Protein AF-0000000083335490 (afdb_homodimer)

Organism: NCBI:txid2582917

InterPro domains:
  IPR000847 LysR, HTH, N-terminal domain [PF00126] (4-61)
  IPR000847 LysR, HTH, N-terminal domain [PR00039] (18-29)
  IPR000847 LysR, HTH, N-terminal domain [PR00039] (29-39)
  IPR000847 LysR, HTH, N-terminal domain [PR00039] (39-50)
  IPR000847 LysR, HTH, N-terminal domain [PS50931] (1-59)
  IPR005119 LysR, substrate-binding [PF03466] (91-272)
  IPR036388 Winged helix-like DNA-binding domain superfamily [G3DSA:1.10.10.10] (1-91)
  IPR036390 Winged helix DNA-binding domain superfamily [SSF46785] (1-109)
  IPR050950 HTH-type LysR transcriptional regulators [PTHR30419] (1-305)

Solvent-accessible surface area (backbone atoms only — not comparable to full-atom values): 33123 Å² total; per-residue (Å²): 137,55,72,65,29,49,50,45,49,49,35,23,62,75,54,44,21,61,62,52,20,14,62,72,70,71,48,53,50,68,57,46,50,50,32,42,51,52,46,22,59,74,68,71,41,72,36,68,42,78,43,92,87,60,48,62,42,73,30,72,63,28,64,66,45,44,29,54,45,49,40,52,46,52,51,50,53,42,53,51,41,54,66,67,46,61,79,76,61,52,57,54,78,45,30,37,33,26,19,61,60,43,37,55,66,28,43,49,62,17,48,55,58,36,42,76,72,42,71,55,46,30,40,33,44,39,69,46,53,60,84,60,45,52,58,32,25,74,68,64,72,20,51,35,30,40,40,66,37,61,72,87,58,89,60,86,52,74,72,41,48,76,42,82,74,46,77,38,56,40,42,42,34,28,28,63,85,38,70,63,80,71,45,96,49,47,58,71,54,53,21,75,28,42,33,41,36,73,47,94,40,71,67,60,46,49,51,45,43,46,67,51,36,34,71,64,73,35,62,74,51,71,34,60,30,30,25,37,67,70,44,45,45,41,35,26,72,76,44,76,36,35,30,58,44,54,50,68,45,51,76,60,22,80,72,31,66,62,49,37,73,60,79,48,52,88,76,35,69,84,58,64,59,73,45,32,33,34,29,42,37,36,24,66,85,55,78,89,44,71,61,54,54,47,42,50,46,31,41,53,30,41,42,44,60,71,58,58,76,127,137,55,72,64,30,50,50,46,49,48,34,22,62,75,52,44,21,60,61,51,22,13,61,73,70,72,48,52,49,67,57,46,51,50,32,42,52,53,47,21,58,74,67,70,42,72,36,69,43,78,43,93,88,59,50,62,42,73,31,74,63,30,63,64,45,44,27,53,46,48,39,50,46,53,51,49,53,43,52,51,40,51,68,68,49,63,79,76,62,54,58,54,80,45,30,37,34,27,18,60,61,44,37,54,66,30,42,50,62,17,46,53,58,36,42,75,74,41,72,56,47,32,41,32,44,38,69,48,52,60,82,60,45,51,58,33,25,75,69,63,72,20,49,36,30,40,40,68,37,61,71,89,56,91,62,86,49,76,73,42,50,77,42,82,73,47,76,38,57,39,42,43,35,29,27,61,85,38,70,62,80,73,45,93,50,48,57,70,52,52,20,74,28,40,34,40,36,72,47,96,40,71,67,59,45,49,51,47,44,46,67,50,36,35,71,65,71,35,63,72,49,70,32,59,31,29,25,38,69,69,43,44,49,42,34,26,72,75,43,77,37,33,32,58,44,54,52,67,42,52,74,57,23,81,72,32,65,62,49,37,71,61,78,46,51,87,76,36,70,84,58,67,58,72,45,31,34,34,29,41,36,35,24,65,85,55,77,88,43,69,61,55,54,47,40,51,48,31,41,52,27,42,43,42,62,69,57,57,75,126

Foldseek 3Di:
DDLVLLVLLVLLVVQFHLVSSCVVVVHDSVVSVVSQVVVCVVVVHRQWDADPVGTIDGDPVNLQCNLVSLVVNLLVVLVVVLVVVVPPQLEEEAFEEEEPLLVFFFQVQLVVSLCVRRVHYHYHYDYDAPVVVVVCLQVVVHFKYKYKDFPPDDDCCPQKDKAWQDWFFKAKKAFQPACLVVDPASLACVQAAEEEEADDDPVVVVVQCVPQPVVQPRDHHPYYDHDHPVVVLVCRHPHNYMYIDGPSCLVGGPSNDRMDGDDNCVNRVPHGGGIMTTMMIGRNPDDDRPSNVSSVSSSSSSCCNRVSDD/DDLVLLVLLVLCVVQFHLVSSCVVVVHDSVVSVVSQVVVCVVVVHRQWDADPVGTIDGDPVNLQCNLVSLVVNLLVVLVVVLVVVVPPQLEEEAAEEEEPLLVFFFQVQLVVSLCVRRVHYHYHYDYDAPVVVVVCLQVVVHFKYKYKDFPPDDDCCPQKDKAWQDWFFKAKKAFQPACLVVDPASLACVQAAEEEEADDDPVVVVVQCVPQPVVQPRDHHPYYDHDHPVVVLVCRHPHNYMYIGGPSCLVGGPSNPRMDGDDNCVNRVPHGGGIMTTMMIGRNPDDDRPSNVSSVSSSSSSCCNRVSDD

Radius of gyration: 28.26 Å; Cα contacts (8 Å, |Δi|>4): 1093; chains: 2; bounding box: 65×94×57 Å

Structure (mmCIF, N/CA/C/O backbone):
data_AF-0000000083335490-model_v1
#
loop_
_entity.id
_entity.type
_entity.pdbx_description
1 polymer 'LysR family transcriptional regulator'
#
loop_
_atom_site.group_PDB
_atom_site.id
_atom_site.type_symbol
_atom_site.label_atom_id
_atom_site.label_alt_id
_atom_site.label_comp_id
_atom_site.label_asym_id
_atom_site.label_entity_id
_atom_site.label_seq_id
_atom_site.pdbx_PDB_ins_code
_atom_site.Cartn_x
_atom_site.Cartn_y
_atom_site.Cartn_z
_atom_site.occupancy
_atom_site.B_iso_or_equiv
_atom_site.auth_seq_id
_atom_site.auth_comp_id
_atom_site.auth_asym_id
_atom_site.auth_atom_id
_atom_site.pdbx_PDB_model_num
ATOM 1 N N . MET A 1 1 ? 5.273 30.5 28.625 1 62.59 1 MET A N 1
ATOM 2 C CA . MET A 1 1 ? 5.555 30.578 27.188 1 62.59 1 MET A CA 1
ATOM 3 C C . MET A 1 1 ? 4.34 31.094 26.422 1 62.59 1 MET A C 1
ATOM 5 O O . MET A 1 1 ? 3.215 30.641 26.672 1 62.59 1 MET A O 1
ATOM 9 N N . LYS A 1 2 ? 4.527 32.281 25.844 1 72.44 2 LYS A N 1
ATOM 10 C CA . LYS A 1 2 ? 3.436 32.906 25.109 1 72.44 2 LYS A CA 1
ATOM 11 C C . LYS A 1 2 ? 3.465 32.531 23.641 1 72.44 2 LYS A C 1
ATOM 13 O O . LYS A 1 2 ? 4.531 32.25 23.078 1 72.44 2 LYS A O 1
ATOM 18 N N . THR A 1 3 ? 2.312 32.531 23.062 1 73 3 THR A N 1
ATOM 19 C CA . THR A 1 3 ? 2.152 32.125 21.672 1 73 3 THR A CA 1
ATOM 20 C C . THR A 1 3 ? 2.959 33 20.734 1 73 3 THR A C 1
ATOM 22 O O . THR A 1 3 ? 3.506 32.531 19.734 1 73 3 THR A O 1
ATOM 25 N N . ASN A 1 4 ? 3.066 34.219 21.125 1 80.31 4 ASN A N 1
ATOM 26 C CA . ASN A 1 4 ? 3.807 35.156 20.266 1 80.31 4 ASN A CA 1
ATOM 27 C C . ASN A 1 4 ? 5.305 34.844 20.281 1 80.31 4 ASN A C 1
ATOM 29 O O . ASN A 1 4 ? 5.988 35.031 19.266 1 80.31 4 ASN A O 1
ATOM 33 N N . GLN A 1 5 ? 5.777 34.344 21.391 1 85.62 5 GLN A N 1
ATOM 34 C CA . GLN A 1 5 ? 7.191 34 21.484 1 85.62 5 GLN A CA 1
ATOM 35 C C . GLN A 1 5 ? 7.547 32.875 20.531 1 85.62 5 GLN A C 1
ATOM 37 O O . GLN A 1 5 ? 8.586 32.906 19.875 1 85.62 5 GLN A O 1
ATOM 42 N N . ILE A 1 6 ? 6.664 31.922 20.516 1 82.44 6 ILE A N 1
ATOM 43 C CA . ILE A 1 6 ? 6.855 30.781 19.609 1 82.44 6 ILE A CA 1
ATOM 44 C C . ILE A 1 6 ? 6.812 31.266 18.172 1 82.44 6 ILE A C 1
ATOM 46 O O . ILE A 1 6 ? 7.664 30.875 17.359 1 82.44 6 ILE A O 1
ATOM 50 N N . GLN A 1 7 ? 5.887 32.094 17.906 1 83.88 7 GLN A N 1
ATOM 51 C CA . GLN A 1 7 ? 5.734 32.625 16.562 1 83.88 7 GLN A CA 1
ATOM 52 C C . GLN A 1 7 ? 6.977 33.406 16.141 1 83.88 7 GLN A C 1
ATOM 54 O O . GLN A 1 7 ? 7.453 33.25 15.016 1 83.88 7 GLN A O 1
ATOM 59 N N . TYR A 1 8 ? 7.48 34.219 17.031 1 87.62 8 TYR A N 1
ATOM 60 C CA . TYR A 1 8 ? 8.641 35.031 16.734 1 87.62 8 TYR A CA 1
ATOM 61 C C . TYR A 1 8 ? 9.891 34.188 16.547 1 87.62 8 TYR A C 1
ATOM 63 O O . TYR A 1 8 ? 10.688 34.406 15.641 1 87.62 8 TYR A O 1
ATOM 71 N N . PHE A 1 9 ? 10.008 33.156 17.375 1 91.94 9 PHE A N 1
ATOM 72 C CA . PHE A 1 9 ? 11.125 32.25 17.281 1 91.94 9 PHE A CA 1
ATOM 73 C C . PHE A 1 9 ? 11.133 31.547 15.914 1 91.94 9 PHE A C 1
ATOM 75 O O . PHE A 1 9 ? 12.172 31.5 15.242 1 91.94 9 PHE A O 1
ATOM 82 N N . LEU A 1 10 ? 9.992 31.156 15.547 1 87.06 10 LEU A N 1
ATOM 83 C CA . LEU A 1 10 ? 9.875 30.453 14.273 1 87.06 10 LEU A CA 1
ATOM 84 C C . LEU A 1 10 ? 10.102 31.406 13.109 1 87.06 10 LEU A C 1
ATOM 86 O O . LEU A 1 10 ? 10.695 31.016 12.094 1 87.06 10 LEU A O 1
ATOM 90 N N . ALA A 1 11 ? 9.672 32.594 13.133 1 86.56 11 ALA A N 1
ATOM 91 C CA . ALA A 1 11 ? 9.906 33.594 12.102 1 86.56 11 ALA A CA 1
ATOM 92 C C . ALA A 1 11 ? 11.391 33.875 11.93 1 86.56 11 ALA A C 1
ATOM 94 O O . ALA A 1 11 ? 11.867 34.062 10.805 1 86.56 11 ALA A O 1
ATOM 95 N N . ILE A 1 12 ? 12.109 33.844 13 1 90.62 12 ILE A N 1
ATOM 96 C CA . ILE A 1 12 ? 13.547 34.062 12.945 1 90.62 12 ILE A CA 1
ATOM 97 C C . ILE A 1 12 ? 14.203 32.938 12.133 1 90.62 12 ILE A C 1
ATOM 99 O O . ILE A 1 12 ? 15.07 33.219 11.297 1 90.62 12 ILE A O 1
ATOM 103 N N . ILE A 1 13 ? 13.758 31.812 12.406 1 85.75 13 ILE A N 1
ATOM 104 C CA . ILE A 1 13 ? 14.305 30.656 11.703 1 85.75 13 ILE A CA 1
ATOM 105 C C . ILE A 1 13 ? 13.953 30.734 10.219 1 85.75 13 ILE A C 1
ATOM 107 O O . ILE A 1 13 ? 14.82 30.562 9.359 1 85.75 13 ILE A O 1
ATOM 111 N N . ASP A 1 14 ? 12.727 31 9.984 1 81.25 14 ASP A N 1
ATOM 112 C CA . ASP A 1 14 ? 12.211 30.953 8.625 1 81.25 14 ASP A CA 1
ATOM 113 C C . ASP A 1 14 ? 12.82 32.062 7.766 1 81.25 14 ASP A C 1
ATOM 115 O O . ASP A 1 14 ? 13.031 31.875 6.562 1 81.25 14 ASP A O 1
ATOM 119 N N . HIS A 1 15 ? 13.109 33.094 8.352 1 81.38 15 HIS A N 1
ATOM 120 C CA . HIS A 1 15 ? 13.562 34.25 7.574 1 81.38 15 HIS A CA 1
ATOM 121 C C . HIS A 1 15 ? 15.055 34.5 7.793 1 81.38 15 HIS A C 1
ATOM 123 O O . HIS A 1 15 ? 15.609 35.438 7.234 1 81.38 15 HIS A O 1
ATOM 129 N N . GLY A 1 16 ? 15.617 33.656 8.664 1 84.75 16 GLY A N 1
ATOM 130 C CA . GLY A 1 16 ? 17.062 33.594 8.781 1 84.75 16 GLY A CA 1
ATOM 131 C C . GLY A 1 16 ? 17.641 34.719 9.609 1 84.75 16 GLY A C 1
ATOM 132 O O . GLY A 1 16 ? 18.828 35.031 9.5 1 84.75 16 GLY A O 1
ATOM 133 N N . GLY A 1 17 ? 16.812 35.469 10.375 1 88.94 17 GLY A N 1
ATOM 134 C CA . GLY A 1 17 ? 17.359 36.562 11.188 1 88.94 17 GLY A CA 1
ATOM 135 C C . GLY A 1 17 ? 16.281 37.344 11.922 1 88.94 17 GLY A C 1
ATOM 136 O O . GLY A 1 17 ? 15.102 37.281 11.562 1 88.94 17 GLY A O 1
ATOM 137 N N . ILE A 1 18 ? 16.734 38.125 12.883 1 90.31 18 ILE A N 1
ATOM 138 C CA . ILE A 1 18 ? 15.828 38.844 13.75 1 90.31 18 ILE A CA 1
ATOM 139 C C . ILE A 1 18 ? 15.227 40.031 12.984 1 90.31 18 ILE A C 1
ATOM 141 O O . ILE A 1 18 ? 14.016 40.25 13.039 1 90.31 18 ILE A O 1
ATOM 145 N N . ARG A 1 19 ? 16.047 40.656 12.234 1 89.38 19 ARG A N 1
ATOM 146 C CA . ARG A 1 19 ? 15.578 41.812 11.469 1 89.38 19 ARG A CA 1
ATOM 147 C C . ARG A 1 19 ? 14.57 41.375 10.414 1 89.38 19 ARG A C 1
ATOM 149 O O . ARG A 1 19 ? 13.523 42 10.25 1 89.38 19 ARG A O 1
ATOM 156 N N . ALA A 1 20 ? 14.953 40.406 9.703 1 89.06 20 ALA A N 1
ATOM 157 C CA . ALA A 1 20 ? 14.078 39.875 8.656 1 89.06 20 ALA A CA 1
ATOM 158 C C . ALA A 1 20 ? 12.758 39.375 9.242 1 89.06 20 ALA A C 1
ATOM 160 O O . ALA A 1 20 ? 11.695 39.594 8.656 1 89.06 20 ALA A O 1
ATOM 161 N N . ALA A 1 21 ? 12.859 38.781 10.359 1 91 21 ALA A N 1
ATOM 162 C CA . ALA A 1 21 ? 11.656 38.312 11.047 1 91 21 ALA A CA 1
ATOM 163 C C . ALA A 1 21 ? 10.773 39.5 11.461 1 91 21 ALA A C 1
ATOM 165 O O . ALA A 1 21 ? 9.555 39.438 11.273 1 91 21 ALA A O 1
ATOM 166 N N . ALA A 1 22 ? 11.328 40.469 11.984 1 91.81 22 ALA A N 1
ATOM 167 C CA . ALA A 1 22 ? 10.594 41.656 12.406 1 91.81 22 ALA A CA 1
ATOM 168 C C . ALA A 1 22 ? 9.852 42.312 11.234 1 91.81 22 ALA A C 1
ATOM 170 O O . ALA A 1 22 ? 8.688 42.688 11.352 1 91.81 22 ALA A O 1
ATOM 171 N N . ARG A 1 23 ? 10.5 42.375 10.148 1 85.19 23 ARG A N 1
ATOM 172 C CA . ARG A 1 23 ? 9.898 42.906 8.945 1 85.19 23 ARG A CA 1
ATOM 173 C C . ARG A 1 23 ? 8.711 42.062 8.484 1 85.19 23 ARG A C 1
ATOM 175 O O . ARG A 1 23 ? 7.66 42.625 8.141 1 85.19 23 ARG A O 1
ATOM 182 N N . SER A 1 24 ? 8.922 40.812 8.57 1 82.81 24 SER A N 1
ATOM 183 C CA . SER A 1 24 ? 7.887 39.906 8.086 1 82.81 24 SER A CA 1
ATOM 184 C C . SER A 1 24 ? 6.656 39.938 8.984 1 82.81 24 SER A C 1
ATOM 186 O O . SER A 1 24 ? 5.531 39.781 8.516 1 82.81 24 SER A O 1
ATOM 188 N N . LEU A 1 25 ? 6.828 40.156 10.195 1 82.31 25 LEU A N 1
ATOM 189 C CA . LEU A 1 25 ? 5.75 40.156 11.18 1 82.31 25 LEU A CA 1
ATOM 190 C C . LEU A 1 25 ? 5.211 41.562 11.414 1 82.31 25 LEU A C 1
ATOM 192 O O . LEU A 1 25 ? 4.238 41.75 12.148 1 82.31 25 LEU A O 1
ATOM 196 N N . ALA A 1 26 ? 5.863 42.562 10.781 1 87.44 26 ALA A N 1
ATOM 197 C CA . ALA A 1 26 ? 5.5 43.969 10.891 1 87.44 26 ALA A CA 1
ATOM 198 C C . ALA A 1 26 ? 5.539 44.438 12.344 1 87.44 26 ALA A C 1
ATOM 200 O O . ALA A 1 26 ? 4.609 45.094 12.82 1 87.44 26 ALA A O 1
ATOM 201 N N . ILE A 1 27 ? 6.582 44.031 12.977 1 88.38 27 ILE A N 1
ATOM 202 C CA . ILE A 1 27 ? 6.797 44.469 14.352 1 88.38 27 ILE A CA 1
ATOM 203 C C . ILE A 1 27 ? 8.234 44.938 14.523 1 88.38 27 ILE A C 1
ATOM 205 O O . ILE A 1 27 ? 9.039 44.875 13.594 1 88.38 27 ILE A O 1
ATOM 209 N N . SER A 1 28 ? 8.531 45.531 15.656 1 90.5 28 SER A N 1
ATOM 210 C CA . SER A 1 28 ? 9.859 46.062 15.906 1 90.5 28 SER A CA 1
ATOM 211 C C . SER A 1 28 ? 10.859 44.969 16.219 1 90.5 28 SER A C 1
ATOM 213 O O . SER A 1 28 ? 10.484 43.906 16.766 1 90.5 28 SER A O 1
ATOM 215 N N . GLN A 1 29 ? 12.055 45.219 15.789 1 91.5 29 GLN A N 1
ATOM 216 C CA . GLN A 1 29 ? 13.141 44.281 16.094 1 91.5 29 GLN A CA 1
ATOM 217 C C . GLN A 1 29 ? 13.273 44.062 17.594 1 91.5 29 GLN A C 1
ATOM 219 O O . GLN A 1 29 ? 13.578 42.969 18.047 1 91.5 29 GLN A O 1
ATOM 224 N N . SER A 1 30 ? 13.109 45.156 18.359 1 93.19 30 SER A N 1
ATOM 225 C CA . SER A 1 30 ? 13.195 45.062 19.812 1 93.19 30 SER A CA 1
ATOM 226 C C . SER A 1 30 ? 12.148 44.094 20.375 1 93.19 30 SER A C 1
ATOM 228 O O . SER A 1 30 ? 12.43 43.344 21.312 1 93.19 30 SER A O 1
ATOM 230 N N . ALA A 1 31 ? 11.008 44.094 19.797 1 90.5 31 ALA A N 1
ATOM 231 C CA . ALA A 1 31 ? 9.938 43.219 20.219 1 90.5 31 ALA A CA 1
ATOM 232 C C . ALA A 1 31 ? 10.312 41.75 19.969 1 90.5 31 ALA A C 1
ATOM 234 O O . ALA A 1 31 ? 10.086 40.875 20.812 1 90.5 31 ALA A O 1
ATOM 235 N N . VAL A 1 32 ? 10.898 41.438 18.859 1 92.88 32 VAL A N 1
ATOM 236 C CA . VAL A 1 32 ? 11.312 40.094 18.5 1 92.88 32 VAL A CA 1
ATOM 237 C C . VAL A 1 32 ? 12.43 39.625 19.422 1 92.88 32 VAL A C 1
ATOM 239 O O . VAL A 1 32 ? 12.414 38.5 19.922 1 92.88 32 VAL A O 1
ATOM 242 N N . THR A 1 33 ? 13.359 40.531 19.688 1 90.75 33 THR A N 1
ATOM 243 C CA . THR A 1 33 ? 14.5 40.188 20.547 1 90.75 33 THR A CA 1
ATOM 244 C C . THR A 1 33 ? 14.039 39.906 21.969 1 90.75 33 THR A C 1
ATOM 246 O O . THR A 1 33 ? 14.508 38.969 22.594 1 90.75 33 THR A O 1
ATOM 249 N N . LYS A 1 34 ? 13.188 40.75 22.375 1 91.69 34 LYS A N 1
ATOM 250 C CA . LYS A 1 34 ? 12.664 40.562 23.734 1 91.69 34 LYS A CA 1
ATOM 251 C C . LYS A 1 34 ? 11.922 39.219 23.859 1 91.69 34 LYS A C 1
ATOM 253 O O . LYS A 1 34 ? 12.125 38.5 24.828 1 91.69 34 LYS A O 1
ATOM 258 N N . ALA A 1 35 ? 11.094 38.969 22.953 1 90.5 35 ALA A N 1
ATOM 259 C CA . ALA A 1 35 ? 10.328 37.719 22.953 1 90.5 35 ALA A CA 1
ATOM 260 C C . ALA A 1 35 ? 11.258 36.531 22.922 1 90.5 35 ALA A C 1
ATOM 262 O O . ALA A 1 35 ? 11.016 35.531 23.625 1 90.5 35 ALA A O 1
ATOM 263 N N . LEU A 1 36 ? 12.281 36.594 22.125 1 91.88 36 LEU A N 1
ATOM 264 C CA . LEU A 1 36 ? 13.25 35.5 22.047 1 91.88 36 LEU A CA 1
ATOM 265 C C . LEU A 1 36 ? 13.969 35.312 23.375 1 91.88 36 LEU A C 1
ATOM 267 O O . LEU A 1 36 ? 14.133 34.188 23.828 1 91.88 36 LEU A O 1
ATOM 271 N N . SER A 1 37 ? 14.367 36.406 23.969 1 91.06 37 SER A N 1
ATOM 272 C CA . SER A 1 37 ? 15.055 36.344 25.25 1 91.06 37 SER A CA 1
ATOM 273 C C . SER A 1 37 ? 14.18 35.719 26.328 1 91.06 37 SER A C 1
ATOM 275 O O . SER A 1 37 ? 14.648 34.875 27.109 1 91.06 37 SER A O 1
ATOM 277 N N . GLU A 1 38 ? 12.969 36.125 26.312 1 88.44 38 GLU A N 1
ATOM 278 C CA . GLU A 1 38 ? 12.023 35.562 27.281 1 88.44 38 GLU A CA 1
ATOM 279 C C . GLU A 1 38 ? 11.82 34.062 27.047 1 88.44 38 GLU A C 1
ATOM 281 O O . GLU A 1 38 ? 11.719 33.281 28 1 88.44 38 GLU A O 1
ATOM 286 N N . LEU A 1 39 ? 11.695 33.656 25.828 1 88.5 39 LEU A N 1
ATOM 287 C CA . LEU A 1 39 ? 11.531 32.25 25.469 1 88.5 39 LEU A CA 1
ATOM 288 C C . LEU A 1 39 ? 12.75 31.422 25.906 1 88.5 39 LEU A C 1
ATOM 290 O O . LEU A 1 39 ? 12.602 30.328 26.453 1 88.5 39 LEU A O 1
ATOM 294 N N . GLU A 1 40 ? 13.898 31.984 25.656 1 90.31 40 GLU A N 1
ATOM 295 C CA . GLU A 1 40 ? 15.141 31.328 26.031 1 90.31 40 GLU A CA 1
ATOM 296 C C . GLU A 1 40 ? 15.258 31.203 27.547 1 90.31 40 GLU A C 1
ATOM 298 O O . GLU A 1 40 ? 15.742 30.188 28.062 1 90.31 40 GLU A O 1
ATOM 303 N N . GLU A 1 41 ? 14.82 32.188 28.219 1 87.69 41 GLU A N 1
ATOM 304 C CA . GLU A 1 41 ? 14.805 32.125 29.672 1 87.69 41 GLU A CA 1
ATOM 305 C C . GLU A 1 41 ? 13.898 31.016 30.188 1 87.69 41 GLU A C 1
ATOM 307 O O . GLU A 1 41 ? 14.266 30.281 31.109 1 87.69 41 GLU A O 1
ATOM 312 N N . LYS A 1 42 ? 12.797 30.922 29.578 1 82.69 42 LYS A N 1
ATOM 313 C CA . LYS A 1 42 ? 11.844 29.891 29.984 1 82.69 42 LYS A CA 1
ATOM 314 C C . LYS A 1 42 ? 12.375 28.484 29.672 1 82.69 42 LYS A C 1
ATOM 316 O O . LYS A 1 42 ? 12.133 27.547 30.422 1 82.69 42 LYS A O 1
ATOM 321 N N . CYS A 1 43 ? 13.102 28.438 28.547 1 81.69 43 CYS A N 1
ATOM 322 C CA . CYS A 1 43 ? 13.68 27.156 28.125 1 81.69 43 CYS A CA 1
ATOM 323 C C . CYS A 1 43 ? 14.961 26.859 28.906 1 81.69 43 CYS A C 1
ATOM 325 O O . CYS A 1 43 ? 15.414 25.719 28.938 1 81.69 43 CYS A O 1
ATOM 327 N N . GLY A 1 44 ? 15.492 27.844 29.516 1 82.81 44 GLY A N 1
ATOM 328 C CA . GLY A 1 44 ? 16.719 27.719 30.297 1 82.81 44 GLY A CA 1
ATOM 329 C C . GLY A 1 44 ? 17.969 27.625 29.438 1 82.81 44 GLY A C 1
ATOM 330 O O . GLY A 1 44 ? 19.016 27.172 29.906 1 82.81 44 GLY A O 1
ATOM 331 N N . SER A 1 45 ? 17.844 27.812 28.188 1 86.62 45 SER A N 1
ATOM 332 C CA . SER A 1 45 ? 18.969 27.734 27.25 1 86.62 45 SER A CA 1
ATOM 333 C C . SER A 1 45 ? 18.797 28.703 26.094 1 86.62 45 SER A C 1
ATOM 335 O O . SER A 1 45 ? 17.672 29.078 25.75 1 86.62 45 SER A O 1
ATOM 337 N N . GLN A 1 46 ? 19.938 29.109 25.578 1 90.12 46 GLN A N 1
ATOM 338 C CA . GLN A 1 46 ? 19.906 29.891 24.344 1 90.12 46 GLN A CA 1
ATOM 339 C C . GLN A 1 46 ? 19.438 29.047 23.172 1 90.12 46 GLN A C 1
ATOM 341 O O . GLN A 1 46 ? 19.812 27.875 23.047 1 90.12 46 GLN A O 1
ATOM 346 N N . LEU A 1 47 ? 18.594 29.656 22.391 1 91.75 47 LEU A N 1
ATOM 347 C CA . LEU A 1 47 ? 18.062 28.922 21.25 1 91.75 47 LEU A CA 1
ATOM 348 C C . LEU A 1 47 ? 18.719 29.391 19.953 1 91.75 47 LEU A C 1
ATOM 350 O O . LEU A 1 47 ? 18.953 28.578 19.047 1 91.75 47 LEU A O 1
ATOM 354 N N . ILE A 1 48 ? 19.078 30.688 19.875 1 91.69 48 ILE A N 1
ATOM 355 C CA . ILE A 1 48 ? 19.656 31.266 18.672 1 91.69 48 ILE A CA 1
ATOM 356 C C . ILE A 1 48 ? 20.953 31.984 19.016 1 91.69 48 ILE A C 1
ATOM 358 O O . ILE A 1 48 ? 21.031 32.688 20.016 1 91.69 48 ILE A O 1
ATOM 362 N N . VAL A 1 49 ? 21.953 31.609 18.234 1 88.88 49 VAL A N 1
ATOM 363 C CA . VAL A 1 49 ? 23.234 32.281 18.406 1 88.88 49 VAL A CA 1
ATOM 364 C C . VAL A 1 49 ? 23.5 33.188 17.188 1 88.88 49 VAL A C 1
ATOM 366 O O . VAL A 1 49 ? 23.344 32.75 16.047 1 88.88 49 VAL A O 1
ATOM 369 N N . ARG A 1 50 ? 23.75 34.438 17.484 1 79.75 50 ARG A N 1
ATOM 370 C CA . ARG A 1 50 ? 24.062 35.375 16.422 1 79.75 50 ARG A CA 1
ATOM 371 C C . ARG A 1 50 ? 25.453 35.125 15.859 1 79.75 50 ARG A C 1
ATOM 373 O O . ARG A 1 50 ? 26.391 34.844 16.609 1 79.75 50 ARG A O 1
ATOM 380 N N . GLN A 1 51 ? 25.469 35 14.578 1 79.12 51 GLN A N 1
ATOM 381 C CA . GLN A 1 51 ? 26.75 34.781 13.914 1 79.12 51 GLN A CA 1
ATOM 382 C C . GLN A 1 51 ? 27.422 36.125 13.578 1 79.12 51 GLN A C 1
ATOM 384 O O . GLN A 1 51 ? 26.734 37.125 13.375 1 79.12 51 GLN A O 1
ATOM 389 N N . THR A 1 52 ? 28.797 36.188 13.562 1 70.44 52 THR A N 1
ATOM 390 C CA . THR A 1 52 ? 29.594 37.344 13.273 1 70.44 52 THR A CA 1
ATOM 391 C C . THR A 1 52 ? 29.328 37.844 11.859 1 70.44 52 THR A C 1
ATOM 393 O O . THR A 1 52 ? 29.375 39.062 11.602 1 70.44 52 THR A O 1
ATOM 396 N N . ARG A 1 53 ? 29.234 37 10.914 1 62.88 53 ARG A N 1
ATOM 397 C CA . ARG A 1 53 ? 29.141 37.406 9.516 1 62.88 53 ARG A CA 1
ATOM 398 C C . ARG A 1 53 ? 27.688 37.594 9.094 1 62.88 53 ARG A C 1
ATOM 400 O O . ARG A 1 53 ? 27.375 37.531 7.906 1 62.88 53 ARG A O 1
ATOM 407 N N . GLY A 1 54 ? 26.953 37.719 10.008 1 67.5 54 GLY A N 1
ATOM 408 C CA . GLY A 1 54 ? 25.562 37.938 9.633 1 67.5 54 GLY A CA 1
ATOM 409 C C . GLY A 1 54 ? 24.766 36.656 9.633 1 67.5 54 GLY A C 1
ATOM 410 O O . GLY A 1 54 ? 25.328 35.531 9.609 1 67.5 54 GLY A O 1
ATOM 411 N N . GLY A 1 55 ? 23.438 36.656 10.242 1 76.19 55 GLY A N 1
ATOM 412 C CA . GLY A 1 55 ? 22.547 35.5 10.242 1 76.19 55 GLY A CA 1
ATOM 413 C C . GLY A 1 55 ? 22.406 34.875 11.609 1 76.19 55 GLY A C 1
ATOM 414 O O . GLY A 1 55 ? 22.812 35.469 12.617 1 76.19 55 GLY A O 1
ATOM 415 N N . ILE A 1 56 ? 21.656 33.781 11.609 1 84.75 56 ILE A N 1
ATOM 416 C CA . ILE A 1 56 ? 21.406 33.125 12.891 1 84.75 56 ILE A CA 1
ATOM 417 C C . ILE A 1 56 ? 21.781 31.641 12.789 1 84.75 56 ILE A C 1
ATOM 419 O O . ILE A 1 56 ? 21.781 31.062 11.695 1 84.75 56 ILE A O 1
ATOM 423 N N . LYS A 1 57 ? 22.422 31.078 13.883 1 87.69 57 LYS A N 1
ATOM 424 C CA . LYS A 1 57 ? 22.625 29.641 14.031 1 87.69 57 LYS A CA 1
ATOM 425 C C . LYS A 1 57 ? 21.75 29.078 15.156 1 87.69 57 LYS A C 1
ATOM 427 O O . LYS A 1 57 ? 21.641 29.688 16.219 1 87.69 57 LYS A O 1
ATOM 432 N N . LEU A 1 58 ? 21.109 28.047 14.82 1 86.5 58 LEU A N 1
ATOM 433 C CA . LEU A 1 58 ? 20.281 27.375 15.805 1 86.5 58 LEU A CA 1
ATOM 434 C C . LEU A 1 58 ? 21.125 26.5 16.734 1 86.5 58 LEU A C 1
ATOM 436 O O . LEU A 1 58 ? 22.062 25.844 16.281 1 86.5 58 LEU A O 1
ATOM 440 N N . THR A 1 59 ? 20.891 26.578 18.078 1 87.81 59 THR A N 1
ATOM 441 C CA . THR A 1 59 ? 21.516 25.656 19.016 1 87.81 59 THR A CA 1
ATOM 442 C C . THR A 1 59 ? 20.922 24.25 18.891 1 87.81 59 THR A C 1
ATOM 444 O O . THR A 1 59 ? 19.906 24.062 18.219 1 87.81 59 THR A O 1
ATOM 447 N N . ASN A 1 60 ? 21.562 23.312 19.531 1 79.94 60 ASN A N 1
ATOM 448 C CA . ASN A 1 60 ? 21.047 21.938 19.547 1 79.94 60 ASN A CA 1
ATOM 449 C C . ASN A 1 60 ? 19.672 21.875 20.219 1 79.94 60 ASN A C 1
ATOM 451 O O . ASN A 1 60 ? 18.812 21.125 19.766 1 79.94 60 ASN A O 1
ATOM 455 N N . THR A 1 61 ? 19.578 22.641 21.25 1 79.5 61 THR A N 1
ATOM 456 C CA . THR A 1 61 ? 18.281 22.703 21.938 1 79.5 61 THR A CA 1
ATOM 457 C C . THR A 1 61 ? 17.203 23.234 21 1 79.5 61 THR A C 1
ATOM 459 O O . THR A 1 61 ? 16.094 22.688 20.969 1 79.5 61 THR A O 1
ATOM 462 N N . ALA A 1 62 ? 17.516 24.234 20.266 1 82.88 62 ALA A N 1
ATOM 463 C CA . ALA A 1 62 ? 16.562 24.828 19.312 1 82.88 62 ALA A CA 1
ATOM 464 C C . ALA A 1 62 ? 16.156 23.812 18.25 1 82.88 62 ALA A C 1
ATOM 466 O O . ALA A 1 62 ? 14.961 23.703 17.922 1 82.88 62 ALA A O 1
ATOM 467 N N . LYS A 1 63 ? 17.062 23.109 17.781 1 78.38 63 LYS A N 1
ATOM 468 C CA . LYS A 1 63 ? 16.797 22.109 16.75 1 78.38 63 LYS A CA 1
ATOM 469 C C . LYS A 1 63 ? 15.859 21.016 17.266 1 78.38 63 LYS A C 1
ATOM 471 O O . LYS A 1 63 ? 15 20.531 16.531 1 78.38 63 LYS A O 1
ATOM 476 N N . ARG A 1 64 ? 16.016 20.766 18.531 1 68.38 64 ARG A N 1
ATOM 477 C CA . ARG A 1 64 ? 15.188 19.734 19.141 1 68.38 64 ARG A CA 1
ATOM 478 C C . ARG A 1 64 ? 13.766 20.234 19.391 1 68.38 64 ARG A C 1
ATOM 480 O O . ARG A 1 64 ? 12.805 19.469 19.25 1 68.38 64 ARG A O 1
ATOM 487 N N . ILE A 1 65 ? 13.68 21.469 19.766 1 74.44 65 ILE A N 1
ATOM 488 C CA . ILE A 1 65 ? 12.375 21.953 20.219 1 74.44 65 ILE A CA 1
ATOM 489 C C . ILE A 1 65 ? 11.602 22.516 19.031 1 74.44 65 ILE A C 1
ATOM 491 O O . ILE A 1 65 ? 10.367 22.609 19.078 1 74.44 65 ILE A O 1
ATOM 495 N N . GLU A 1 66 ? 12.359 22.891 17.969 1 74.81 66 GLU A N 1
ATOM 496 C CA . GLU A 1 66 ? 11.75 23.562 16.828 1 74.81 66 GLU A CA 1
ATOM 497 C C . GLU A 1 66 ? 10.57 22.781 16.281 1 74.81 66 GLU A C 1
ATOM 499 O O . GLU A 1 66 ? 9.492 23.328 16.047 1 74.81 66 GLU A O 1
ATOM 504 N N . PRO A 1 67 ? 10.703 21.5 16.188 1 62.72 67 PRO A N 1
ATOM 505 C CA . PRO A 1 67 ? 9.547 20.766 15.664 1 62.72 67 PRO A CA 1
ATOM 506 C C . PRO A 1 67 ? 8.32 20.875 16.562 1 62.72 67 PRO A C 1
ATOM 508 O O . PRO A 1 67 ? 7.191 20.953 16.062 1 62.72 67 PRO A O 1
ATOM 511 N N . TYR A 1 68 ? 8.492 20.938 17.75 1 60.5 68 TYR A N 1
ATOM 512 C CA . TYR A 1 68 ? 7.387 21.062 18.688 1 60.5 68 TYR A CA 1
ATOM 513 C C . TYR A 1 68 ? 6.75 22.438 18.609 1 60.5 68 TYR A C 1
ATOM 515 O O . TYR A 1 68 ? 5.523 22.578 18.641 1 60.5 68 TYR A O 1
ATOM 523 N N . PHE A 1 69 ? 7.566 23.484 18.547 1 70.81 69 PHE A N 1
ATOM 524 C CA . PHE A 1 69 ? 7.051 24.844 18.438 1 70.81 69 PHE A CA 1
ATOM 525 C C . PHE A 1 69 ? 6.262 25 17.141 1 70.81 69 PHE A C 1
ATOM 527 O O . PHE A 1 69 ? 5.227 25.672 17.109 1 70.81 69 PHE A O 1
ATOM 534 N N . ARG A 1 70 ? 6.777 24.359 16.156 1 66.25 70 ARG A N 1
ATOM 535 C CA . ARG A 1 70 ? 6.047 24.406 14.891 1 66.25 70 ARG A CA 1
ATOM 536 C C . ARG A 1 70 ? 4.68 23.75 15.023 1 66.25 70 ARG A C 1
ATOM 538 O O . ARG A 1 70 ? 3.682 24.266 14.516 1 66.25 70 ARG A O 1
ATOM 545 N N . SER A 1 71 ? 4.629 22.734 15.75 1 59.56 71 SER A N 1
ATOM 546 C CA . SER A 1 71 ? 3.359 22.062 16 1 59.56 71 SER A CA 1
ATOM 547 C C . SER A 1 71 ? 2.412 22.953 16.797 1 59.56 71 SER A C 1
ATOM 549 O O . SER A 1 71 ? 1.222 23.031 16.5 1 59.56 71 SER A O 1
ATOM 551 N N . ILE A 1 72 ? 2.936 23.594 17.797 1 61.28 72 ILE A N 1
ATOM 552 C CA . ILE A 1 72 ? 2.146 24.5 18.625 1 61.28 72 ILE A CA 1
ATOM 553 C C . ILE A 1 72 ? 1.604 25.656 17.781 1 61.28 72 ILE A C 1
ATOM 555 O O . ILE A 1 72 ? 0.421 25.984 17.859 1 61.28 72 ILE A O 1
ATOM 559 N N . GLN A 1 73 ? 2.496 26.219 17.047 1 64.06 73 GLN A N 1
ATOM 560 C CA . GLN A 1 73 ? 2.08 27.344 16.203 1 64.06 73 GLN A CA 1
ATOM 561 C C . GLN A 1 73 ? 1.009 26.906 15.203 1 64.06 73 GLN A C 1
ATOM 563 O O . GLN A 1 73 ? 0.039 27.625 14.977 1 64.06 73 GLN A O 1
ATOM 568 N N . ALA A 1 74 ? 1.271 25.875 14.633 1 57.66 74 ALA A N 1
ATOM 569 C CA . ALA A 1 74 ? 0.277 25.344 13.703 1 57.66 74 ALA A CA 1
ATOM 570 C C . ALA A 1 74 ? -1.075 25.172 14.383 1 57.66 74 ALA A C 1
ATOM 572 O O . ALA A 1 74 ? -2.111 25.547 13.828 1 57.66 74 ALA A O 1
ATOM 573 N N . ASN A 1 75 ? -1.029 24.703 15.547 1 53.5 75 ASN A N 1
ATOM 574 C CA . ASN A 1 75 ? -2.254 24.5 16.312 1 53.5 75 ASN A CA 1
ATOM 575 C C . ASN A 1 75 ? -2.92 25.828 16.656 1 53.5 75 ASN A C 1
ATOM 577 O O . ASN A 1 75 ? -4.148 25.938 16.609 1 53.5 75 ASN A O 1
ATOM 581 N N . MET A 1 76 ? -2.104 26.781 17 1 54.97 76 MET A N 1
ATOM 582 C CA . MET A 1 76 ? -2.619 28.109 17.312 1 54.97 76 MET A CA 1
ATOM 583 C C . MET A 1 76 ? -3.252 28.75 16.078 1 54.97 76 MET A C 1
ATOM 585 O O . MET A 1 76 ? -4.309 29.375 16.172 1 54.97 76 MET A O 1
ATOM 589 N N . ASN A 1 77 ? -2.545 28.688 15.008 1 55.47 77 ASN A N 1
ATOM 590 C CA . ASN A 1 77 ? -3.082 29.25 13.766 1 55.47 77 ASN A CA 1
ATOM 591 C C . ASN A 1 77 ? -4.402 28.578 13.383 1 55.47 77 ASN A C 1
ATOM 593 O O . ASN A 1 77 ? -5.324 29.25 12.922 1 55.47 77 ASN A O 1
ATOM 597 N N . TRP A 1 78 ? -4.367 27.484 13.68 1 47.03 78 TRP A N 1
ATOM 598 C CA . TRP A 1 78 ? -5.574 26.734 13.383 1 47.03 78 TRP A CA 1
ATOM 599 C C . TRP A 1 78 ? -6.715 27.125 14.312 1 47.03 78 TRP A C 1
ATOM 601 O O . TRP A 1 78 ? -7.863 27.25 13.883 1 47.03 78 TRP A O 1
ATOM 611 N N . ALA A 1 79 ? -6.402 27.234 15.477 1 48.66 79 ALA A N 1
ATOM 612 C CA . ALA A 1 79 ? -7.383 27.719 16.438 1 48.66 79 ALA A CA 1
ATOM 613 C C . ALA A 1 79 ? -7.945 29.078 15.992 1 48.66 79 ALA A C 1
ATOM 615 O O . ALA A 1 79 ? -9.156 29.312 16.078 1 48.66 79 ALA A O 1
ATOM 616 N N . LYS A 1 80 ? -7.09 29.859 15.555 1 50.25 80 LYS A N 1
ATOM 617 C CA . LYS A 1 80 ? -7.516 31.172 15.078 1 50.25 80 LYS A CA 1
ATOM 618 C C . LYS A 1 80 ? -8.383 31.047 13.828 1 50.25 80 LYS A C 1
ATOM 620 O O . LYS A 1 80 ? -9.406 31.719 13.711 1 50.25 80 LYS A O 1
ATOM 625 N N . ALA A 1 81 ? -7.895 30.281 12.891 1 47.94 81 ALA A N 1
ATOM 626 C CA . ALA A 1 81 ? -8.656 30.078 11.664 1 47.94 81 ALA A CA 1
ATOM 627 C C . ALA A 1 81 ? -10.016 29.453 11.969 1 47.94 81 ALA A C 1
ATOM 629 O O . ALA A 1 81 ? -11.016 29.797 11.328 1 47.94 81 ALA A O 1
ATOM 630 N N . ALA A 1 82 ? -9.961 28.5 12.836 1 46.47 82 ALA A N 1
ATOM 631 C CA . ALA A 1 82 ? -11.211 27.875 13.258 1 46.47 82 ALA A CA 1
ATOM 632 C C . ALA A 1 82 ? -12.18 28.906 13.828 1 46.47 82 ALA A C 1
ATOM 634 O O . ALA A 1 82 ? -13.391 28.781 13.664 1 46.47 82 ALA A O 1
ATOM 635 N N . ILE A 1 83 ? -11.672 29.797 14.461 1 45.19 83 ILE A N 1
ATOM 636 C CA . ILE A 1 83 ? -12.492 30.875 14.992 1 45.19 83 ILE A CA 1
ATOM 637 C C . ILE A 1 83 ? -13 31.75 13.844 1 45.19 83 ILE A C 1
ATOM 639 O O . ILE A 1 83 ? -14.156 32.156 13.844 1 45.19 83 ILE A O 1
ATOM 643 N N . ASP A 1 84 ? -12.117 31.969 12.922 1 44.34 84 ASP A N 1
ATOM 644 C CA . ASP A 1 84 ? -12.508 32.812 11.805 1 44.34 84 ASP A CA 1
ATOM 645 C C . ASP A 1 84 ? -13.352 32.062 10.797 1 44.34 84 ASP A C 1
ATOM 647 O O . ASP A 1 84 ? -14.281 32.594 10.195 1 44.34 84 ASP A O 1
ATOM 651 N N . ASN A 1 85 ? -12.797 30.984 10.156 1 44 85 ASN A N 1
ATOM 652 C CA . ASN A 1 85 ? -13.391 30.188 9.086 1 44 85 ASN A CA 1
ATOM 653 C C . ASN A 1 85 ? -14.539 29.328 9.602 1 44 85 ASN A C 1
ATOM 655 O O . ASN A 1 85 ? -14.992 28.406 8.922 1 44 85 ASN A O 1
ATOM 659 N N . THR A 1 86 ? -15.031 29.391 10.68 1 42.62 86 THR A N 1
ATOM 660 C CA . THR A 1 86 ? -16.203 28.609 11.023 1 42.62 86 THR A CA 1
ATOM 661 C C . THR A 1 86 ? -17.219 28.594 9.875 1 42.62 86 THR A C 1
ATOM 663 O O . THR A 1 86 ? -18.078 27.734 9.812 1 42.62 86 THR A O 1
ATOM 666 N N . LYS A 1 87 ? -17.516 29.594 9.148 1 43.62 87 LYS A N 1
ATOM 667 C CA . LYS A 1 87 ? -18.719 29.469 8.336 1 43.62 87 LYS A CA 1
ATOM 668 C C . LYS A 1 87 ? -18.469 28.594 7.113 1 43.62 87 LYS A C 1
ATOM 670 O O . LYS A 1 87 ? -19.328 27.797 6.734 1 43.62 87 LYS A O 1
ATOM 675 N N . THR A 1 88 ? -17.625 28.828 6.059 1 44.12 88 THR A N 1
ATOM 676 C CA . THR A 1 88 ? -17.641 28.344 4.684 1 44.12 88 THR A CA 1
ATOM 677 C C . THR A 1 88 ? -16.641 27.203 4.5 1 44.12 88 THR A C 1
ATOM 679 O O . THR A 1 88 ? -16.797 26.391 3.596 1 44.12 88 THR A O 1
ATOM 682 N N . GLY A 1 89 ? -15.57 26.969 5.215 1 49.31 89 GLY A N 1
ATOM 683 C CA . GLY A 1 89 ? -14.367 26.219 4.906 1 49.31 89 GLY A CA 1
ATOM 684 C C . GLY A 1 89 ? -14.43 24.766 5.359 1 49.31 89 GLY A C 1
ATOM 685 O O . GLY A 1 89 ? -13.508 23.984 5.102 1 49.31 89 GLY A O 1
ATOM 686 N N . ASP A 1 90 ? -15.523 24.453 6.09 1 57.88 90 ASP A N 1
ATOM 687 C CA . ASP A 1 90 ? -15.688 23.172 6.742 1 57.88 90 ASP A CA 1
ATOM 688 C C . ASP A 1 90 ? -16.25 22.125 5.777 1 57.88 90 ASP A C 1
ATOM 690 O O . ASP A 1 90 ? -16.656 21.031 6.191 1 57.88 90 ASP A O 1
ATOM 694 N N . TYR A 1 91 ? -16.312 22.641 4.434 1 61.91 91 TYR A N 1
ATOM 695 C CA . TYR A 1 91 ? -16.844 21.672 3.48 1 61.91 91 TYR A CA 1
ATOM 696 C C . TYR A 1 91 ? -15.898 21.516 2.287 1 61.91 91 TYR A C 1
ATOM 698 O O . TYR A 1 91 ? -15.062 22.391 2.033 1 61.91 91 TYR A O 1
ATOM 706 N N . GLY A 1 92 ? -15.703 20.406 1.705 1 77.38 92 GLY A N 1
ATOM 707 C CA . GLY A 1 92 ? -14.922 20.141 0.508 1 77.38 92 GLY A CA 1
ATOM 708 C C . GLY A 1 92 ? -14.219 18.812 0.532 1 77.38 92 GLY A C 1
ATOM 709 O O . GLY A 1 92 ? -14.43 18 1.44 1 77.38 92 GLY A O 1
ATOM 710 N N . VAL A 1 93 ? -13.508 18.641 -0.659 1 83.62 93 VAL A N 1
ATOM 711 C CA . VAL A 1 93 ? -12.773 17.391 -0.84 1 83.62 93 VAL A CA 1
ATOM 712 C C . VAL A 1 93 ? -11.273 17.688 -0.933 1 83.62 93 VAL A C 1
ATOM 714 O O . VAL A 1 93 ? -10.859 18.609 -1.632 1 83.62 93 VAL A O 1
ATOM 717 N N . LEU A 1 94 ? -10.555 17.062 -0.089 1 90.31 94 LEU A N 1
ATOM 718 C CA . LEU A 1 94 ? -9.094 17.125 -0.172 1 90.31 94 LEU A CA 1
ATOM 719 C C . LEU A 1 94 ? -8.523 15.781 -0.589 1 90.31 94 LEU A C 1
ATOM 721 O O . LEU A 1 94 ? -8.82 14.758 0.029 1 90.31 94 LEU A O 1
ATOM 725 N N . ARG A 1 95 ? -7.781 15.789 -1.656 1 91.38 95 ARG A N 1
ATOM 726 C CA . ARG A 1 95 ? -7.121 14.594 -2.174 1 91.38 95 ARG A CA 1
ATOM 727 C C . ARG A 1 95 ? -5.605 14.695 -2.02 1 91.38 95 ARG A C 1
ATOM 729 O O . ARG A 1 95 ? -4.973 15.555 -2.631 1 91.38 95 ARG A O 1
ATOM 736 N N . VAL A 1 96 ? -5.062 13.75 -1.244 1 94.69 96 VAL A N 1
ATOM 737 C CA . VAL A 1 96 ? -3.648 13.859 -0.893 1 94.69 96 VAL A CA 1
ATOM 738 C C . VAL A 1 96 ? -2.938 12.539 -1.185 1 94.69 96 VAL A C 1
ATOM 740 O O . VAL A 1 96 ? -3.416 11.469 -0.797 1 94.69 96 VAL A O 1
ATOM 743 N N . GLY A 1 97 ? -1.836 12.633 -1.932 1 94.62 97 GLY A N 1
ATOM 744 C CA . GLY A 1 97 ? -0.93 11.516 -2.107 1 94.62 97 GLY A CA 1
ATOM 745 C C . GLY A 1 97 ? 0.235 11.531 -1.136 1 94.62 97 GLY A C 1
ATOM 746 O O . GLY A 1 97 ? 0.829 12.578 -0.887 1 94.62 97 GLY A O 1
ATOM 747 N N . VAL A 1 98 ? 0.468 10.367 -0.556 1 94.69 98 VAL A N 1
ATOM 748 C CA . VAL A 1 98 ? 1.604 10.281 0.356 1 94.69 98 VAL A CA 1
ATOM 749 C C . VAL A 1 98 ? 2.451 9.062 0.015 1 94.69 98 VAL A C 1
ATOM 751 O O . VAL A 1 98 ? 1.933 8.055 -0.475 1 94.69 98 VAL A O 1
ATOM 754 N N . THR A 1 99 ? 3.764 9.195 0.267 1 92.12 99 THR A N 1
ATOM 755 C CA . THR A 1 99 ? 4.617 8.023 0.137 1 92.12 99 THR A CA 1
ATOM 756 C C . THR A 1 99 ? 4.316 7.008 1.236 1 92.12 99 THR A C 1
ATOM 758 O O . THR A 1 99 ? 3.84 7.375 2.312 1 92.12 99 THR A O 1
ATOM 761 N N . PRO A 1 100 ? 4.691 5.738 0.974 1 88 100 PRO A N 1
ATOM 762 C CA . PRO A 1 100 ? 4.449 4.719 1.997 1 88 100 PRO A CA 1
ATOM 763 C C . PRO A 1 100 ? 5.082 5.066 3.342 1 88 100 PRO A C 1
ATOM 765 O O . PRO A 1 100 ? 4.508 4.77 4.395 1 88 100 PRO A O 1
ATOM 768 N N . LEU A 1 101 ? 6.203 5.668 3.35 1 88.81 101 LEU A N 1
ATOM 769 C CA . LEU A 1 101 ? 6.859 6.09 4.582 1 88.81 101 LEU A CA 1
ATOM 770 C C . LEU A 1 101 ? 5.949 7.004 5.395 1 88.81 101 LEU A C 1
ATOM 772 O O . LEU A 1 101 ? 5.758 6.793 6.594 1 88.81 101 LEU A O 1
ATOM 776 N N . ILE A 1 102 ? 5.359 7.934 4.762 1 92.19 102 ILE A N 1
ATOM 777 C CA . ILE A 1 102 ? 4.492 8.898 5.426 1 92.19 102 ILE A CA 1
ATOM 778 C C . ILE A 1 102 ? 3.172 8.234 5.809 1 92.19 102 ILE A C 1
ATOM 780 O O . ILE A 1 102 ? 2.633 8.484 6.887 1 92.19 102 ILE A O 1
ATOM 784 N N . ALA A 1 103 ? 2.676 7.414 4.926 1 90.94 103 ALA A N 1
ATOM 785 C CA . ALA A 1 103 ? 1.421 6.703 5.16 1 90.94 103 ALA A CA 1
ATOM 786 C C . ALA A 1 103 ? 1.495 5.867 6.434 1 90.94 103 ALA A C 1
ATOM 788 O O . ALA A 1 103 ? 0.52 5.777 7.184 1 90.94 103 ALA A O 1
ATOM 789 N N . THR A 1 104 ? 2.643 5.367 6.727 1 86.69 104 THR A N 1
ATOM 790 C CA . THR A 1 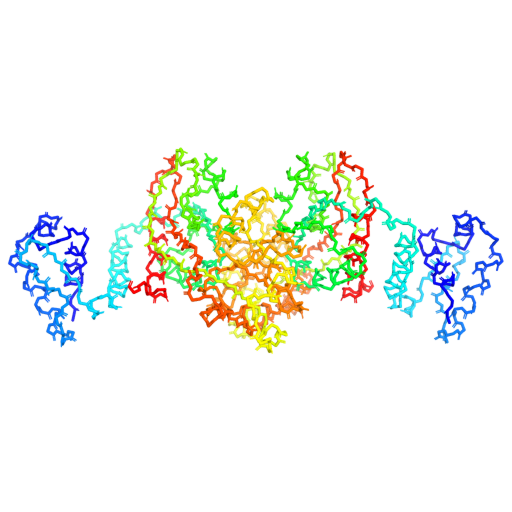104 ? 2.721 4.363 7.785 1 86.69 104 THR A CA 1
ATOM 791 C C . THR A 1 104 ? 3.279 4.973 9.07 1 86.69 104 THR A C 1
ATOM 793 O O . THR A 1 104 ? 3.195 4.363 10.133 1 86.69 104 THR A O 1
ATOM 796 N N . THR A 1 105 ? 3.818 6.207 9.016 1 87.62 105 THR A N 1
ATOM 797 C CA . THR A 1 105 ? 4.516 6.691 10.195 1 87.62 105 THR A CA 1
ATOM 798 C C . THR A 1 105 ? 3.938 8.031 10.656 1 87.62 105 THR A C 1
ATOM 800 O O . THR A 1 105 ? 4.086 8.406 11.82 1 87.62 105 THR A O 1
ATOM 803 N N . VAL A 1 106 ? 3.307 8.727 9.758 1 91.25 106 VAL A N 1
ATOM 804 C CA . VAL A 1 106 ? 3.004 10.125 10.055 1 91.25 106 VAL A CA 1
ATOM 805 C C . VAL A 1 106 ? 1.501 10.367 9.922 1 91.25 106 VAL A C 1
ATOM 807 O O . VAL A 1 106 ? 0.921 11.141 10.688 1 91.25 106 VAL A O 1
ATOM 810 N N . LEU A 1 107 ? 0.863 9.719 9.023 1 93.19 107 LEU A N 1
ATOM 811 C CA . LEU A 1 107 ? -0.449 10.117 8.523 1 93.19 107 LEU A CA 1
ATOM 812 C C . LEU A 1 107 ? -1.506 9.992 9.617 1 93.19 107 LEU A C 1
ATOM 814 O O . LEU A 1 107 ? -2.436 10.805 9.68 1 93.19 107 LEU A O 1
ATOM 818 N N . ASP A 1 108 ? -1.41 8.992 10.469 1 90.88 108 ASP A N 1
ATOM 819 C CA . ASP A 1 108 ? -2.422 8.789 11.508 1 90.88 108 ASP A CA 1
ATOM 820 C C . ASP A 1 108 ? -2.459 9.969 12.477 1 90.88 108 ASP A C 1
ATOM 822 O O . ASP A 1 108 ? -3.533 10.492 12.773 1 90.88 108 ASP A O 1
ATOM 826 N N . GLU A 1 109 ? -1.293 10.375 12.883 1 89.94 109 GLU A N 1
ATOM 827 C CA . GLU A 1 109 ? -1.215 11.508 13.805 1 89.94 109 GLU A CA 1
ATOM 828 C C . GLU A 1 109 ? -1.644 12.805 13.125 1 89.94 109 GLU A C 1
ATOM 830 O O . GLU A 1 109 ? -2.355 13.617 13.719 1 89.94 109 GLU A O 1
ATOM 835 N N . ALA A 1 110 ? -1.186 13.008 11.93 1 94.44 110 ALA A N 1
ATOM 836 C CA . ALA A 1 110 ? -1.575 14.195 11.18 1 94.44 110 ALA A CA 1
ATOM 837 C C . ALA A 1 110 ? -3.088 14.242 10.977 1 94.44 110 ALA A C 1
ATOM 839 O O . ALA A 1 110 ? -3.695 15.312 11.07 1 94.44 110 ALA A O 1
ATOM 840 N N . TYR A 1 111 ? -3.633 13.086 10.648 1 94.69 111 TYR A N 1
ATOM 841 C CA . TYR A 1 111 ? -5.078 12.961 10.477 1 94.69 111 TYR A CA 1
ATOM 842 C C . TYR A 1 111 ? -5.816 13.375 11.734 1 94.69 111 TYR A C 1
ATOM 844 O O . TYR A 1 111 ? -6.801 14.117 11.672 1 94.69 111 TYR A O 1
ATOM 852 N N . LYS A 1 112 ? -5.41 12.898 12.906 1 90.19 112 LYS A N 1
ATOM 853 C CA . LYS A 1 112 ? -6.055 13.234 14.172 1 90.19 112 LYS A CA 1
ATOM 854 C C . LYS A 1 112 ? -6.02 14.742 14.422 1 90.19 112 LYS A C 1
ATOM 856 O O . LYS A 1 112 ? -7.027 15.328 14.82 1 90.19 112 LYS A O 1
ATOM 861 N N . TRP A 1 113 ? -4.84 15.242 14.133 1 87.56 113 TRP A N 1
ATOM 862 C CA . TRP A 1 113 ? -4.684 16.688 14.297 1 87.56 113 TRP A CA 1
ATOM 863 C C . TRP A 1 113 ? -5.613 17.438 13.359 1 87.56 113 TRP A C 1
ATOM 865 O O . TRP A 1 113 ? -6.285 18.391 13.766 1 87.56 113 TRP A O 1
ATOM 875 N N . PHE A 1 114 ? -5.703 17.047 12.172 1 93.06 114 PHE A N 1
ATOM 876 C CA . PHE A 1 114 ? -6.539 17.688 11.164 1 93.06 114 PHE A CA 1
ATOM 877 C C . PHE A 1 114 ? -8.008 17.625 11.555 1 93.06 114 PHE A C 1
ATOM 879 O O . PHE A 1 114 ? -8.734 18.609 11.461 1 93.06 114 PHE A O 1
ATOM 886 N N . ARG A 1 115 ? -8.438 16.422 11.961 1 90.12 115 ARG A N 1
ATOM 887 C CA . ARG A 1 115 ? -9.852 16.172 12.242 1 90.12 115 ARG A CA 1
ATOM 888 C C . ARG A 1 115 ? -10.312 16.938 13.469 1 90.12 115 ARG A C 1
ATOM 890 O O . ARG A 1 115 ? -11.5 17.219 13.625 1 90.12 115 ARG A O 1
ATOM 897 N N . SER A 1 116 ? -9.445 17.25 14.336 1 84.38 116 SER A N 1
ATOM 898 C CA . SER A 1 116 ? -9.805 18.062 15.5 1 84.38 116 SER A CA 1
ATOM 899 C C . SER A 1 116 ? -10.281 19.453 15.086 1 84.38 116 SER A C 1
ATOM 901 O O . SER A 1 116 ? -11.039 20.094 15.812 1 84.38 116 SER A O 1
ATOM 903 N N . ARG A 1 117 ? -9.938 19.812 13.883 1 78.94 117 ARG A N 1
ATOM 904 C CA . ARG A 1 117 ? -10.297 21.141 13.406 1 78.94 117 ARG A CA 1
ATOM 905 C C . ARG A 1 117 ? -11.32 21.062 12.281 1 78.94 117 ARG A C 1
ATOM 907 O O . ARG A 1 117 ? -12.219 21.906 12.188 1 78.94 117 ARG A O 1
ATOM 914 N N . PHE A 1 118 ? -11.078 20.188 11.398 1 86.12 118 PHE A N 1
ATOM 915 C CA . PHE A 1 118 ? -11.945 20.031 10.234 1 86.12 118 PHE A CA 1
ATOM 916 C C . PHE A 1 118 ? -12.648 18.688 10.258 1 86.12 118 PHE A C 1
ATOM 918 O O . PHE A 1 118 ? -12.156 17.703 9.688 1 86.12 118 PHE A O 1
ATOM 925 N N . SER A 1 119 ? -13.844 18.656 10.727 1 83.69 119 SER A N 1
ATOM 926 C CA . SER A 1 119 ? -14.516 17.391 10.984 1 83.69 119 SER A CA 1
ATOM 927 C C . SER A 1 119 ? -15.328 16.938 9.773 1 83.69 119 SER A C 1
ATOM 929 O O . SER A 1 119 ? -15.695 15.766 9.672 1 83.69 119 SER A O 1
ATOM 931 N N . HIS A 1 120 ? -15.523 17.859 8.828 1 79.81 120 HIS A N 1
ATOM 932 C CA . HIS A 1 120 ? -16.5 17.516 7.805 1 79.81 120 HIS A CA 1
ATOM 933 C C . HIS A 1 120 ? -15.859 17.5 6.418 1 79.81 120 HIS A C 1
ATOM 935 O O . HIS A 1 120 ? -16.516 17.188 5.426 1 79.81 120 HIS A O 1
ATOM 941 N N . VAL A 1 121 ? -14.594 17.844 6.336 1 87.25 121 VAL A N 1
ATOM 942 C CA . VAL A 1 121 ? -13.906 17.812 5.051 1 87.25 121 VAL A CA 1
ATOM 943 C C . VAL A 1 121 ? -13.75 16.375 4.582 1 87.25 121 VAL A C 1
ATOM 945 O O . VAL A 1 121 ? -13.383 15.492 5.371 1 87.25 121 VAL A O 1
ATOM 948 N N . GLN A 1 122 ? -14.125 16.125 3.367 1 87.56 122 GLN A N 1
ATOM 949 C CA . GLN A 1 122 ? -13.906 14.805 2.797 1 87.56 122 GLN A CA 1
ATOM 950 C C . GLN A 1 122 ? -12.445 14.602 2.42 1 87.56 122 GLN A C 1
ATOM 952 O O . GLN A 1 122 ? -11.844 15.453 1.751 1 87.56 122 GLN A O 1
ATOM 957 N N . LEU A 1 123 ? -11.969 13.516 2.916 1 94 123 LEU A N 1
ATOM 958 C CA . LEU A 1 123 ? -10.555 13.25 2.688 1 94 123 LEU A CA 1
ATOM 959 C C . LEU A 1 123 ? -10.367 12.008 1.817 1 94 123 LEU A C 1
ATOM 961 O O . LEU A 1 123 ? -11.086 11.016 1.979 1 94 123 LEU A O 1
ATOM 965 N N . GLN A 1 124 ? -9.5 12.117 0.87 1 93.12 124 GLN A N 1
ATOM 966 C CA . GLN A 1 124 ? -8.992 10.977 0.11 1 93.12 124 GLN A CA 1
ATOM 967 C C . GLN A 1 124 ? -7.469 10.898 0.2 1 93.12 124 GLN A C 1
ATOM 969 O O . GLN A 1 124 ? -6.766 11.836 -0.182 1 93.12 124 GLN A O 1
ATOM 974 N N . PHE A 1 125 ? -7.02 9.773 0.724 1 94.6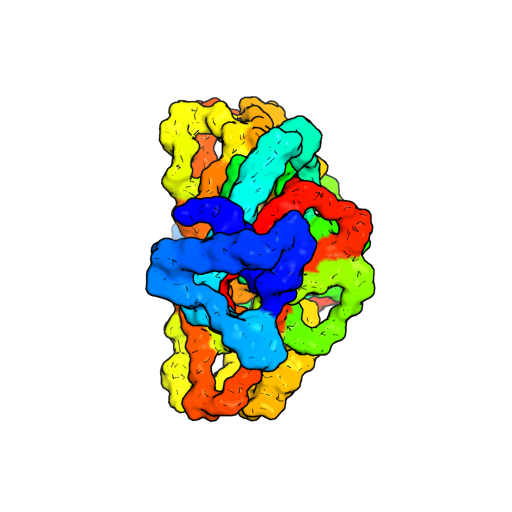2 125 PHE A N 1
ATOM 975 C CA . PHE A 1 125 ? -5.586 9.516 0.793 1 94.62 125 PHE A CA 1
ATOM 976 C C . PHE A 1 125 ? -5.199 8.352 -0.112 1 94.62 125 PHE A C 1
ATOM 978 O O . PHE A 1 125 ? -5.887 7.332 -0.146 1 94.62 125 PHE A O 1
ATOM 985 N N . THR A 1 126 ? -4.148 8.547 -0.808 1 89.5 126 THR A N 1
ATOM 986 C CA . THR A 1 126 ? -3.594 7.48 -1.632 1 89.5 126 THR A CA 1
ATOM 987 C C . THR A 1 126 ? -2.086 7.363 -1.425 1 89.5 126 THR A C 1
ATOM 989 O O . THR A 1 126 ? -1.382 8.375 -1.368 1 89.5 126 THR A O 1
ATOM 992 N N . ASP A 1 127 ? -1.685 6.129 -1.218 1 86.62 127 ASP A N 1
ATOM 993 C CA . ASP A 1 127 ? -0.235 5.961 -1.173 1 86.62 127 ASP A CA 1
ATOM 994 C C . ASP A 1 127 ? 0.323 5.641 -2.559 1 86.62 127 ASP A C 1
ATOM 996 O O . ASP A 1 127 ? -0.353 5.016 -3.377 1 86.62 127 ASP A O 1
ATOM 1000 N N . GLY A 1 128 ? 1.536 6.117 -2.756 1 80.88 128 GLY A N 1
ATOM 1001 C CA . GLY A 1 128 ? 2.096 5.805 -4.062 1 80.88 128 GLY A CA 1
ATOM 1002 C C . GLY A 1 128 ? 3.506 6.332 -4.25 1 80.88 128 GLY A C 1
ATOM 1003 O O . GLY A 1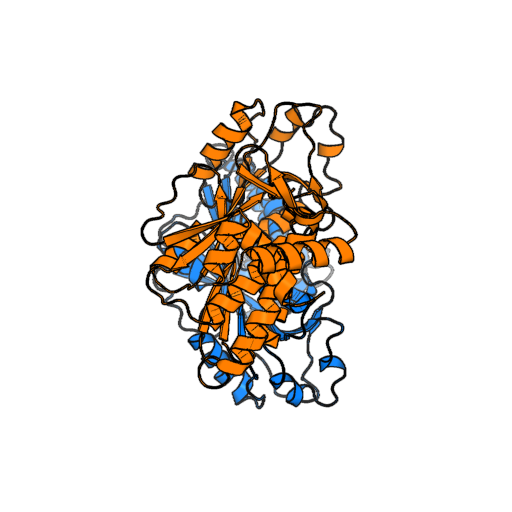 128 ? 4.055 6.98 -3.354 1 80.88 128 GLY A O 1
ATOM 1004 N N . LEU A 1 129 ? 4.008 5.891 -5.445 1 79.81 129 LEU A N 1
ATOM 1005 C CA . LEU A 1 129 ? 5.305 6.367 -5.914 1 79.81 129 LEU A CA 1
ATOM 1006 C C . LEU A 1 129 ? 5.145 7.582 -6.82 1 79.81 129 LEU A C 1
ATOM 1008 O O . LEU A 1 129 ? 4.023 7.945 -7.188 1 79.81 129 LEU A O 1
ATOM 1012 N N . LEU A 1 130 ? 6.258 8.227 -7.109 1 80.62 130 LEU A N 1
ATOM 1013 C CA . LEU A 1 130 ? 6.254 9.438 -7.926 1 80.62 130 LEU A CA 1
ATOM 1014 C C . LEU A 1 130 ? 5.562 9.188 -9.258 1 80.62 130 LEU A C 1
ATOM 1016 O O . LEU A 1 130 ? 4.883 10.07 -9.789 1 80.62 130 LEU A O 1
ATOM 1020 N N . SER A 1 131 ? 5.73 8.031 -9.773 1 78.19 131 SER A N 1
ATOM 1021 C CA . SER A 1 131 ? 5.188 7.695 -11.086 1 78.19 131 SER A CA 1
ATOM 1022 C C . SER A 1 131 ? 3.662 7.758 -11.086 1 78.19 131 SER A C 1
ATOM 1024 O O . SER A 1 131 ? 3.047 8.055 -12.109 1 78.19 131 SER A O 1
ATOM 1026 N N . ASN A 1 132 ? 3.043 7.492 -9.969 1 80.19 132 ASN A N 1
ATOM 1027 C CA . ASN A 1 132 ? 1.588 7.551 -9.867 1 80.19 132 ASN A CA 1
ATOM 1028 C C . ASN A 1 132 ? 1.113 8.914 -9.375 1 80.19 132 ASN A C 1
ATOM 1030 O O . ASN A 1 132 ? 0.036 9.375 -9.758 1 80.19 132 ASN A O 1
ATOM 1034 N N . ILE A 1 133 ? 1.917 9.547 -8.617 1 86.94 133 ILE A N 1
ATOM 1035 C CA . ILE A 1 133 ? 1.557 10.805 -7.977 1 86.94 133 ILE A CA 1
ATOM 1036 C C . ILE A 1 133 ? 1.585 11.938 -9 1 86.94 133 ILE A C 1
ATOM 1038 O O . ILE A 1 133 ? 0.671 12.758 -9.047 1 86.94 133 ILE A O 1
ATOM 1042 N N . THR A 1 134 ? 2.551 11.945 -9.852 1 85.56 134 THR A N 1
ATOM 1043 C CA . THR A 1 134 ? 2.768 13.062 -10.766 1 85.56 134 THR A CA 1
ATOM 1044 C C . THR A 1 134 ? 1.6 13.203 -11.734 1 85.56 134 THR A C 1
ATOM 1046 O O . THR A 1 134 ? 1.021 14.281 -11.875 1 85.56 134 THR A O 1
ATOM 1049 N N . PRO A 1 135 ? 1.227 12.086 -12.391 1 80.19 135 PRO A N 1
ATOM 1050 C CA . PRO A 1 135 ? 0.082 12.219 -13.297 1 80.19 135 PRO A CA 1
ATOM 1051 C C . PRO A 1 135 ? -1.195 12.633 -12.57 1 80.19 135 PRO A C 1
ATOM 1053 O O . PRO A 1 135 ? -2.006 13.383 -13.125 1 80.19 135 PRO A O 1
ATOM 1056 N N . ALA A 1 136 ? -1.396 12.18 -11.398 1 85 136 ALA A N 1
ATOM 1057 C CA . ALA A 1 136 ? -2.59 12.523 -10.633 1 85 136 ALA A CA 1
ATOM 1058 C C . ALA A 1 136 ? -2.605 14.016 -10.289 1 85 136 ALA A C 1
ATOM 1060 O O . ALA A 1 136 ? -3.66 14.648 -10.312 1 85 136 ALA A O 1
ATOM 1061 N N . LEU A 1 137 ? -1.48 14.578 -9.977 1 86.25 137 LEU A N 1
ATOM 1062 C CA . LEU A 1 137 ? -1.37 16 -9.688 1 86.25 137 LEU A CA 1
ATOM 1063 C C . LEU A 1 137 ? -1.623 16.828 -10.938 1 86.25 137 LEU A C 1
ATOM 1065 O O . LEU A 1 137 ? -2.342 17.828 -10.891 1 86.25 137 LEU A O 1
ATOM 1069 N N . LYS A 1 138 ? -1.047 16.391 -11.992 1 81.38 138 LYS A N 1
ATOM 1070 C CA . LYS A 1 138 ? -1.159 17.125 -13.25 1 81.38 138 LYS A CA 1
ATOM 1071 C C . LYS A 1 138 ? -2.6 17.141 -13.758 1 81.38 138 LYS A C 1
ATOM 1073 O O . LYS A 1 138 ? -3.047 18.125 -14.352 1 81.38 138 LYS A O 1
ATOM 1078 N N . SER A 1 139 ? -3.312 16.062 -13.492 1 77.69 139 SER A N 1
ATOM 1079 C CA . SER A 1 139 ? -4.691 15.945 -13.953 1 77.69 139 SER A CA 1
ATOM 1080 C C . SER A 1 139 ? -5.668 16.469 -12.914 1 77.69 139 SER A C 1
ATOM 1082 O O . SER A 1 139 ? -6.883 16.312 -13.055 1 77.69 139 SER A O 1
ATOM 1084 N N . SER A 1 140 ? -5.223 17 -11.773 1 78.38 140 SER A N 1
ATOM 1085 C CA . SER A 1 140 ? -6.004 17.594 -10.703 1 78.38 140 SER A CA 1
ATOM 1086 C C . SER A 1 140 ? -6.891 16.562 -10.016 1 78.38 140 SER A C 1
ATOM 1088 O O . SER A 1 140 ? -7.977 16.906 -9.531 1 78.38 140 SER A O 1
ATOM 1090 N N . LYS A 1 141 ? -6.457 15.367 -10.141 1 80.94 141 LYS A N 1
ATOM 1091 C CA . LYS A 1 141 ? -7.113 14.312 -9.383 1 80.94 141 LYS A CA 1
ATOM 1092 C C . LYS A 1 141 ? -6.527 14.195 -7.98 1 80.94 141 LYS A C 1
ATOM 1094 O O . LYS A 1 141 ? -7.031 13.438 -7.148 1 80.94 141 LYS A O 1
ATOM 1099 N N . MET A 1 142 ? -5.496 14.93 -7.828 1 89.19 142 MET A N 1
ATOM 1100 C CA . MET A 1 142 ? -4.809 15.055 -6.547 1 89.19 142 MET A CA 1
ATOM 1101 C C . MET A 1 142 ? -4.438 16.5 -6.27 1 89.19 142 MET A C 1
ATOM 1103 O O . MET A 1 142 ? -4.035 17.234 -7.176 1 89.19 142 MET A O 1
ATOM 1107 N N . ASP A 1 143 ? -4.602 16.906 -5.066 1 89.12 143 ASP A N 1
ATOM 1108 C CA . ASP A 1 143 ? -4.371 18.312 -4.719 1 89.12 143 ASP A CA 1
ATOM 1109 C C . ASP A 1 143 ? -2.951 18.516 -4.199 1 89.12 143 ASP A C 1
ATOM 1111 O O . ASP A 1 143 ? -2.303 19.516 -4.527 1 89.12 143 ASP A O 1
ATOM 1115 N N . TYR A 1 144 ? -2.523 17.641 -3.348 1 92.88 144 TYR A N 1
ATOM 1116 C CA . TYR A 1 144 ? -1.211 17.672 -2.713 1 92.88 144 TYR A CA 1
ATOM 1117 C C . TYR A 1 144 ? -0.582 16.281 -2.691 1 92.88 144 TYR A C 1
ATOM 1119 O O . TYR A 1 144 ? -1.282 15.281 -2.809 1 92.88 144 TYR A O 1
ATOM 1127 N N . ALA A 1 145 ? 0.739 16.328 -2.561 1 94.44 145 ALA A N 1
ATOM 1128 C CA . ALA A 1 145 ? 1.401 15.039 -2.346 1 94.44 145 ALA A CA 1
ATOM 1129 C C . ALA A 1 145 ? 2.689 15.219 -1.544 1 94.44 145 ALA A C 1
ATOM 1131 O O . ALA A 1 145 ? 3.355 16.25 -1.645 1 94.44 145 ALA A O 1
ATOM 1132 N N . ILE A 1 146 ? 2.941 14.32 -0.676 1 95.25 146 ILE A N 1
ATOM 1133 C CA . ILE A 1 146 ? 4.242 14.148 -0.042 1 95.25 146 ILE A CA 1
ATOM 1134 C C . ILE A 1 146 ? 4.953 12.93 -0.642 1 95.25 146 ILE A C 1
ATOM 1136 O O . ILE A 1 146 ? 4.523 11.797 -0.441 1 95.25 146 ILE A O 1
ATOM 1140 N N . ALA A 1 147 ? 6.023 13.188 -1.347 1 92.56 147 ALA A N 1
ATOM 1141 C CA . ALA A 1 147 ? 6.668 12.133 -2.127 1 92.56 147 ALA A CA 1
ATOM 1142 C C . ALA A 1 147 ? 8.164 12.062 -1.827 1 92.56 147 ALA A C 1
ATOM 1144 O O . ALA A 1 147 ? 8.703 12.938 -1.144 1 92.56 147 ALA A O 1
ATOM 1145 N N . LEU A 1 148 ? 8.781 10.961 -2.271 1 90.88 148 LEU A N 1
ATOM 1146 C CA . LEU A 1 148 ? 10.227 10.781 -2.193 1 90.88 148 LEU A CA 1
ATOM 1147 C C . LEU A 1 148 ? 10.867 10.914 -3.572 1 90.88 148 LEU A C 1
ATOM 1149 O O . LEU A 1 148 ? 10.375 10.336 -4.547 1 90.88 148 LEU A O 1
ATOM 1153 N N . LEU A 1 149 ? 11.883 11.695 -3.559 1 85.5 149 LEU A N 1
ATOM 1154 C CA . LEU A 1 149 ? 12.664 11.891 -4.777 1 85.5 149 LEU A CA 1
ATOM 1155 C C . LEU A 1 149 ? 14.102 11.43 -4.59 1 85.5 149 LEU A C 1
ATOM 1157 O O . LEU A 1 149 ? 14.695 11.641 -3.529 1 85.5 149 LEU A O 1
ATOM 1161 N N . MET A 1 150 ? 14.484 10.547 -5.609 1 77.81 150 MET A N 1
ATOM 1162 C CA . MET A 1 150 ? 15.922 10.281 -5.605 1 77.81 150 MET A CA 1
ATOM 1163 C C . MET A 1 150 ? 16.703 11.516 -6.031 1 77.81 150 MET A C 1
ATOM 1165 O O . MET A 1 150 ? 16.281 12.258 -6.918 1 77.81 150 MET A O 1
ATOM 1169 N N . GLU A 1 151 ? 17.812 11.641 -5.359 1 63.47 151 GLU A N 1
ATOM 1170 C CA . GLU A 1 151 ? 18.672 12.781 -5.66 1 63.47 151 GLU A CA 1
ATOM 1171 C C . GLU A 1 151 ? 19.109 12.773 -7.125 1 63.47 151 GLU A C 1
ATOM 1173 O O . GLU A 1 151 ? 19.359 11.711 -7.695 1 63.47 151 GLU A O 1
ATOM 1178 N N . ASP A 1 152 ? 18.781 13.898 -7.883 1 58.81 152 ASP A N 1
ATOM 1179 C CA . ASP A 1 152 ? 19.297 14.203 -9.219 1 58.81 152 ASP A CA 1
ATOM 1180 C C . ASP A 1 152 ? 18.406 13.594 -10.297 1 58.81 152 ASP A C 1
ATOM 1182 O O . ASP A 1 152 ? 18.766 13.586 -11.477 1 58.81 152 ASP A O 1
ATOM 1186 N N . TRP A 1 153 ? 17.422 12.914 -9.797 1 55.53 153 TRP A N 1
ATOM 1187 C CA . TRP A 1 153 ? 16.609 12.344 -10.867 1 55.53 153 TRP A CA 1
ATOM 1188 C C . TRP A 1 153 ? 15.742 13.422 -11.516 1 55.53 153 TRP A C 1
ATOM 1190 O O . TRP A 1 153 ? 15.195 14.289 -10.828 1 55.53 153 TRP A O 1
ATOM 1200 N N . PHE A 1 154 ? 15.969 13.414 -12.891 1 49.91 154 PHE A N 1
ATOM 1201 C CA . PHE A 1 154 ? 15.227 14.359 -13.719 1 49.91 154 PHE A CA 1
ATOM 1202 C C . PHE A 1 154 ? 13.727 14.109 -13.609 1 49.91 154 PHE A C 1
ATOM 1204 O O . PHE A 1 154 ? 13.266 12.977 -13.758 1 49.91 154 PHE A O 1
ATOM 1211 N N . TRP A 1 155 ? 13.117 14.836 -12.82 1 59.28 155 TRP A N 1
ATOM 1212 C CA . TRP A 1 155 ? 11.656 14.789 -12.875 1 59.28 155 TRP A CA 1
ATOM 1213 C C . TRP A 1 155 ? 11.086 16.094 -13.438 1 59.28 155 TRP A C 1
ATOM 1215 O O . TRP A 1 155 ? 11.562 17.172 -13.094 1 59.28 155 TRP A O 1
ATOM 1225 N N . ASP A 1 156 ? 10.406 15.812 -14.562 1 57.25 156 ASP A N 1
ATOM 1226 C CA . ASP A 1 156 ? 9.766 16.969 -15.188 1 57.25 156 ASP A CA 1
ATOM 1227 C C . ASP A 1 156 ? 8.891 17.719 -14.188 1 57.25 156 ASP A C 1
ATOM 1229 O O . ASP A 1 156 ? 7.75 17.312 -13.922 1 57.25 156 ASP A O 1
ATOM 1233 N N . GLN A 1 157 ? 9.539 18.547 -13.594 1 63.91 157 GLN A N 1
ATOM 1234 C CA . GLN A 1 157 ? 8.859 19.359 -12.594 1 63.91 157 GLN A CA 1
ATOM 1235 C C . GLN A 1 157 ? 7.938 20.391 -13.258 1 63.91 157 GLN A C 1
ATOM 1237 O O . GLN A 1 157 ? 7.324 21.203 -12.578 1 63.91 157 GLN A O 1
ATOM 1242 N N . ASP A 1 158 ? 7.812 20.125 -14.539 1 64.62 158 ASP A N 1
ATOM 1243 C CA . ASP A 1 158 ? 6.992 21.141 -15.188 1 64.62 158 ASP A CA 1
ATOM 1244 C C . ASP A 1 158 ? 5.555 21.094 -14.68 1 64.62 158 ASP A C 1
ATOM 1246 O O . ASP A 1 158 ? 4.961 20.031 -14.578 1 64.62 158 ASP A O 1
ATOM 1250 N N . GLN A 1 159 ? 5.055 22.125 -14.164 1 71.5 159 GLN A N 1
ATOM 1251 C CA . GLN A 1 159 ? 3.67 22.375 -13.789 1 71.5 159 GLN A CA 1
ATOM 1252 C C . GLN A 1 159 ? 3.395 21.906 -12.359 1 71.5 159 GLN A C 1
ATOM 1254 O O . GLN A 1 159 ? 2.24 21.828 -11.938 1 71.5 159 GLN A O 1
ATOM 1259 N N . ILE A 1 160 ? 4.504 21.344 -11.688 1 80.38 160 ILE A N 1
ATOM 1260 C CA . ILE A 1 160 ? 4.273 20.938 -10.305 1 80.38 160 ILE A CA 1
ATOM 1261 C C . ILE A 1 160 ? 5.191 21.719 -9.375 1 80.38 160 ILE A C 1
ATOM 1263 O O . ILE A 1 160 ? 6.398 21.812 -9.617 1 80.38 160 ILE A O 1
ATOM 1267 N N . ALA A 1 161 ? 4.656 22.391 -8.453 1 82.94 161 ALA A N 1
ATOM 1268 C CA . ALA A 1 161 ? 5.449 23.078 -7.43 1 82.94 161 ALA A CA 1
ATOM 1269 C C . ALA A 1 161 ? 6.086 22.062 -6.473 1 82.94 161 ALA A C 1
ATOM 1271 O O . ALA A 1 161 ? 5.414 21.156 -5.984 1 82.94 161 ALA A O 1
ATOM 1272 N N . VAL A 1 162 ? 7.371 22.25 -6.254 1 86.44 162 VAL A N 1
ATOM 1273 C CA . VAL A 1 162 ? 8.117 21.312 -5.41 1 86.44 162 VAL A CA 1
ATOM 1274 C C . VAL A 1 162 ? 8.734 22.062 -4.23 1 86.44 162 VAL A C 1
ATOM 1276 O O . VAL A 1 162 ? 9.375 23.109 -4.414 1 86.44 162 VAL A O 1
ATOM 1279 N N . GLU A 1 163 ? 8.484 21.594 -3.051 1 87.56 163 GLU A N 1
ATOM 1280 C CA . GLU A 1 163 ? 9.133 22.078 -1.833 1 87.56 163 GLU A CA 1
ATOM 1281 C C . GLU A 1 163 ? 9.859 20.953 -1.108 1 87.56 163 GLU A C 1
ATOM 1283 O O . GLU A 1 163 ? 9.242 19.953 -0.706 1 87.56 163 GLU A O 1
ATOM 1288 N N . GLU A 1 164 ? 11.188 21.094 -0.919 1 89 164 GLU A N 1
ATOM 1289 C CA . GLU A 1 164 ? 11.953 20.078 -0.207 1 89 164 GLU A CA 1
ATOM 1290 C C . GLU A 1 164 ? 11.734 20.172 1.3 1 89 164 GLU A C 1
ATOM 1292 O O . GLU A 1 164 ? 11.758 21.266 1.868 1 89 164 GLU A O 1
ATOM 1297 N N . LEU A 1 165 ? 11.5 19.062 1.838 1 89.38 165 LEU A N 1
ATOM 1298 C CA . LEU A 1 165 ? 11.219 19.047 3.27 1 89.38 165 LEU A CA 1
ATOM 1299 C C . LEU A 1 165 ? 12.414 18.516 4.055 1 89.38 165 LEU A C 1
ATOM 1301 O O . LEU A 1 165 ? 12.945 19.203 4.93 1 89.38 165 LEU A O 1
ATOM 1305 N N . PHE A 1 166 ? 12.797 17.234 3.73 1 85.19 166 PHE A N 1
ATOM 1306 C CA . PHE A 1 166 ? 13.836 16.531 4.484 1 85.19 166 PHE A CA 1
ATOM 1307 C C . PHE A 1 166 ? 14.633 15.617 3.572 1 85.19 166 PHE A C 1
ATOM 1309 O O . PHE A 1 166 ? 14.156 15.219 2.506 1 85.19 166 PHE A O 1
ATOM 1316 N N . SER A 1 167 ? 15.867 15.414 4.086 1 88.75 167 SER A N 1
ATOM 1317 C CA . SER A 1 167 ? 16.688 14.367 3.486 1 88.75 167 SER A CA 1
ATOM 1318 C C . SER A 1 167 ? 16.703 13.117 4.355 1 88.75 167 SER A C 1
ATOM 1320 O O . SER A 1 167 ? 16.812 13.203 5.582 1 88.75 167 SER A O 1
ATOM 1322 N N . LEU A 1 168 ? 16.484 11.969 3.67 1 88.88 168 LEU A N 1
ATOM 1323 C CA . LEU A 1 168 ? 16.406 10.711 4.402 1 88.88 168 LEU A CA 1
ATOM 1324 C C . LEU A 1 168 ? 17.422 9.703 3.891 1 88.88 168 LEU A C 1
ATOM 1326 O O . LEU A 1 168 ? 17.562 9.508 2.682 1 88.88 168 LEU A O 1
ATOM 1330 N N . PRO A 1 169 ? 18.141 9.117 4.82 1 89.56 169 PRO A N 1
ATOM 1331 C CA . PRO A 1 169 ? 19.047 8.055 4.391 1 89.56 169 PRO A CA 1
ATOM 1332 C C . PRO A 1 169 ? 18.312 6.777 3.992 1 89.56 169 PRO A C 1
ATOM 1334 O O . PRO A 1 169 ? 17.156 6.578 4.383 1 89.56 169 PRO A O 1
ATOM 1337 N N . GLN A 1 170 ? 18.953 6.016 3.131 1 91.38 170 GLN A N 1
ATOM 1338 C CA . GLN A 1 170 ? 18.438 4.699 2.76 1 91.38 170 GLN A CA 1
ATOM 1339 C C . GLN A 1 170 ? 19.484 3.611 3.031 1 91.38 170 GLN A C 1
ATOM 1341 O O . GLN A 1 170 ? 20.641 3.91 3.297 1 91.38 170 GLN A O 1
ATOM 1346 N N . GLY A 1 171 ? 19.078 2.4 3.018 1 91.69 171 GLY A N 1
ATOM 1347 C CA . GLY A 1 171 ? 19.969 1.276 3.254 1 91.69 171 GLY A CA 1
ATOM 1348 C C . GLY A 1 171 ? 19.359 -0.06 2.873 1 91.69 171 GLY A C 1
ATOM 1349 O O . GLY A 1 171 ? 18.203 -0.125 2.467 1 91.69 171 GLY A O 1
ATOM 1350 N N . PHE A 1 172 ? 20.266 -1.107 3.004 1 94.5 172 PHE A N 1
ATOM 1351 C CA . PHE A 1 172 ? 19.812 -2.48 2.809 1 94.5 172 PHE A CA 1
ATOM 1352 C C . PHE A 1 172 ? 19.156 -3.02 4.07 1 94.5 172 PHE A C 1
ATOM 1354 O O . PHE A 1 172 ? 19.641 -2.793 5.18 1 94.5 172 PHE A O 1
ATOM 1361 N N . VAL A 1 173 ? 18.047 -3.707 3.855 1 93.88 173 VAL A N 1
ATOM 1362 C CA . VAL A 1 173 ? 17.328 -4.273 4.984 1 93.88 173 VAL A CA 1
ATOM 1363 C C . VAL A 1 173 ? 16.922 -5.715 4.676 1 93.88 173 VAL A C 1
ATOM 1365 O O . VAL A 1 173 ? 16.609 -6.043 3.531 1 93.88 173 VAL A O 1
ATOM 1368 N N . ALA A 1 174 ? 17 -6.543 5.66 1 94.31 174 ALA A N 1
ATOM 1369 C CA . ALA A 1 174 ? 16.562 -7.934 5.602 1 94.31 174 ALA A CA 1
ATOM 1370 C C . ALA A 1 174 ? 15.844 -8.336 6.887 1 94.31 174 ALA A C 1
ATOM 1372 O O . ALA A 1 174 ? 15.852 -7.586 7.867 1 94.31 174 ALA A O 1
ATOM 1373 N N . ARG A 1 175 ? 15.078 -9.453 6.777 1 92.12 175 ARG A N 1
ATOM 1374 C CA . ARG A 1 175 ? 14.445 -9.938 7.996 1 92.12 175 ARG A CA 1
ATOM 1375 C C . ARG A 1 175 ? 15.484 -10.219 9.078 1 92.12 175 ARG A C 1
ATOM 1377 O O . ARG A 1 175 ? 16.641 -10.5 8.766 1 92.12 175 ARG A O 1
ATOM 1384 N N . GLU A 1 176 ? 15.102 -10.227 10.367 1 90.12 176 GLU A N 1
ATOM 1385 C CA . GLU A 1 176 ? 16 -10.32 11.516 1 90.12 176 GLU A CA 1
ATOM 1386 C C . GLU A 1 176 ? 16.797 -11.617 11.477 1 90.12 176 GLU A C 1
ATOM 1388 O O . GLU A 1 176 ? 17.984 -11.633 11.844 1 90.12 176 GLU A O 1
ATOM 1393 N N . ASN A 1 177 ? 16.25 -12.695 11.062 1 92.5 177 ASN A N 1
ATOM 1394 C CA . ASN A 1 177 ? 16.906 -13.992 11.062 1 92.5 177 ASN A CA 1
ATOM 1395 C C . ASN A 1 177 ? 17.484 -14.328 9.688 1 92.5 177 ASN A C 1
ATOM 1397 O O . ASN A 1 177 ? 17.703 -15.5 9.375 1 92.5 177 ASN A O 1
ATOM 1401 N N . HIS A 1 178 ? 17.703 -13.352 8.922 1 95.06 178 HIS A N 1
ATOM 1402 C CA . HIS A 1 178 ? 18.266 -13.562 7.586 1 95.06 178 HIS A CA 1
ATOM 1403 C C . HIS A 1 178 ? 19.688 -14.117 7.66 1 95.06 178 HIS A C 1
ATOM 1405 O O . HIS A 1 178 ? 20.5 -13.656 8.469 1 95.06 178 HIS A O 1
ATOM 1411 N N . PRO A 1 179 ? 20.094 -15.031 6.789 1 95.62 179 PRO A N 1
ATOM 1412 C CA . PRO A 1 179 ? 21.422 -15.656 6.789 1 95.62 179 PRO A CA 1
ATOM 1413 C C . PRO A 1 179 ? 22.531 -14.641 6.555 1 95.62 179 PRO A C 1
ATOM 1415 O O . PRO A 1 179 ? 23.688 -14.883 6.953 1 95.62 179 PRO A O 1
ATOM 1418 N N . ILE A 1 180 ? 22.25 -13.57 5.945 1 95.12 180 ILE A N 1
ATOM 1419 C CA . ILE A 1 180 ? 23.266 -12.586 5.59 1 95.12 180 ILE A CA 1
ATOM 1420 C C . ILE A 1 180 ? 23.922 -12.047 6.859 1 95.12 180 ILE A C 1
ATOM 1422 O O . ILE A 1 180 ? 25.078 -11.609 6.828 1 95.12 180 ILE A O 1
ATOM 1426 N N . PHE A 1 181 ? 23.266 -12.023 7.965 1 93.88 181 PHE A N 1
ATOM 1427 C CA . PHE A 1 181 ? 23.781 -11.445 9.203 1 93.88 181 PHE A CA 1
ATOM 1428 C C . PHE A 1 181 ? 24.797 -12.383 9.852 1 93.88 181 PHE A C 1
ATOM 1430 O O . PHE A 1 181 ? 25.516 -11.977 10.766 1 93.88 181 PHE A O 1
ATOM 1437 N N . GLN A 1 182 ? 24.875 -13.539 9.391 1 92.44 182 GLN A N 1
ATOM 1438 C CA . GLN A 1 182 ? 25.875 -14.5 9.867 1 92.44 182 GLN A CA 1
ATOM 1439 C C . GLN A 1 182 ? 27.047 -14.602 8.891 1 92.44 182 GLN A C 1
ATOM 1441 O O . GLN A 1 182 ? 28.016 -15.328 9.148 1 92.44 182 GLN A O 1
ATOM 1446 N N . SER A 1 183 ? 26.906 -13.914 7.875 1 91.38 183 SER A N 1
ATOM 1447 C CA . SER A 1 183 ? 27.953 -13.961 6.859 1 91.38 183 SER A CA 1
ATOM 1448 C C . SER A 1 183 ? 29.219 -13.281 7.352 1 91.38 183 SER A C 1
ATOM 1450 O O . SER A 1 183 ? 29.156 -12.234 8.008 1 91.38 183 SER A O 1
ATOM 1452 N N . ARG A 1 184 ? 30.438 -13.766 6.965 1 88.31 184 ARG A N 1
ATOM 1453 C CA . ARG A 1 184 ? 31.734 -13.18 7.305 1 88.31 184 ARG A CA 1
ATOM 1454 C C . ARG A 1 184 ? 32.031 -11.961 6.434 1 88.31 184 ARG A C 1
ATOM 1456 O O . ARG A 1 184 ? 32.781 -11.07 6.836 1 88.31 184 ARG A O 1
ATOM 1463 N N . ASP A 1 185 ? 31.453 -11.977 5.242 1 88.88 185 ASP A N 1
ATOM 1464 C CA . ASP A 1 185 ? 31.609 -10.867 4.309 1 88.88 185 ASP A CA 1
ATOM 1465 C C . ASP A 1 185 ? 30.297 -10.508 3.641 1 88.88 185 ASP A C 1
ATOM 1467 O O . ASP A 1 185 ? 30.047 -10.867 2.484 1 88.88 185 ASP A O 1
ATOM 1471 N N . PRO A 1 186 ? 29.5 -9.719 4.254 1 89.69 186 PRO A N 1
ATOM 1472 C CA . PRO A 1 186 ? 28.188 -9.359 3.727 1 89.69 186 PRO A CA 1
ATOM 1473 C C . PRO A 1 186 ? 28.266 -8.617 2.396 1 89.69 186 PRO A C 1
ATOM 1475 O O . PRO A 1 186 ? 27.344 -8.711 1.577 1 89.69 186 PRO A O 1
ATOM 1478 N N . LYS A 1 187 ? 29.312 -7.957 2.213 1 88.62 187 LYS A N 1
ATOM 1479 C CA . LYS A 1 187 ? 29.469 -7.242 0.951 1 88.62 187 LYS A CA 1
ATOM 1480 C C . LYS A 1 187 ? 29.484 -8.211 -0.231 1 88.62 187 LYS A C 1
ATOM 1482 O O . LYS A 1 187 ? 28.844 -7.945 -1.257 1 88.62 187 LYS A O 1
ATOM 1487 N N . MET A 1 188 ? 30.125 -9.297 -0.075 1 86.5 188 MET A N 1
ATOM 1488 C CA . MET A 1 188 ? 30.25 -10.289 -1.143 1 86.5 188 MET A CA 1
ATOM 1489 C C . MET A 1 188 ? 28.984 -11.133 -1.259 1 86.5 188 MET A C 1
ATOM 1491 O O . MET A 1 188 ? 28.578 -11.508 -2.361 1 86.5 188 MET A O 1
ATOM 1495 N N . THR A 1 189 ? 28.422 -11.383 -0.188 1 92.12 189 THR A N 1
ATOM 1496 C CA . THR A 1 189 ? 27.312 -12.32 -0.192 1 92.12 189 THR A CA 1
ATOM 1497 C C . THR A 1 189 ? 26 -11.617 -0.558 1 92.12 189 THR A C 1
ATOM 1499 O O . THR A 1 189 ? 25.031 -12.258 -0.944 1 92.12 189 THR A O 1
ATOM 1502 N N . LEU A 1 190 ? 26 -10.32 -0.52 1 93.56 190 LEU A N 1
ATOM 1503 C CA . LEU A 1 190 ? 24.828 -9.508 -0.791 1 93.56 190 LEU A CA 1
ATOM 1504 C C . LEU A 1 190 ? 24.281 -9.789 -2.191 1 93.56 190 LEU A C 1
ATOM 1506 O O . LEU A 1 190 ? 23.062 -9.859 -2.393 1 93.56 190 LEU A O 1
ATOM 1510 N N . SER A 1 191 ? 25.172 -9.992 -3.098 1 91.38 191 SER A N 1
ATOM 1511 C CA . SER A 1 191 ? 24.812 -10.148 -4.504 1 91.38 191 SER A CA 1
ATOM 1512 C C . SER A 1 191 ? 24.188 -11.516 -4.766 1 91.38 191 SER A C 1
ATOM 1514 O O . SER A 1 191 ? 23.609 -11.75 -5.824 1 91.38 191 SER A O 1
ATOM 1516 N N . HIS A 1 192 ? 24.281 -12.414 -3.795 1 92.19 192 HIS A N 1
ATOM 1517 C CA . HIS A 1 192 ? 23.766 -13.766 -3.967 1 92.19 192 HIS A CA 1
ATOM 1518 C C . HIS A 1 192 ? 22.266 -13.812 -3.717 1 92.19 192 HIS A C 1
ATOM 1520 O O . HIS A 1 192 ? 21.625 -14.828 -4.004 1 92.19 192 HIS A O 1
ATOM 1526 N N . TYR A 1 193 ? 21.734 -12.75 -3.236 1 94.31 193 TYR A N 1
ATOM 1527 C CA . TYR A 1 193 ? 20.312 -12.719 -2.885 1 94.31 193 TYR A CA 1
ATOM 1528 C C . TYR A 1 193 ? 19.531 -11.867 -3.875 1 94.31 193 TYR A C 1
ATOM 1530 O O . TYR A 1 193 ? 20.109 -11.055 -4.598 1 94.31 193 TYR A O 1
ATOM 1538 N N . GLU A 1 194 ? 18.25 -12.156 -3.967 1 95.12 194 GLU A N 1
ATOM 1539 C CA . GLU A 1 194 ? 17.359 -11.312 -4.754 1 95.12 194 GLU A CA 1
ATOM 1540 C C . GLU A 1 194 ? 17.062 -10 -4.035 1 95.12 194 GLU A C 1
ATOM 1542 O O . GLU A 1 194 ? 16.781 -9.992 -2.834 1 95.12 194 GLU A O 1
ATOM 1547 N N . TRP A 1 195 ? 17.203 -8.898 -4.832 1 96.25 195 TRP A N 1
ATOM 1548 C CA . TRP A 1 195 ? 16.969 -7.574 -4.266 1 96.25 195 TRP A CA 1
ATOM 1549 C C . TRP A 1 195 ? 15.562 -7.082 -4.609 1 96.25 195 TRP A C 1
ATOM 1551 O O . TRP A 1 195 ? 15.125 -7.188 -5.758 1 96.25 195 TRP A O 1
ATOM 1561 N N . LEU A 1 196 ? 14.883 -6.625 -3.576 1 95.69 196 LEU A N 1
ATOM 1562 C CA . LEU A 1 196 ? 13.617 -5.918 -3.758 1 95.69 196 LEU A CA 1
ATOM 1563 C C . LEU A 1 196 ? 13.852 -4.418 -3.904 1 95.69 196 LEU A C 1
ATOM 1565 O O . LEU A 1 196 ? 14.422 -3.785 -3.016 1 95.69 196 LEU A O 1
ATOM 1569 N N . ILE A 1 197 ? 13.43 -3.875 -5.039 1 93.5 197 ILE A N 1
ATOM 1570 C CA . ILE A 1 197 ? 13.57 -2.451 -5.312 1 93.5 197 ILE A CA 1
ATOM 1571 C C . ILE A 1 197 ? 12.195 -1.819 -5.508 1 93.5 197 ILE A C 1
ATOM 1573 O O . ILE A 1 197 ? 11.367 -2.344 -6.254 1 93.5 197 ILE A O 1
ATOM 1577 N N . THR A 1 198 ? 11.938 -0.721 -4.797 1 89 198 THR A N 1
ATOM 1578 C CA . THR A 1 198 ? 10.633 -0.06 -4.863 1 89 198 THR A CA 1
ATOM 1579 C C . THR A 1 198 ? 10.641 1.042 -5.918 1 89 198 THR A C 1
ATOM 1581 O O . THR A 1 198 ? 10.445 2.217 -5.598 1 89 198 THR A O 1
ATOM 1584 N N . ILE A 1 199 ? 10.922 0.704 -7.078 1 83.38 199 ILE A N 1
ATOM 1585 C CA . ILE A 1 199 ? 10.898 1.518 -8.289 1 83.38 199 ILE A CA 1
ATOM 1586 C C . ILE A 1 199 ? 10.023 0.849 -9.344 1 83.38 199 ILE A C 1
ATOM 1588 O O . ILE A 1 199 ? 9.781 -0.359 -9.281 1 83.38 199 ILE A O 1
ATOM 1592 N N . ASP A 1 200 ? 9.422 1.577 -10.219 1 76.88 200 ASP A N 1
ATOM 1593 C CA . ASP A 1 200 ? 8.398 0.993 -11.078 1 76.88 200 ASP A CA 1
ATOM 1594 C C . ASP A 1 200 ? 8.945 0.722 -12.484 1 76.88 200 ASP A C 1
ATOM 1596 O O . ASP A 1 200 ? 8.172 0.472 -13.414 1 76.88 200 ASP A O 1
ATOM 1600 N N . SER A 1 201 ? 10.219 0.901 -12.68 1 80.81 201 SER A N 1
ATOM 1601 C CA . SER A 1 201 ? 10.828 0.612 -13.977 1 80.81 201 SER A CA 1
ATOM 1602 C C . SER A 1 201 ? 12.141 -0.143 -13.812 1 80.81 201 SER A C 1
ATOM 1604 O O . SER A 1 201 ? 12.984 0.239 -13 1 80.81 201 SER A O 1
ATOM 1606 N N . PHE A 1 202 ? 12.266 -1.188 -14.664 1 83 202 PHE A N 1
ATOM 1607 C CA . PHE A 1 202 ? 13.508 -1.95 -14.609 1 83 202 PHE A CA 1
ATOM 1608 C C . PHE A 1 202 ? 14.68 -1.107 -15.094 1 83 202 PHE A C 1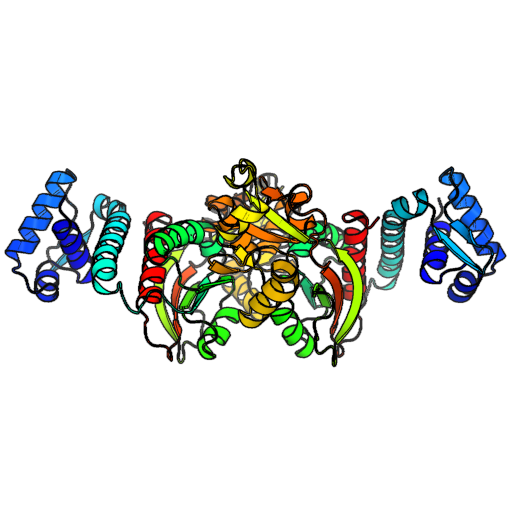
ATOM 1610 O O . PHE A 1 202 ? 15.805 -1.25 -14.602 1 83 202 PHE A O 1
ATOM 1617 N N . GLU A 1 203 ? 14.359 -0.253 -16 1 81.69 203 GLU A N 1
ATOM 1618 C CA . GLU A 1 203 ? 15.414 0.626 -16.484 1 81.69 203 GLU A CA 1
ATOM 1619 C C . GLU A 1 203 ? 15.922 1.546 -15.383 1 81.69 203 GLU A C 1
ATOM 1621 O O . GLU A 1 203 ? 17.141 1.704 -15.219 1 81.69 203 GLU A O 1
ATOM 1626 N N . GLU A 1 204 ? 15.008 2.119 -14.703 1 83.19 204 GLU A N 1
ATOM 1627 C CA . GLU A 1 204 ? 15.383 2.998 -13.602 1 83.19 204 GLU A CA 1
ATOM 1628 C C . GLU A 1 204 ? 16.078 2.223 -12.484 1 83.19 204 GLU A C 1
ATOM 1630 O O . GLU A 1 204 ? 17.031 2.715 -11.883 1 83.19 204 GLU A O 1
ATOM 1635 N N . ALA A 1 205 ? 15.602 1.045 -12.234 1 89 205 ALA A N 1
ATOM 1636 C CA . ALA A 1 205 ? 16.219 0.206 -11.211 1 89 205 ALA A CA 1
ATOM 1637 C C . ALA A 1 205 ? 17.641 -0.167 -11.594 1 89 205 ALA A C 1
ATOM 1639 O O . ALA A 1 205 ? 18.547 -0.118 -10.758 1 89 205 ALA A O 1
ATOM 1640 N N . ASP A 1 206 ? 17.828 -0.493 -12.82 1 85.62 206 ASP A N 1
ATOM 1641 C CA . ASP A 1 206 ? 19.156 -0.846 -13.312 1 85.62 206 ASP A CA 1
ATOM 1642 C C . ASP A 1 206 ? 20.109 0.336 -13.195 1 85.62 206 ASP A C 1
ATOM 1644 O O . ASP A 1 206 ? 21.266 0.167 -12.812 1 85.62 206 ASP A O 1
ATOM 1648 N N . SER A 1 207 ? 19.641 1.456 -13.586 1 85.44 207 SER A N 1
ATOM 1649 C CA . SER A 1 207 ? 20.438 2.666 -13.469 1 85.44 207 SER A CA 1
ATOM 1650 C C . SER A 1 207 ? 20.812 2.939 -12.016 1 85.44 207 SER A C 1
ATOM 1652 O O . SER A 1 207 ? 21.969 3.256 -11.719 1 85.44 207 SER A O 1
ATOM 1654 N N . PHE A 1 208 ? 19.906 2.754 -11.156 1 89.88 208 PHE A N 1
ATOM 1655 C CA . PHE A 1 208 ? 20.125 2.945 -9.727 1 89.88 208 PHE A CA 1
ATOM 1656 C C . PHE A 1 208 ? 21.156 1.965 -9.203 1 89.88 208 PHE A C 1
ATOM 1658 O O . PHE A 1 208 ? 22.109 2.361 -8.516 1 89.88 208 PHE A O 1
ATOM 1665 N N . ILE A 1 209 ? 21.047 0.764 -9.531 1 91.81 209 ILE A N 1
ATOM 1666 C CA . ILE A 1 209 ? 21.953 -0.284 -9.062 1 91.81 209 ILE A CA 1
ATOM 1667 C C . ILE A 1 209 ? 23.359 -0.042 -9.609 1 91.81 209 ILE A C 1
ATOM 1669 O O . ILE A 1 209 ? 24.328 -0.099 -8.867 1 91.81 209 ILE A O 1
ATOM 1673 N N . SER A 1 210 ? 23.406 0.27 -10.844 1 89.31 210 SER A N 1
ATOM 1674 C CA . SER A 1 210 ? 24.703 0.484 -11.477 1 89.31 210 SER A CA 1
ATOM 1675 C C . SER A 1 210 ? 25.406 1.711 -10.898 1 89.31 210 SER A C 1
ATOM 1677 O O . SER A 1 210 ? 26.562 1.628 -10.461 1 89.31 210 SER A O 1
ATOM 1679 N N . GLN A 1 211 ? 24.703 2.754 -10.805 1 86.88 211 GLN A N 1
ATOM 1680 C CA . GLN A 1 211 ? 25.297 4.039 -10.445 1 86.88 211 GLN A CA 1
ATOM 1681 C C . GLN A 1 211 ? 25.547 4.133 -8.945 1 86.88 211 GLN A C 1
ATOM 1683 O O . GLN A 1 211 ? 26.531 4.715 -8.508 1 86.88 211 GLN A O 1
ATOM 1688 N N . CYS A 1 212 ? 24.656 3.516 -8.188 1 89.19 212 CYS A N 1
ATOM 1689 C CA . CYS A 1 212 ? 24.703 3.799 -6.758 1 89.19 212 CYS A CA 1
ATOM 1690 C C . CYS A 1 212 ? 25.297 2.623 -5.988 1 89.19 212 CYS A C 1
ATOM 1692 O O . CYS A 1 212 ? 25.703 2.773 -4.836 1 89.19 212 CYS A O 1
ATOM 1694 N N . ILE A 1 213 ? 25.344 1.507 -6.598 1 91.31 213 ILE A N 1
ATOM 1695 C CA . ILE A 1 213 ? 25.75 0.342 -5.816 1 91.31 213 ILE A CA 1
ATOM 1696 C C . ILE A 1 213 ? 26.953 -0.329 -6.473 1 91.31 213 ILE A C 1
ATOM 1698 O O . ILE A 1 213 ? 28.031 -0.387 -5.883 1 91.31 213 ILE A O 1
ATOM 1702 N N . VAL A 1 214 ? 26.859 -0.645 -7.707 1 89.69 214 VAL A N 1
ATOM 1703 C CA . VAL A 1 214 ? 27.906 -1.38 -8.406 1 89.69 214 VAL A CA 1
ATOM 1704 C C . VAL A 1 214 ? 29.156 -0.505 -8.539 1 89.69 214 VAL A C 1
ATOM 1706 O O . VAL A 1 214 ? 30.266 -0.972 -8.32 1 89.69 214 VAL A O 1
ATOM 1709 N N . ASN A 1 215 ? 28.938 0.692 -8.82 1 90 215 ASN A N 1
ATOM 1710 C CA . ASN A 1 215 ? 30.047 1.625 -8.992 1 90 215 ASN A CA 1
ATOM 1711 C C . ASN A 1 215 ? 30.812 1.822 -7.684 1 90 215 ASN A C 1
ATOM 1713 O O . ASN A 1 215 ? 31.938 2.332 -7.691 1 90 215 ASN A O 1
ATOM 1717 N N . GLN A 1 216 ? 30.25 1.372 -6.621 1 89.19 216 GLN A N 1
ATOM 1718 C CA . GLN A 1 216 ? 30.906 1.513 -5.328 1 89.19 216 GLN A CA 1
ATOM 1719 C C . GLN A 1 216 ? 31.531 0.193 -4.883 1 89.19 216 GLN A C 1
ATOM 1721 O O . GLN A 1 216 ? 31.969 0.062 -3.736 1 89.19 216 GLN A O 1
ATOM 1726 N N . GLY A 1 217 ? 31.438 -0.775 -5.703 1 87.94 217 GLY A N 1
ATOM 1727 C CA . GLY A 1 217 ? 32.219 -1.985 -5.449 1 87.94 217 GLY A CA 1
ATOM 1728 C C . GLY A 1 217 ? 31.344 -3.156 -5.016 1 87.94 217 GLY A C 1
ATOM 1729 O O . GLY A 1 217 ? 31.859 -4.219 -4.664 1 87.94 217 GLY A O 1
ATOM 1730 N N . ILE A 1 218 ? 30.109 -2.945 -4.969 1 90.5 218 ILE A N 1
ATOM 1731 C CA . ILE A 1 218 ? 29.219 -4.051 -4.645 1 90.5 218 ILE A CA 1
ATOM 1732 C C . ILE A 1 218 ? 28.75 -4.723 -5.93 1 90.5 218 ILE A C 1
ATOM 1734 O O . ILE A 1 218 ? 28.359 -4.047 -6.887 1 90.5 218 ILE A O 1
ATOM 1738 N N . GLU A 1 219 ? 28.797 -5.953 -5.941 1 90.88 219 GLU A N 1
ATOM 1739 C CA . GLU A 1 219 ? 28.406 -6.707 -7.129 1 90.88 219 GLU A CA 1
ATOM 1740 C C . GLU A 1 219 ? 26.906 -6.633 -7.359 1 90.88 219 GLU A C 1
ATOM 1742 O O . GLU A 1 219 ? 26.125 -6.562 -6.406 1 90.88 219 GLU A O 1
ATOM 1747 N N . LYS A 1 220 ? 26.578 -6.711 -8.641 1 90 220 LYS A N 1
ATOM 1748 C CA . LYS A 1 220 ? 25.172 -6.734 -9.008 1 90 220 LYS A CA 1
ATOM 1749 C C . LYS A 1 220 ? 24.484 -7.992 -8.484 1 90 220 LYS A C 1
ATOM 1751 O O . LYS A 1 220 ? 25.062 -9.078 -8.516 1 90 220 LYS A O 1
ATOM 1756 N N . PRO A 1 221 ? 23.219 -7.852 -8.047 1 90.56 221 PRO A N 1
ATOM 1757 C CA . PRO A 1 221 ? 22.5 -9.023 -7.523 1 90.56 221 PRO A CA 1
ATOM 1758 C C . PRO A 1 221 ? 22.156 -10.031 -8.609 1 90.56 221 PRO A C 1
ATOM 1760 O O . PRO A 1 221 ? 22.109 -9.688 -9.797 1 90.56 221 PRO A O 1
ATOM 1763 N N . LEU A 1 222 ? 21.922 -11.242 -8.117 1 78.62 222 LEU A N 1
ATOM 1764 C CA . LEU A 1 222 ? 21.469 -12.336 -8.977 1 78.62 222 LEU A CA 1
ATOM 1765 C C . LEU A 1 222 ? 20.156 -11.984 -9.664 1 78.62 222 LEU A C 1
ATOM 1767 O O . LEU A 1 222 ? 19.969 -12.297 -10.844 1 78.62 222 LEU A O 1
ATOM 1771 N N . SER A 1 223 ? 19.328 -11.43 -8.961 1 88 223 SER A N 1
ATOM 1772 C CA . SER A 1 223 ? 18.016 -11.062 -9.492 1 88 223 SER A CA 1
ATOM 1773 C C . SER A 1 223 ? 17.453 -9.844 -8.766 1 88 223 SER A C 1
ATOM 1775 O O . SER A 1 223 ? 17.812 -9.578 -7.617 1 88 223 SER A O 1
ATOM 1777 N N . VAL A 1 224 ? 16.672 -9.094 -9.617 1 91.69 224 VAL A N 1
ATOM 1778 C CA . VAL A 1 224 ? 16.016 -7.898 -9.094 1 91.69 224 VAL A CA 1
ATOM 1779 C C . VAL A 1 224 ? 14.5 -8.023 -9.266 1 91.69 224 VAL A C 1
ATOM 1781 O O . VAL A 1 224 ? 14.023 -8.445 -10.328 1 91.69 224 VAL A O 1
ATOM 1784 N N . MET A 1 225 ? 13.867 -7.781 -8.227 1 95.12 225 MET A N 1
ATOM 1785 C CA . MET A 1 225 ? 12.414 -7.734 -8.273 1 95.12 225 MET A CA 1
ATOM 1786 C C . MET A 1 225 ? 11.898 -6.336 -7.953 1 95.12 225 MET A C 1
ATOM 1788 O O . MET A 1 225 ? 12.352 -5.707 -6.992 1 95.12 225 MET A O 1
ATOM 1792 N N . LEU A 1 226 ? 11.023 -5.844 -8.82 1 93 226 LEU A N 1
ATOM 1793 C CA . LEU A 1 226 ? 10.375 -4.559 -8.562 1 93 226 LEU A CA 1
ATOM 1794 C C . LEU A 1 226 ? 9.062 -4.75 -7.816 1 93 226 LEU A C 1
ATOM 1796 O O . LEU A 1 226 ? 8.203 -5.523 -8.25 1 93 226 LEU A O 1
ATOM 1800 N N . VAL A 1 227 ? 8.945 -4.039 -6.703 1 92.31 227 VAL A N 1
ATOM 1801 C CA . VAL A 1 227 ? 7.773 -4.211 -5.852 1 92.31 227 VAL A CA 1
ATOM 1802 C C . VAL A 1 227 ? 7.375 -2.871 -5.242 1 92.31 227 VAL A C 1
ATOM 1804 O O . VAL A 1 227 ? 8.18 -1.937 -5.199 1 92.31 227 VAL A O 1
ATOM 1807 N N . ASP A 1 228 ? 6.062 -2.791 -4.844 1 86.56 228 ASP A N 1
ATOM 1808 C CA . ASP A 1 228 ? 5.695 -1.67 -3.988 1 86.56 228 ASP A CA 1
ATOM 1809 C C . ASP A 1 228 ? 5.984 -1.98 -2.521 1 86.56 228 ASP A C 1
ATOM 1811 O O . ASP A 1 228 ? 6.438 -3.078 -2.191 1 86.56 228 ASP A O 1
ATOM 1815 N N . THR A 1 229 ? 5.734 -1.031 -1.712 1 83.81 229 THR A N 1
ATOM 1816 C CA . THR A 1 229 ? 6.18 -1.121 -0.325 1 83.81 229 THR A CA 1
ATOM 1817 C C . THR A 1 229 ? 5.426 -2.229 0.411 1 83.81 229 THR A C 1
ATOM 1819 O O . THR A 1 229 ? 6.02 -2.967 1.201 1 83.81 229 THR A O 1
ATOM 1822 N N . LEU A 1 230 ? 4.121 -2.309 0.198 1 83.19 230 LEU A N 1
ATOM 1823 C CA . LEU A 1 230 ? 3.34 -3.338 0.874 1 83.19 230 LEU A CA 1
ATOM 1824 C C . LEU A 1 230 ? 3.857 -4.73 0.524 1 83.19 230 LEU A C 1
ATOM 1826 O O . LEU A 1 230 ? 4.059 -5.562 1.412 1 83.19 230 LEU A O 1
ATOM 1830 N N . ILE A 1 231 ? 4.102 -4.965 -0.694 1 88.94 231 ILE A N 1
ATOM 1831 C CA . ILE A 1 231 ? 4.598 -6.25 -1.165 1 88.94 231 ILE A CA 1
ATOM 1832 C C . ILE A 1 231 ? 6.027 -6.465 -0.676 1 88.94 231 ILE A C 1
ATOM 1834 O O . ILE A 1 231 ? 6.398 -7.574 -0.285 1 88.94 231 ILE A O 1
ATOM 1838 N N . CYS A 1 232 ? 6.762 -5.438 -0.715 1 90.44 232 CYS A N 1
ATOM 1839 C CA . CYS A 1 232 ? 8.125 -5.492 -0.204 1 90.44 232 CYS A CA 1
ATOM 1840 C C . CYS A 1 232 ? 8.148 -6.012 1.229 1 90.44 232 CYS A C 1
ATOM 1842 O O . CYS A 1 232 ? 8.906 -6.934 1.548 1 90.44 232 CYS A O 1
ATOM 1844 N N . TYR A 1 233 ? 7.316 -5.477 1.978 1 84.81 233 TYR A N 1
ATOM 1845 C CA . TYR A 1 233 ? 7.262 -5.863 3.383 1 84.81 233 TYR A CA 1
ATOM 1846 C C . TYR A 1 233 ? 6.902 -7.336 3.529 1 84.81 233 TYR A C 1
ATOM 1848 O O . TYR A 1 233 ? 7.539 -8.062 4.297 1 84.81 233 TYR A O 1
ATOM 1856 N N . LYS A 1 234 ? 5.91 -7.711 2.857 1 86.31 234 LYS A N 1
ATOM 1857 C CA . LYS A 1 234 ? 5.445 -9.094 2.973 1 86.31 234 LYS A CA 1
ATOM 1858 C C . LYS A 1 234 ? 6.531 -10.07 2.543 1 86.31 234 LYS A C 1
ATOM 1860 O O . LYS A 1 234 ? 6.777 -11.07 3.223 1 86.31 234 LYS A O 1
ATOM 1865 N N . LEU A 1 235 ? 7.188 -9.805 1.49 1 91.5 235 LEU A N 1
ATOM 1866 C CA . LEU A 1 235 ? 8.227 -10.703 0.993 1 91.5 235 LEU A CA 1
ATOM 1867 C C . LEU A 1 235 ? 9.422 -10.734 1.948 1 91.5 235 LEU A C 1
ATOM 1869 O O . LEU A 1 235 ? 9.984 -11.797 2.201 1 91.5 235 LEU A O 1
ATOM 1873 N N . LEU A 1 236 ? 9.766 -9.609 2.502 1 91.31 236 LEU A N 1
ATOM 1874 C CA . LEU A 1 236 ? 10.891 -9.555 3.436 1 91.31 236 LEU A CA 1
ATOM 1875 C C . LEU A 1 236 ? 10.609 -10.414 4.66 1 91.31 236 LEU A C 1
ATOM 1877 O O . LEU A 1 236 ? 11.531 -11.031 5.211 1 91.31 236 LEU A O 1
ATOM 1881 N N . GLN A 1 237 ? 9.438 -10.414 5.051 1 86.81 237 GLN A N 1
ATOM 1882 C CA . GLN A 1 237 ? 9.07 -11.125 6.27 1 86.81 237 GLN A CA 1
ATOM 1883 C C . GLN A 1 237 ? 9.242 -12.633 6.098 1 86.81 237 GLN A C 1
ATOM 1885 O O . GLN A 1 237 ? 9.555 -13.344 7.059 1 86.81 237 GLN A O 1
ATOM 1890 N N . SER A 1 238 ? 9.125 -13.133 4.898 1 88.44 238 SER A N 1
ATOM 1891 C CA . SER A 1 238 ? 8.961 -14.57 4.75 1 88.44 238 SER A CA 1
ATOM 1892 C C . SER A 1 238 ? 10.008 -15.148 3.801 1 88.44 238 SER A C 1
ATOM 1894 O O . SER A 1 238 ? 10.031 -16.359 3.557 1 88.44 238 SER A O 1
ATOM 1896 N N . THR A 1 239 ? 10.766 -14.312 3.25 1 92.31 239 THR A N 1
ATOM 1897 C CA . THR A 1 239 ? 11.758 -14.797 2.295 1 92.31 239 THR A CA 1
ATOM 1898 C C . THR A 1 239 ? 13.148 -14.281 2.648 1 92.31 239 THR A C 1
ATOM 1900 O O . THR A 1 239 ? 13.312 -13.523 3.605 1 92.31 239 THR A O 1
ATOM 1903 N N . ASP A 1 240 ? 14.125 -14.742 1.867 1 93.81 240 ASP A N 1
ATOM 1904 C CA . ASP A 1 240 ? 15.5 -14.289 2.084 1 93.81 240 ASP A CA 1
ATOM 1905 C C . ASP A 1 240 ? 15.867 -13.164 1.12 1 93.81 240 ASP A C 1
ATOM 1907 O O . ASP A 1 240 ? 17.031 -13.023 0.739 1 93.81 240 ASP A O 1
ATOM 1911 N N . CYS A 1 241 ? 14.883 -12.461 0.685 1 95.81 241 CYS A N 1
ATOM 1912 C CA . CYS A 1 241 ? 15.141 -11.273 -0.115 1 95.81 241 CYS A CA 1
ATOM 1913 C C . CYS A 1 241 ? 15.742 -10.156 0.74 1 95.81 241 CYS A C 1
ATOM 1915 O O . CYS A 1 241 ? 15.609 -10.172 1.965 1 95.81 241 CYS A O 1
ATOM 1917 N N . ILE A 1 242 ? 16.438 -9.266 0.042 1 95.94 242 ILE A N 1
ATOM 1918 C CA . ILE A 1 242 ? 17 -8.062 0.654 1 95.94 242 ILE A CA 1
ATOM 1919 C C . ILE A 1 242 ? 16.438 -6.824 -0.048 1 95.94 242 ILE A C 1
ATOM 1921 O O . ILE A 1 242 ? 16.344 -6.789 -1.277 1 95.94 242 ILE A O 1
ATOM 1925 N N . ALA A 1 243 ? 16.062 -5.828 0.716 1 95.31 243 ALA A N 1
ATOM 1926 C CA . ALA A 1 243 ? 15.438 -4.645 0.118 1 95.31 243 ALA A CA 1
ATOM 1927 C C . ALA A 1 243 ? 16.312 -3.412 0.308 1 95.31 243 ALA A C 1
ATOM 1929 O O . ALA A 1 243 ? 17.125 -3.359 1.233 1 95.31 243 ALA A O 1
ATOM 1930 N N . VAL A 1 244 ? 16.234 -2.5 -0.615 1 93.62 244 VAL A N 1
ATOM 1931 C CA . VAL A 1 244 ? 16.766 -1.149 -0.46 1 93.62 244 VAL A CA 1
ATOM 1932 C C . VAL A 1 244 ? 15.617 -0.177 -0.157 1 93.62 244 VAL A C 1
ATOM 1934 O O . VAL A 1 244 ? 14.75 0.054 -1.002 1 93.62 244 VAL A O 1
ATOM 1937 N N . VAL A 1 245 ? 15.594 0.38 1.058 1 90.94 245 VAL A N 1
ATOM 1938 C CA . VAL A 1 245 ? 14.469 1.206 1.479 1 90.94 245 VAL A CA 1
ATOM 1939 C C . VAL A 1 245 ? 14.969 2.357 2.348 1 90.94 245 VAL A C 1
ATOM 1941 O O . VAL A 1 245 ? 16.094 2.311 2.867 1 90.94 245 VAL A O 1
ATOM 1944 N N . PRO A 1 246 ? 14.086 3.436 2.451 1 89.31 246 PRO A N 1
ATOM 1945 C CA . PRO A 1 246 ? 14.422 4.441 3.461 1 89.31 246 PRO A CA 1
ATOM 1946 C C . PRO A 1 246 ? 14.586 3.844 4.859 1 89.31 246 PRO A C 1
ATOM 1948 O O . PRO A 1 246 ? 13.734 3.066 5.305 1 89.31 246 PRO A O 1
ATOM 1951 N N . LYS A 1 247 ? 15.656 4.246 5.555 1 86.12 247 LYS A N 1
ATOM 1952 C CA . LYS A 1 247 ? 15.945 3.676 6.871 1 86.12 247 LYS A CA 1
ATOM 1953 C C . LYS A 1 247 ? 14.797 3.934 7.844 1 86.12 247 LYS A C 1
ATOM 1955 O O . LYS A 1 247 ? 14.516 3.105 8.711 1 86.12 247 LYS A O 1
ATOM 1960 N N . ALA A 1 248 ? 14.133 5 7.688 1 84 248 ALA A N 1
ATOM 1961 C CA . ALA A 1 248 ? 13.055 5.391 8.586 1 84 248 ALA A CA 1
ATOM 1962 C C . ALA A 1 248 ? 11.883 4.418 8.484 1 84 248 ALA A C 1
ATOM 1964 O O . ALA A 1 248 ? 11.055 4.344 9.398 1 84 248 ALA A O 1
ATOM 1965 N N . LEU A 1 249 ? 11.68 3.713 7.406 1 82.44 249 LEU A N 1
ATOM 1966 C CA . LEU A 1 249 ? 10.578 2.781 7.207 1 82.44 249 LEU A CA 1
ATOM 1967 C C . LEU A 1 249 ? 10.68 1.602 8.164 1 82.44 249 LEU A C 1
ATOM 1969 O O . LEU A 1 249 ? 9.664 1.065 8.617 1 82.44 249 LEU A O 1
ATOM 1973 N N . PHE A 1 250 ? 11.789 1.1 8.469 1 76.38 250 PHE A N 1
ATOM 1974 C CA . PHE A 1 250 ? 11.906 -0.12 9.266 1 76.38 250 PHE A CA 1
ATOM 1975 C C . PHE A 1 250 ? 12.164 0.209 10.727 1 76.38 250 PHE A C 1
ATOM 1977 O O . PHE A 1 250 ? 12.086 -0.672 11.586 1 76.38 250 PHE A O 1
ATOM 1984 N N . GLN A 1 251 ? 12.438 1.394 11.008 1 70.44 251 GLN A N 1
ATOM 1985 C CA . GLN A 1 251 ? 12.633 1.783 12.398 1 70.44 251 GLN A CA 1
ATOM 1986 C C . GLN A 1 251 ? 11.297 2.104 13.07 1 70.44 251 GLN A C 1
ATOM 1988 O O . GLN A 1 251 ? 11.148 1.946 14.281 1 70.44 251 GLN A O 1
ATOM 1993 N N . ASN A 1 252 ? 10.312 2.469 12.258 1 62.09 252 ASN A N 1
ATOM 1994 C CA . ASN A 1 252 ? 9.125 3.041 12.875 1 62.09 252 ASN A CA 1
ATOM 1995 C C . ASN A 1 252 ? 7.848 2.416 12.32 1 62.09 252 ASN A C 1
ATOM 1997 O O . ASN A 1 252 ? 6.742 2.789 12.711 1 62.09 252 ASN A O 1
ATOM 2001 N N . ALA A 1 253 ? 7.949 1.429 11.5 1 61.66 253 ALA A N 1
ATOM 2002 C CA . ALA A 1 253 ? 6.699 1.014 10.867 1 61.66 253 ALA A CA 1
ATOM 2003 C C . ALA A 1 253 ? 6.258 -0.356 11.375 1 61.66 253 ALA A C 1
ATOM 2005 O O . ALA A 1 253 ? 7.051 -1.3 11.398 1 61.66 253 ALA A O 1
ATOM 2006 N N . PRO A 1 254 ? 5.051 -0.366 12.047 1 59.16 254 PRO A N 1
ATOM 2007 C CA . PRO A 1 254 ? 4.57 -1.626 12.617 1 59.16 254 PRO A CA 1
ATOM 2008 C C . PRO A 1 254 ? 4.668 -2.793 11.641 1 59.16 254 PRO A C 1
ATOM 2010 O O . PRO A 1 254 ? 4.949 -3.924 12.047 1 59.16 254 PRO A O 1
ATOM 2013 N N . GLY A 1 255 ? 4.559 -2.611 10.406 1 59.75 255 GLY A N 1
ATOM 2014 C CA . GLY A 1 255 ? 4.633 -3.693 9.445 1 59.75 255 GLY A CA 1
ATOM 2015 C C . GLY A 1 255 ? 6.027 -4.277 9.305 1 59.75 255 GLY A C 1
ATOM 2016 O O . GLY A 1 255 ? 6.184 -5.453 8.969 1 59.75 255 GLY A O 1
ATOM 2017 N N . PHE A 1 256 ? 6.906 -3.453 9.695 1 61.53 256 PHE A N 1
ATOM 2018 C CA . PHE A 1 256 ? 8.281 -3.875 9.445 1 61.53 256 PHE A CA 1
ATOM 2019 C C . PHE A 1 256 ? 8.953 -4.305 10.742 1 61.53 256 PHE A C 1
ATOM 2021 O O . PHE A 1 256 ? 10.188 -4.312 10.836 1 61.53 256 PHE A O 1
ATOM 2028 N N . VAL A 1 257 ? 8.094 -4.789 11.531 1 63.69 257 VAL A N 1
ATOM 2029 C CA . VAL A 1 257 ? 8.648 -5.281 12.789 1 63.69 257 VAL A CA 1
ATOM 2030 C C . VAL A 1 257 ? 9.492 -6.523 12.531 1 63.69 257 VAL A C 1
ATOM 2032 O O . VAL A 1 257 ? 9.227 -7.285 11.602 1 63.69 257 VAL A O 1
ATOM 2035 N N . ARG A 1 258 ? 10.773 -6.648 12.891 1 78.69 258 ARG A N 1
ATOM 2036 C CA . ARG A 1 258 ? 11.68 -7.797 12.828 1 78.69 258 ARG A CA 1
ATOM 2037 C C . ARG A 1 258 ? 12.578 -7.719 11.602 1 78.69 258 ARG A C 1
ATOM 2039 O O . ARG A 1 258 ? 12.875 -8.734 10.977 1 78.69 258 ARG A O 1
ATOM 2046 N N . MET A 1 259 ? 12.68 -6.512 11.156 1 88.25 259 MET A N 1
ATOM 2047 C CA . MET A 1 259 ? 13.648 -6.262 10.094 1 88.25 259 MET A CA 1
ATOM 2048 C C . MET A 1 259 ? 14.922 -5.637 10.648 1 88.25 259 MET A C 1
ATOM 2050 O O . MET A 1 259 ? 14.898 -5 11.703 1 88.25 259 MET A O 1
ATOM 2054 N N . ARG A 1 260 ? 16 -5.875 10.016 1 89.5 260 ARG A N 1
ATOM 2055 C CA . ARG A 1 260 ? 17.312 -5.371 10.43 1 89.5 260 ARG A CA 1
ATOM 2056 C C . ARG A 1 260 ? 18.078 -4.789 9.25 1 89.5 260 ARG A C 1
ATOM 2058 O O . ARG A 1 260 ? 18.062 -5.363 8.156 1 89.5 260 ARG A O 1
ATOM 2065 N N . ALA A 1 261 ? 18.688 -3.637 9.539 1 90.31 261 ALA A N 1
ATOM 2066 C CA . ALA A 1 261 ? 19.516 -3.012 8.516 1 90.31 261 ALA A CA 1
ATOM 2067 C C . ALA A 1 261 ? 20.859 -3.734 8.367 1 90.31 261 ALA A C 1
ATOM 2069 O O . ALA A 1 261 ? 21.438 -4.168 9.359 1 90.31 261 ALA A O 1
ATOM 2070 N N . LEU A 1 262 ? 21.25 -3.814 7.121 1 91.5 262 LEU A N 1
ATOM 2071 C CA . LEU A 1 262 ? 22.578 -4.355 6.867 1 91.5 262 LEU A CA 1
ATOM 2072 C C . LEU A 1 262 ? 23.641 -3.268 6.992 1 91.5 262 LEU A C 1
ATOM 2074 O O . LEU A 1 262 ? 23.531 -2.223 6.344 1 91.5 262 LEU A O 1
ATOM 2078 N N . ASP A 1 263 ? 24.5 -3.5 7.883 1 85 263 ASP A N 1
ATOM 2079 C CA . ASP A 1 263 ? 25.641 -2.605 8.039 1 85 263 ASP A CA 1
ATOM 2080 C C . ASP A 1 263 ? 26.844 -3.096 7.223 1 85 263 ASP A C 1
ATOM 2082 O O . ASP A 1 263 ? 27.453 -4.117 7.551 1 85 263 ASP A O 1
ATOM 2086 N N . LEU A 1 264 ? 27.125 -2.352 6.184 1 84.62 264 LEU A N 1
ATOM 2087 C CA . LEU A 1 264 ? 28.234 -2.752 5.316 1 84.62 264 LEU A CA 1
ATOM 2088 C C . LEU A 1 264 ? 29.5 -1.966 5.645 1 84.62 264 LEU A C 1
ATOM 2090 O O . LEU A 1 264 ? 30.469 -2 4.891 1 84.62 264 LEU A O 1
ATOM 2094 N N . TYR A 1 265 ? 29.469 -1.247 6.738 1 73.75 265 TYR A N 1
ATOM 2095 C CA . TYR A 1 265 ? 30.562 -0.351 7.098 1 73.75 265 TYR A CA 1
ATOM 2096 C C . TYR A 1 265 ? 31.875 -1.115 7.215 1 73.75 265 TYR A C 1
ATOM 2098 O O . TYR A 1 265 ? 32.938 -0.627 6.789 1 73.75 265 TYR A O 1
ATOM 2106 N N . GLN A 1 266 ? 31.844 -2.215 7.852 1 73 266 GLN A N 1
ATOM 2107 C CA . GLN A 1 266 ? 33.062 -2.975 8.07 1 73 266 GLN A CA 1
ATOM 2108 C C . GLN A 1 266 ? 33.625 -3.504 6.75 1 73 266 GLN A C 1
ATOM 2110 O O . GLN A 1 266 ? 34.844 -3.436 6.512 1 73 266 GLN A O 1
ATOM 2115 N N . SER A 1 267 ? 32.844 -3.918 5.926 1 75.19 267 SER A N 1
ATOM 2116 C CA . SER A 1 267 ? 33.281 -4.574 4.695 1 75.19 267 SER A CA 1
ATOM 2117 C C . SER A 1 267 ? 33.406 -3.578 3.547 1 75.19 267 SER A C 1
ATOM 2119 O O . SER A 1 267 ? 34.125 -3.82 2.576 1 75.19 267 SER A O 1
ATOM 2121 N N . ALA A 1 268 ? 32.688 -2.537 3.623 1 77.44 268 ALA A N 1
ATOM 2122 C CA . ALA A 1 268 ? 32.688 -1.473 2.623 1 77.44 268 ALA A CA 1
ATOM 2123 C C . ALA A 1 268 ? 32.562 -0.101 3.279 1 77.44 268 ALA A C 1
ATOM 2125 O O . ALA A 1 268 ? 31.531 0.557 3.158 1 77.44 268 ALA A O 1
ATOM 2126 N N . PRO A 1 269 ? 33.625 0.407 3.844 1 77.5 269 PRO A N 1
ATOM 2127 C CA . PRO A 1 269 ? 33.562 1.626 4.652 1 77.5 269 PRO A CA 1
ATOM 2128 C C . PRO A 1 269 ? 33.188 2.857 3.834 1 77.5 269 PRO A C 1
ATOM 2130 O O . PRO A 1 269 ? 32.594 3.811 4.375 1 77.5 269 PRO A O 1
ATOM 2133 N N . CYS A 1 270 ? 33.406 2.807 2.57 1 82.44 270 CYS A N 1
ATOM 2134 C CA . CYS A 1 270 ? 33.156 3.984 1.751 1 82.44 270 CYS A CA 1
ATOM 2135 C C . CYS A 1 270 ? 31.812 3.863 1.036 1 82.44 270 CYS A C 1
ATOM 2137 O O . CYS A 1 270 ? 31.422 4.758 0.288 1 82.44 270 CYS A O 1
ATOM 2139 N N . PHE A 1 271 ? 31.172 2.799 1.323 1 87.81 271 PHE A N 1
ATOM 2140 C CA . PHE A 1 271 ? 29.891 2.592 0.648 1 87.81 271 PHE A CA 1
ATOM 2141 C C . PHE A 1 271 ? 28.797 3.434 1.291 1 87.81 271 PHE A C 1
ATOM 2143 O O . PHE A 1 271 ? 28.656 3.455 2.516 1 87.81 271 PHE A O 1
ATOM 2150 N N . SER A 1 272 ? 28.125 4.172 0.418 1 87.62 272 SER A N 1
ATOM 2151 C CA . SER A 1 272 ? 26.953 4.91 0.87 1 87.62 272 SER A CA 1
ATOM 2152 C C . SER A 1 272 ? 25.906 5.031 -0.239 1 87.62 272 SER A C 1
ATOM 2154 O O . SER A 1 272 ? 26.266 5.219 -1.406 1 87.62 272 SER A O 1
ATOM 2156 N N . LEU A 1 273 ? 24.734 4.832 0.166 1 90.44 273 LEU A N 1
ATOM 2157 C CA . LEU A 1 273 ? 23.656 5.078 -0.782 1 90.44 273 LEU A CA 1
ATOM 2158 C C . LEU A 1 273 ? 23.234 6.543 -0.765 1 90.44 273 LEU A C 1
ATOM 2160 O O . LEU A 1 273 ? 23.281 7.195 0.282 1 90.44 273 LEU A O 1
ATOM 2164 N N . PRO A 1 274 ? 22.812 7.043 -1.98 1 88.69 274 PRO A N 1
ATOM 2165 C CA . PRO A 1 274 ? 22.328 8.422 -1.977 1 88.69 274 PRO A CA 1
ATOM 2166 C C . PRO A 1 274 ? 21.094 8.617 -1.101 1 88.69 274 PRO A C 1
ATOM 2168 O O . PRO A 1 274 ? 20.234 7.73 -1.04 1 88.69 274 PRO A O 1
ATOM 2171 N N . ASN A 1 275 ? 21.078 9.766 -0.497 1 90.25 275 ASN A N 1
ATOM 2172 C CA . ASN A 1 275 ? 19.891 10.086 0.294 1 90.25 275 ASN A CA 1
ATOM 2173 C C . ASN A 1 275 ? 18.672 10.32 -0.592 1 90.25 275 ASN A C 1
ATOM 2175 O O . ASN A 1 275 ? 18.797 10.641 -1.773 1 90.25 275 ASN A O 1
ATOM 2179 N N . LEU A 1 276 ? 17.516 10.109 0.045 1 90.56 276 LEU A N 1
ATOM 2180 C CA . LEU A 1 276 ? 16.234 10.469 -0.567 1 90.56 276 LEU A CA 1
ATOM 2181 C C . LEU A 1 276 ? 15.766 11.828 -0.066 1 90.56 276 LEU A C 1
ATOM 2183 O O . LEU A 1 276 ? 16 12.188 1.089 1 90.56 276 LEU A O 1
ATOM 2187 N N . LYS A 1 277 ? 15.141 12.516 -0.992 1 90.56 277 LYS A N 1
ATOM 2188 C CA . LYS A 1 277 ? 14.547 13.789 -0.6 1 90.56 277 LYS A CA 1
ATOM 2189 C C . LYS A 1 277 ? 13.039 13.664 -0.425 1 90.56 277 LYS A C 1
ATOM 2191 O O . LYS A 1 277 ? 12.336 13.219 -1.338 1 90.56 277 LYS A O 1
ATOM 2196 N N . LEU A 1 278 ? 12.633 13.961 0.761 1 92.31 278 LEU A N 1
ATOM 2197 C CA . LEU A 1 278 ? 11.195 14.102 0.987 1 92.31 278 LEU A CA 1
ATOM 2198 C C . LEU A 1 278 ? 10.703 15.461 0.521 1 92.31 278 LEU A C 1
ATOM 2200 O O . LEU A 1 278 ? 11.25 16.5 0.908 1 92.31 278 LEU A O 1
ATOM 2204 N N . VAL A 1 279 ? 9.633 15.445 -0.325 1 91.94 279 VAL A N 1
ATOM 2205 C CA . VAL A 1 279 ? 9.219 16.719 -0.921 1 91.94 279 VAL A CA 1
ATOM 2206 C C . VAL A 1 279 ? 7.703 16.859 -0.818 1 91.94 279 VAL A C 1
ATOM 2208 O O . VAL A 1 279 ? 6.977 15.859 -0.794 1 91.94 279 VAL A O 1
ATOM 2211 N N . LEU A 1 280 ? 7.273 18.094 -0.747 1 92.94 280 LEU A N 1
ATOM 2212 C CA . LEU A 1 280 ? 5.871 18.469 -0.908 1 92.94 280 LEU A CA 1
ATOM 2213 C C . LEU A 1 280 ? 5.586 18.906 -2.342 1 92.94 280 LEU A C 1
ATOM 2215 O O . LEU A 1 280 ? 6.289 19.75 -2.889 1 92.94 280 LEU A O 1
ATOM 2219 N N . LEU A 1 281 ? 4.613 18.219 -2.918 1 91.5 281 LEU A N 1
ATOM 2220 C CA . LEU A 1 281 ? 4.184 18.562 -4.27 1 91.5 281 LEU A CA 1
ATOM 2221 C C . LEU A 1 281 ? 2.773 19.141 -4.266 1 91.5 281 LEU A C 1
ATOM 2223 O O . LEU A 1 281 ? 1.912 18.688 -3.512 1 91.5 281 LEU A O 1
ATOM 2227 N N . ARG A 1 282 ? 2.539 20.141 -5.129 1 87.38 282 ARG A N 1
ATOM 2228 C CA . ARG A 1 282 ? 1.229 20.781 -5.234 1 87.38 282 ARG A CA 1
ATOM 2229 C C . ARG A 1 282 ? 0.788 20.891 -6.691 1 87.38 282 ARG A C 1
ATOM 2231 O O . ARG A 1 282 ? 1.605 21.141 -7.574 1 87.38 282 ARG A O 1
ATOM 2238 N N . SER A 1 283 ? -0.551 20.641 -6.785 1 80.25 283 SER A N 1
ATOM 2239 C CA . SER A 1 283 ? -1.11 20.875 -8.109 1 80.25 283 SER A CA 1
ATOM 2240 C C . SER A 1 283 ? -1.043 22.344 -8.492 1 80.25 283 SER A C 1
ATOM 2242 O O . SER A 1 283 ? -1.342 23.219 -7.668 1 80.25 283 SER A O 1
ATOM 2244 N N . PRO A 1 284 ? -0.579 22.625 -9.641 1 65.56 284 PRO A N 1
ATOM 2245 C CA . PRO A 1 284 ? -0.455 24.016 -10.062 1 65.56 284 PRO A CA 1
ATOM 2246 C C . PRO A 1 284 ? -1.807 24.719 -10.203 1 65.56 284 PRO A C 1
ATOM 2248 O O . PRO A 1 284 ? -1.892 25.938 -10.078 1 65.56 284 PRO A O 1
ATOM 2251 N N . ALA A 1 285 ? -2.811 23.984 -10.547 1 61.16 285 ALA A N 1
ATOM 2252 C CA . ALA A 1 285 ? -4.082 24.531 -10.992 1 61.16 285 ALA A CA 1
ATOM 2253 C C . ALA A 1 285 ? -5.004 24.828 -9.812 1 61.16 285 ALA A C 1
ATOM 2255 O O . ALA A 1 285 ? -6.031 25.484 -9.969 1 61.16 285 ALA A O 1
ATOM 2256 N N . LYS A 1 286 ? -4.68 24.297 -8.75 1 62.16 286 LYS A N 1
ATOM 2257 C CA . LYS A 1 286 ? -5.688 24.453 -7.707 1 62.16 286 LYS A CA 1
ATOM 2258 C C . LYS A 1 286 ? -5.23 25.438 -6.641 1 62.16 286 LYS A C 1
ATOM 2260 O O . LYS A 1 286 ? -4.074 25.406 -6.207 1 62.16 286 LYS A O 1
ATOM 2265 N N . PRO A 1 287 ? -6.18 26.344 -6.395 1 57.31 287 PRO A N 1
ATOM 2266 C CA . PRO A 1 287 ? -5.875 27.266 -5.305 1 57.31 287 PRO A CA 1
ATOM 2267 C C . PRO A 1 287 ? -5.703 26.562 -3.961 1 57.31 287 PRO A C 1
ATOM 2269 O O . PRO A 1 287 ? -6.305 25.516 -3.725 1 57.31 287 PRO A O 1
ATOM 2272 N N . VAL A 1 288 ? -4.836 27.141 -3.262 1 60.59 288 VAL A N 1
ATOM 2273 C CA . VAL A 1 288 ? -4.586 26.688 -1.9 1 60.59 288 VAL A CA 1
ATOM 2274 C C . VAL A 1 288 ? -5.832 26.906 -1.045 1 60.59 288 VAL A C 1
ATOM 2276 O O . VAL A 1 288 ? -6.371 28.016 -0.994 1 60.59 288 VAL A O 1
ATOM 2279 N N . ASN A 1 289 ? -6.5 25.844 -0.663 1 71.38 289 ASN A N 1
ATOM 2280 C CA . ASN A 1 289 ? -7.625 26 0.255 1 71.38 289 ASN A CA 1
ATOM 2281 C C . ASN A 1 289 ? -7.188 25.828 1.707 1 71.38 289 ASN A C 1
ATOM 2283 O O . ASN A 1 289 ? -6.145 25.234 1.981 1 71.38 289 ASN A O 1
ATOM 2287 N N . HIS A 1 290 ? -7.879 26.5 2.615 1 76.75 290 HIS A N 1
ATOM 2288 C CA . HIS A 1 290 ? -7.508 26.562 4.023 1 76.75 290 HIS A CA 1
ATOM 2289 C C . HIS A 1 290 ? -7.391 25.172 4.625 1 76.75 290 HIS A C 1
ATOM 2291 O O . HIS A 1 290 ? -6.445 24.891 5.367 1 76.75 290 HIS A O 1
ATOM 2297 N N . ALA A 1 291 ? -8.352 24.328 4.32 1 84.44 291 ALA A N 1
ATOM 2298 C CA . ALA A 1 291 ? -8.32 22.969 4.848 1 84.44 291 ALA A CA 1
ATOM 2299 C C . ALA A 1 291 ? -7.109 22.203 4.332 1 84.44 291 ALA A C 1
ATOM 2301 O O . ALA A 1 291 ? -6.457 21.484 5.086 1 84.44 291 ALA A O 1
ATOM 2302 N N . GLY A 1 292 ? -6.809 22.453 3.088 1 88.5 292 GLY A N 1
ATOM 2303 C CA . GLY A 1 292 ? -5.641 21.812 2.496 1 88.5 292 GLY A CA 1
ATOM 2304 C C . GLY A 1 292 ? -4.332 22.266 3.107 1 88.5 292 GLY A C 1
ATOM 2305 O O . GLY A 1 292 ? -3.465 21.453 3.418 1 88.5 292 GLY A O 1
ATOM 2306 N N . GLU A 1 293 ? -4.246 23.547 3.299 1 84.5 293 GLU A N 1
ATOM 2307 C CA . GLU A 1 293 ? -3.043 24.109 3.91 1 84.5 293 GLU A CA 1
ATOM 2308 C C . GLU A 1 293 ? -2.871 23.609 5.344 1 84.5 293 GLU A C 1
ATOM 2310 O O . GLU A 1 293 ? -1.753 23.312 5.773 1 84.5 293 GLU A O 1
ATOM 2315 N N . PHE A 1 294 ? -3.984 23.531 5.922 1 86.19 294 PHE A N 1
ATOM 2316 C CA . PHE A 1 294 ? -3.91 23.047 7.297 1 86.19 294 PHE A CA 1
ATOM 2317 C C . PHE A 1 294 ? -3.506 21.578 7.34 1 86.19 294 PHE A C 1
ATOM 2319 O O . PHE A 1 294 ? -2.705 21.172 8.188 1 86.19 294 PHE A O 1
ATOM 2326 N N . LEU A 1 295 ? -4.035 20.734 6.527 1 93 295 LEU A N 1
ATOM 2327 C CA . LEU A 1 295 ? -3.668 19.328 6.477 1 93 295 LEU A CA 1
ATOM 2328 C C . LEU A 1 295 ? -2.176 19.172 6.207 1 93 295 LEU A C 1
ATOM 2330 O O . LEU A 1 295 ? -1.504 18.375 6.867 1 93 295 LEU A O 1
ATOM 2334 N N . ILE A 1 296 ? -1.706 19.938 5.262 1 92.12 296 ILE A N 1
ATOM 2335 C CA . ILE A 1 296 ? -0.29 19.875 4.918 1 92.12 296 ILE A CA 1
ATOM 2336 C C . ILE A 1 296 ? 0.551 20.312 6.113 1 92.12 296 ILE A C 1
ATOM 2338 O O . ILE A 1 296 ? 1.586 19.703 6.406 1 92.12 296 ILE A O 1
ATOM 2342 N N . HIS A 1 297 ? 0.122 21.297 6.73 1 87.38 297 HIS A N 1
ATOM 2343 C CA . HIS A 1 297 ? 0.802 21.734 7.941 1 87.38 297 HIS A CA 1
ATOM 2344 C C . HIS A 1 297 ? 0.844 20.625 8.984 1 87.38 297 HIS A C 1
ATOM 2346 O O . HIS A 1 297 ? 1.88 20.406 9.617 1 87.38 297 HIS A O 1
ATOM 2352 N N . CYS A 1 298 ? -0.272 19.969 9.211 1 91.38 298 CYS A N 1
ATOM 2353 C CA . CYS A 1 298 ? -0.328 18.844 10.156 1 91.38 298 CYS A CA 1
ATOM 2354 C C . CYS A 1 298 ? 0.676 17.766 9.781 1 91.38 298 CYS A C 1
ATOM 2356 O O . CYS A 1 298 ? 1.403 17.266 10.641 1 91.38 298 CYS A O 1
ATOM 2358 N N . ILE A 1 299 ? 0.751 17.453 8.508 1 93.94 299 ILE A N 1
ATOM 2359 C CA . ILE A 1 299 ? 1.627 16.391 8.031 1 93.94 299 ILE A CA 1
ATOM 2360 C C . ILE A 1 299 ? 3.086 16.797 8.219 1 93.94 299 ILE A C 1
ATOM 2362 O O . ILE A 1 299 ? 3.881 16.047 8.789 1 93.94 299 ILE A O 1
ATOM 2366 N N . ILE A 1 300 ? 3.408 18 7.828 1 89.81 300 ILE A N 1
ATOM 2367 C CA . ILE A 1 300 ? 4.789 18.484 7.891 1 89.81 300 ILE A CA 1
ATOM 2368 C C . ILE A 1 300 ? 5.23 18.594 9.344 1 89.81 300 ILE A C 1
ATOM 2370 O O . ILE A 1 300 ? 6.352 18.219 9.695 1 89.81 300 ILE A O 1
ATOM 2374 N N . SER A 1 301 ? 4.391 19.047 10.164 1 85.94 301 SER A N 1
ATOM 2375 C CA . SER A 1 301 ? 4.715 19.172 11.586 1 85.94 301 SER A CA 1
ATOM 2376 C C . SER A 1 301 ? 4.957 17.812 12.219 1 85.94 301 SER A C 1
ATOM 2378 O O . SER A 1 301 ? 5.863 17.641 13.039 1 85.94 301 SER A O 1
ATOM 2380 N N . THR A 1 302 ? 4.129 16.891 11.875 1 87.81 302 THR A N 1
ATOM 2381 C CA . THR A 1 302 ? 4.297 15.531 12.398 1 87.81 302 THR A CA 1
ATOM 2382 C C . THR A 1 302 ? 5.594 14.914 11.883 1 87.81 302 THR A C 1
ATOM 2384 O O . THR A 1 302 ? 6.277 14.195 12.617 1 87.81 302 THR A O 1
ATOM 2387 N N . ILE A 1 303 ? 5.902 15.172 10.602 1 87.69 303 ILE A N 1
ATOM 2388 C CA . ILE A 1 303 ? 7.156 14.695 10.023 1 87.69 303 ILE A CA 1
ATOM 2389 C C . ILE A 1 303 ? 8.336 15.234 10.836 1 87.69 303 ILE A C 1
ATOM 2391 O O . ILE A 1 303 ? 9.234 14.477 11.203 1 87.69 303 ILE A O 1
ATOM 2395 N N . LYS A 1 304 ? 8.336 16.469 11.078 1 80.81 304 LYS A N 1
ATOM 2396 C CA . LYS A 1 304 ? 9.414 17.125 11.805 1 80.81 304 LYS A CA 1
ATOM 2397 C C . LYS A 1 304 ? 9.555 16.547 13.219 1 80.81 304 LYS A C 1
ATOM 2399 O O . LYS A 1 304 ? 10.672 16.406 13.719 1 80.81 304 LYS A O 1
ATOM 2404 N N . ALA A 1 305 ? 8.477 16.219 13.812 1 76.12 305 ALA A N 1
ATOM 2405 C CA . ALA A 1 305 ? 8.492 15.664 15.164 1 76.12 305 ALA A CA 1
ATOM 2406 C C . ALA A 1 305 ? 9.07 14.25 15.164 1 76.12 305 ALA A C 1
ATOM 2408 O O . ALA A 1 305 ? 9.711 13.836 16.125 1 76.12 305 ALA A O 1
ATOM 2409 N N . ARG A 1 306 ? 8.859 13.516 14.109 1 76.69 306 ARG A N 1
ATOM 2410 C CA . ARG A 1 306 ? 9.211 12.094 14.078 1 76.69 306 ARG A CA 1
ATOM 2411 C C . ARG A 1 306 ? 10.625 11.898 13.547 1 76.69 306 ARG A C 1
ATOM 2413 O O . ARG A 1 306 ? 11.336 10.992 14 1 76.69 306 ARG A O 1
ATOM 2420 N N . PHE A 1 307 ? 10.898 12.516 12.461 1 74 307 PHE A N 1
ATOM 2421 C CA . PHE A 1 307 ? 12.164 12.234 11.789 1 74 307 PHE A CA 1
ATOM 2422 C C . PHE A 1 307 ? 13.211 13.281 12.156 1 74 307 PHE A C 1
ATOM 2424 O O . PHE A 1 307 ? 14.375 13.18 11.758 1 74 307 PHE A O 1
ATOM 2431 N N . ASN A 1 308 ? 13.375 13.82 13.148 1 58.72 308 ASN A N 1
ATOM 2432 C CA . ASN A 1 308 ? 14.305 14.836 13.625 1 58.72 308 ASN A CA 1
ATOM 2433 C C . ASN A 1 308 ? 15.531 14.938 12.719 1 58.72 308 ASN A C 1
ATOM 2435 O O . ASN A 1 308 ? 16.406 14.07 12.758 1 58.72 308 ASN A O 1
ATOM 2439 N N . PRO A 1 309 ? 15.523 15.484 11.602 1 45.75 309 PRO A N 1
ATOM 2440 C CA . PRO A 1 309 ? 16.812 15.664 10.938 1 45.75 309 PRO A CA 1
ATOM 2441 C C . PRO A 1 309 ? 17.891 16.219 11.875 1 45.75 309 PRO A C 1
ATOM 2443 O O . PRO A 1 309 ? 17.609 17.141 12.664 1 45.75 309 PRO A O 1
ATOM 2446 N N . VAL A 1 310 ? 18.828 15.547 12.203 1 33.28 310 VAL A N 1
ATOM 2447 C CA . VAL A 1 310 ? 19.984 16.156 12.852 1 33.28 310 VAL A CA 1
ATOM 2448 C C . VAL A 1 310 ? 20.469 17.344 12.031 1 33.28 310 VAL A C 1
ATOM 2450 O O . VAL A 1 310 ? 20.438 17.312 10.797 1 33.28 310 VAL A O 1
ATOM 2453 N N . MET B 1 1 ? -0.349 -42.531 -2.992 1 63.09 1 MET B N 1
ATOM 2454 C CA . MET B 1 1 ? -1.049 -41.594 -3.877 1 63.09 1 MET B CA 1
ATOM 2455 C C . MET B 1 1 ? -0.196 -41.25 -5.094 1 63.09 1 MET B C 1
ATOM 2457 O O . MET B 1 1 ? 1.001 -41 -4.965 1 63.09 1 MET B O 1
ATOM 2461 N N . LYS B 1 2 ? -0.716 -41.688 -6.254 1 72.88 2 LYS B N 1
ATOM 2462 C CA . LYS B 1 2 ? 0.012 -41.469 -7.504 1 72.88 2 LYS B CA 1
ATOM 2463 C C . LYS B 1 2 ? -0.404 -40.188 -8.172 1 72.88 2 LYS B C 1
ATOM 2465 O O . LYS B 1 2 ? -1.54 -39.719 -8.008 1 72.88 2 LYS B O 1
ATOM 2470 N N . THR B 1 3 ? 0.514 -39.656 -8.898 1 73.19 3 THR B N 1
ATOM 2471 C CA . THR B 1 3 ? 0.309 -38.344 -9.539 1 73.19 3 THR B CA 1
ATOM 2472 C C . THR B 1 3 ? -0.853 -38.406 -10.523 1 73.19 3 THR B C 1
ATOM 2474 O O . THR B 1 3 ? -1.608 -37.438 -10.664 1 73.19 3 THR B O 1
ATOM 2477 N N . ASN B 1 4 ? -1.007 -39.531 -11.109 1 80.62 4 ASN B N 1
ATOM 2478 C CA . ASN B 1 4 ? -2.088 -39.656 -12.078 1 80.62 4 ASN B CA 1
ATOM 2479 C C . ASN B 1 4 ? -3.455 -39.656 -11.406 1 80.62 4 ASN B C 1
ATOM 2481 O O . ASN B 1 4 ? -4.426 -39.156 -11.969 1 80.62 4 ASN B O 1
ATOM 2485 N N . GLN B 1 5 ? -3.506 -40.125 -10.188 1 86 5 GLN B N 1
ATOM 2486 C CA . GLN B 1 5 ? -4.762 -40.156 -9.453 1 86 5 GLN B CA 1
ATOM 2487 C C . GLN B 1 5 ? -5.23 -38.719 -9.148 1 86 5 GLN B C 1
ATOM 2489 O O . GLN B 1 5 ? -6.418 -38.406 -9.281 1 86 5 GLN B O 1
ATOM 2494 N N . ILE B 1 6 ? -4.273 -37.938 -8.773 1 82.69 6 ILE B N 1
ATOM 2495 C CA . ILE B 1 6 ? -4.566 -36.531 -8.484 1 82.69 6 ILE B CA 1
ATOM 2496 C C . ILE B 1 6 ? -5.027 -35.844 -9.758 1 82.69 6 ILE B C 1
ATOM 2498 O O . ILE B 1 6 ? -6.02 -35.094 -9.75 1 82.69 6 ILE B O 1
ATOM 2502 N N . GLN B 1 7 ? -4.34 -36.125 -10.781 1 84.06 7 GLN B N 1
ATOM 2503 C CA . GLN B 1 7 ? -4.676 -35.531 -12.07 1 84.06 7 GLN B CA 1
ATOM 2504 C C . GLN B 1 7 ? -6.082 -35.938 -12.508 1 84.06 7 GLN B C 1
ATOM 2506 O O . GLN B 1 7 ? -6.852 -35.094 -12.984 1 84.06 7 GLN B O 1
ATOM 2511 N N . TYR B 1 8 ? -6.402 -37.188 -12.352 1 87.56 8 TYR B N 1
ATOM 2512 C CA . TYR B 1 8 ? -7.707 -37.688 -12.773 1 87.56 8 TYR B CA 1
ATOM 2513 C C . TYR B 1 8 ? -8.82 -37.125 -11.906 1 87.56 8 TYR B C 1
ATOM 2515 O O . TYR B 1 8 ? -9.875 -36.75 -12.414 1 87.56 8 TYR B O 1
ATOM 2523 N N . PHE B 1 9 ? -8.555 -37 -10.633 1 92.19 9 PHE B N 1
ATOM 2524 C CA . PHE B 1 9 ? -9.508 -36.406 -9.695 1 92.19 9 PHE B CA 1
ATOM 2525 C C . PHE B 1 9 ? -9.828 -34.969 -10.086 1 92.19 9 PHE B C 1
ATOM 2527 O O . PHE B 1 9 ? -11 -34.594 -10.164 1 92.19 9 PHE B O 1
ATOM 2534 N N . LEU B 1 10 ? -8.805 -34.312 -10.391 1 87.19 10 LEU B N 1
ATOM 2535 C CA . LEU B 1 10 ? -8.984 -32.906 -10.75 1 87.19 10 LEU B CA 1
ATOM 2536 C C . LEU B 1 10 ? -9.672 -32.781 -12.102 1 87.19 10 LEU B C 1
ATOM 2538 O O . LEU B 1 10 ? -10.484 -31.859 -12.305 1 87.19 10 LEU B O 1
ATOM 2542 N N . ALA B 1 11 ? -9.422 -33.562 -13.055 1 86.88 11 ALA B N 1
ATOM 2543 C CA . ALA B 1 11 ? -10.086 -33.562 -14.352 1 86.88 11 ALA B CA 1
ATOM 2544 C C . ALA B 1 11 ? -11.586 -33.844 -14.203 1 86.88 11 ALA B C 1
ATOM 2546 O O . ALA B 1 11 ? -12.398 -33.25 -14.914 1 86.88 11 ALA B O 1
ATOM 2547 N N . ILE B 1 12 ? -11.93 -34.656 -13.273 1 90.62 12 ILE B N 1
ATOM 2548 C CA . ILE B 1 12 ? -13.336 -34.938 -13.016 1 90.62 12 ILE B CA 1
ATOM 2549 C C . ILE B 1 12 ? -14.047 -33.688 -12.547 1 90.62 12 ILE B C 1
ATOM 2551 O O . ILE B 1 12 ? -15.148 -33.375 -13 1 90.62 12 ILE B O 1
ATOM 2555 N N . ILE B 1 13 ? -13.383 -33 -11.727 1 85.88 13 ILE B N 1
ATOM 2556 C CA . ILE B 1 13 ? -13.945 -31.781 -11.195 1 85.88 13 ILE B CA 1
ATOM 2557 C C . ILE B 1 13 ? -14.078 -30.75 -12.312 1 85.88 13 ILE B C 1
ATOM 2559 O O . ILE B 1 13 ? -15.133 -30.125 -12.477 1 85.88 13 ILE B O 1
ATOM 2563 N N . ASP B 1 14 ? -13.031 -30.625 -13.023 1 81.81 14 ASP B N 1
ATOM 2564 C CA . ASP B 1 14 ? -12.945 -29.562 -14.031 1 81.81 14 ASP B CA 1
ATOM 2565 C C . ASP B 1 14 ? -13.938 -29.812 -15.164 1 81.81 14 ASP B C 1
ATOM 2567 O O . ASP B 1 14 ? -14.469 -28.859 -15.742 1 81.81 14 ASP B O 1
ATOM 2571 N N . HIS B 1 15 ? -14.18 -30.984 -15.43 1 81.62 15 HIS B N 1
ATOM 2572 C CA . HIS B 1 15 ? -15 -31.297 -16.594 1 81.62 15 HIS B CA 1
ATOM 2573 C C . HIS B 1 15 ? -16.375 -31.812 -16.172 1 81.62 15 HIS B C 1
ATOM 2575 O O . HIS B 1 15 ? -17.203 -32.156 -17.031 1 81.62 15 HIS B O 1
ATOM 258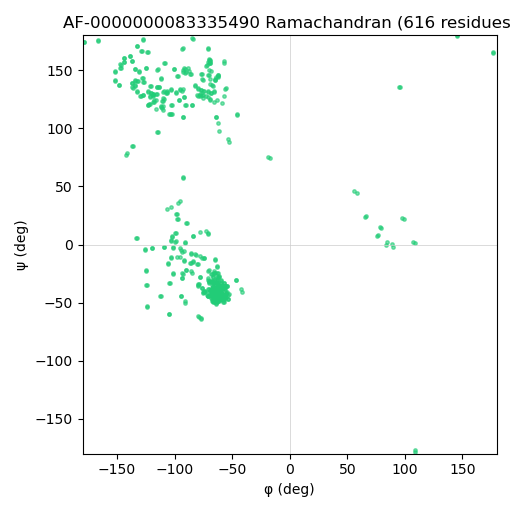1 N N . GLY B 1 16 ? -16.531 -31.906 -14.844 1 84.88 16 GLY B N 1
ATOM 2582 C CA . GLY B 1 16 ? -17.844 -32.125 -14.281 1 84.88 16 GLY B CA 1
ATOM 2583 C C . GLY B 1 16 ? -18.297 -33.562 -14.375 1 84.88 16 GLY B C 1
ATOM 2584 O O . GLY B 1 16 ? -19.5 -33.844 -14.289 1 84.88 16 GLY B O 1
ATOM 2585 N N . GLY B 1 17 ? -17.391 -34.531 -14.664 1 89.12 17 GLY B N 1
ATOM 2586 C CA . GLY B 1 17 ? -17.812 -35.906 -14.742 1 89.12 17 GLY B CA 1
ATOM 2587 C C . GLY B 1 17 ? -16.688 -36.844 -15.148 1 89.12 17 GLY B C 1
ATOM 2588 O O . GLY B 1 17 ? -15.664 -36.406 -15.688 1 89.12 17 GLY B O 1
ATOM 2589 N N . ILE B 1 18 ? -16.922 -38.125 -14.938 1 90.25 18 ILE B N 1
ATOM 2590 C CA . ILE B 1 18 ? -15.906 -39.125 -15.18 1 90.25 18 ILE B CA 1
ATOM 2591 C C . ILE B 1 18 ? -15.727 -39.344 -16.688 1 90.25 18 ILE B C 1
ATOM 2593 O O . ILE B 1 18 ? -14.602 -39.406 -17.172 1 90.25 18 ILE B O 1
ATOM 2597 N N . ARG B 1 19 ? -16.812 -39.344 -17.344 1 89.38 19 ARG B N 1
ATOM 2598 C CA . ARG B 1 19 ? -16.75 -39.562 -18.781 1 89.38 19 ARG B CA 1
ATOM 2599 C C . ARG B 1 19 ? -16.062 -38.375 -19.469 1 89.38 19 ARG B C 1
ATOM 2601 O O . ARG B 1 19 ? -15.211 -38.594 -20.344 1 89.38 19 ARG B O 1
ATOM 2608 N N . ALA B 1 20 ? -16.484 -37.25 -19.125 1 89.19 20 ALA B N 1
ATOM 2609 C CA . ALA B 1 20 ? -15.906 -36.031 -19.688 1 89.19 20 ALA B CA 1
ATOM 2610 C C . ALA B 1 20 ? -14.414 -35.938 -19.375 1 89.19 20 ALA B C 1
ATOM 2612 O O . ALA B 1 20 ? -13.617 -35.531 -20.219 1 89.19 20 ALA B O 1
ATOM 2613 N N . ALA B 1 21 ? -14.102 -36.344 -18.219 1 91.19 21 ALA B N 1
ATOM 2614 C CA . ALA B 1 21 ? -12.703 -36.344 -17.812 1 91.19 21 ALA B CA 1
ATOM 2615 C C . ALA B 1 21 ? -11.898 -37.344 -18.625 1 91.19 21 ALA B C 1
ATOM 2617 O O . ALA B 1 21 ? -10.805 -37.031 -19.109 1 91.19 21 ALA B O 1
ATOM 2618 N N . ALA B 1 22 ? -12.398 -38.469 -18.844 1 91.88 22 ALA B N 1
ATOM 2619 C CA . ALA B 1 22 ? -11.734 -39.5 -19.625 1 91.88 22 ALA B CA 1
ATOM 2620 C C . ALA B 1 22 ? -11.477 -39.031 -21.062 1 91.88 22 ALA B C 1
ATOM 2622 O O . ALA B 1 22 ? -10.391 -39.219 -21.594 1 91.88 22 ALA B O 1
ATOM 2623 N N . ARG B 1 23 ? -12.414 -38.375 -21.594 1 85.69 23 ARG B N 1
ATOM 2624 C CA . ARG B 1 23 ? -12.289 -37.844 -22.953 1 85.69 23 ARG B CA 1
ATOM 2625 C C . ARG B 1 23 ? -11.195 -36.781 -23.016 1 85.69 23 ARG B C 1
ATOM 2627 O O . ARG B 1 23 ? -10.375 -36.781 -23.938 1 85.69 23 ARG B O 1
ATOM 2634 N N . SER B 1 24 ? -11.195 -36 -22 1 83 24 SER B N 1
ATOM 2635 C CA . SER B 1 24 ? -10.242 -34.906 -22 1 83 24 SER B CA 1
ATOM 2636 C C . SER B 1 24 ? -8.812 -35.406 -21.812 1 83 24 SER B C 1
ATOM 2638 O O . SER B 1 24 ? -7.871 -34.812 -22.344 1 83 24 SER B O 1
ATOM 2640 N N . LEU B 1 25 ? -8.648 -36.438 -21.141 1 83 25 LEU B N 1
ATOM 2641 C CA . LEU B 1 25 ? -7.336 -37 -20.828 1 83 25 LEU B CA 1
ATOM 2642 C C . LEU B 1 25 ? -6.949 -38.094 -21.828 1 83 25 LEU B C 1
ATOM 2644 O O . LEU B 1 25 ? -5.84 -38.625 -21.781 1 83 25 LEU B O 1
ATOM 2648 N N . ALA B 1 26 ? -7.883 -38.375 -22.734 1 87.81 26 ALA B N 1
ATOM 2649 C CA . ALA B 1 26 ? -7.699 -39.406 -23.766 1 87.81 26 ALA B CA 1
ATOM 2650 C C . ALA B 1 26 ? -7.363 -40.75 -23.156 1 87.81 26 ALA B C 1
ATOM 2652 O O . ALA B 1 26 ? -6.434 -41.438 -23.594 1 87.81 26 ALA B O 1
ATOM 2653 N N . ILE B 1 27 ? -8.125 -41.062 -22.141 1 88.38 27 ILE B N 1
ATOM 2654 C CA . ILE B 1 27 ? -7.969 -42.344 -21.484 1 88.38 27 ILE B CA 1
ATOM 2655 C C . ILE B 1 27 ? -9.344 -43 -21.297 1 88.38 27 ILE B C 1
ATOM 2657 O O . ILE B 1 27 ? -10.367 -42.375 -21.594 1 88.38 27 ILE B O 1
ATOM 2661 N N . SER B 1 28 ? -9.359 -44.219 -20.891 1 90.69 28 SER B N 1
ATOM 2662 C CA . SER B 1 28 ? -10.617 -44.938 -20.688 1 90.69 28 SER B CA 1
ATOM 2663 C C . SER B 1 28 ? -11.305 -44.531 -19.406 1 90.69 28 SER B C 1
ATOM 2665 O O . SER B 1 28 ? -10.648 -44.125 -18.438 1 90.69 28 SER B O 1
ATOM 2667 N N . GLN B 1 29 ? -12.594 -44.562 -19.5 1 91.56 29 GLN B N 1
ATOM 2668 C CA . GLN B 1 29 ? -13.398 -44.25 -18.312 1 91.56 29 GLN B CA 1
ATOM 2669 C C . GLN B 1 29 ? -13.047 -45.188 -17.156 1 91.56 29 GLN B C 1
ATOM 2671 O O . GLN B 1 29 ? -13.047 -44.75 -16 1 91.56 29 GLN B O 1
ATOM 2676 N N . SER B 1 30 ? -12.805 -46.406 -17.469 1 93.25 30 SER B N 1
ATOM 2677 C CA . SER B 1 30 ? -12.445 -47.406 -16.453 1 93.25 30 SER B CA 1
ATOM 2678 C C . SER B 1 30 ? -11.164 -47 -15.727 1 93.25 30 SER B C 1
ATOM 2680 O O . SER B 1 30 ? -11.039 -47.188 -14.516 1 93.25 30 SER B O 1
ATOM 2682 N N . ALA B 1 31 ? -10.258 -46.469 -16.453 1 90.75 31 ALA B N 1
ATOM 2683 C CA . ALA B 1 31 ? -8.992 -46 -15.875 1 90.75 31 ALA B CA 1
ATOM 2684 C C . ALA B 1 31 ? -9.227 -44.844 -14.898 1 90.75 31 ALA B C 1
ATOM 2686 O O . ALA B 1 31 ? -8.641 -44.812 -13.812 1 90.75 31 ALA B O 1
ATOM 2687 N N . VAL B 1 32 ? -10.078 -43.938 -15.219 1 92.94 32 VAL B N 1
ATOM 2688 C CA . VAL B 1 32 ? -10.391 -42.812 -14.375 1 92.94 32 VAL B CA 1
ATOM 2689 C C . VAL B 1 32 ? -11.109 -43.281 -13.117 1 92.94 32 VAL B C 1
ATOM 2691 O O . VAL B 1 32 ? -10.789 -42.844 -12.008 1 92.94 32 VAL B O 1
ATOM 2694 N N . THR B 1 33 ? -12.023 -44.188 -13.289 1 90.81 33 THR B N 1
ATOM 2695 C CA . THR B 1 33 ? -12.797 -44.719 -12.172 1 90.81 33 THR B CA 1
ATOM 2696 C C . THR B 1 33 ? -11.898 -45.469 -11.195 1 90.81 33 THR B C 1
ATOM 2698 O O . THR B 1 33 ? -12.016 -45.312 -9.977 1 90.81 33 THR B O 1
ATOM 2701 N N . LYS B 1 34 ? -11.07 -46.219 -11.766 1 91.62 34 LYS B N 1
ATOM 2702 C CA . LYS B 1 34 ? -10.148 -46.969 -10.938 1 91.62 34 LYS B CA 1
ATOM 2703 C C . LYS B 1 34 ? -9.227 -46.062 -10.141 1 91.62 34 LYS B C 1
ATOM 2705 O O . LYS B 1 34 ? -9.031 -46.25 -8.938 1 91.62 34 LYS B O 1
ATOM 2710 N N . ALA B 1 35 ? -8.695 -45.125 -10.797 1 90.62 35 ALA B N 1
ATOM 2711 C CA . ALA B 1 35 ? -7.801 -44.156 -10.164 1 90.62 35 ALA B CA 1
ATOM 2712 C C . ALA B 1 35 ? -8.516 -43.406 -9.047 1 90.62 35 ALA B C 1
ATOM 2714 O O . ALA B 1 35 ? -7.945 -43.188 -7.977 1 90.62 35 ALA B O 1
ATOM 2715 N N . LEU B 1 36 ? -9.719 -43.031 -9.297 1 91.94 36 LEU B N 1
ATOM 2716 C CA . LEU B 1 36 ? -10.516 -42.344 -8.289 1 91.94 36 LEU B CA 1
ATOM 2717 C C . LEU B 1 36 ? -10.766 -43.219 -7.078 1 91.94 36 LEU B C 1
ATOM 2719 O O . LEU B 1 36 ? -10.625 -42.781 -5.938 1 91.94 36 LEU B O 1
ATOM 2723 N N . SER B 1 37 ? -11.117 -44.469 -7.328 1 91.06 37 SER B N 1
ATOM 2724 C CA . SER B 1 37 ? -11.383 -45.406 -6.25 1 91.06 37 SER B CA 1
ATOM 2725 C C . SER B 1 37 ? -10.141 -45.625 -5.387 1 91.06 37 SER B C 1
ATOM 2727 O O . SER B 1 37 ? -10.234 -45.656 -4.16 1 91.06 37 SER B O 1
ATOM 2729 N N . GLU B 1 38 ? -9.062 -45.719 -6.047 1 88.44 38 GLU B N 1
ATOM 2730 C CA . GLU B 1 38 ? -7.809 -45.906 -5.324 1 88.44 38 GLU B CA 1
ATOM 2731 C C . GLU B 1 38 ? -7.48 -44.688 -4.484 1 88.44 38 GLU B C 1
ATOM 2733 O O . GLU B 1 38 ? -6.992 -44.812 -3.357 1 88.44 38 GLU B O 1
ATOM 2738 N N . LEU B 1 39 ? -7.672 -43.531 -5.012 1 88.69 39 LEU B N 1
ATOM 2739 C CA . LEU B 1 39 ? -7.438 -42.281 -4.305 1 88.69 39 LEU B CA 1
ATOM 2740 C C . LEU B 1 39 ? -8.344 -42.156 -3.08 1 88.69 39 LEU B C 1
ATOM 2742 O O . LEU B 1 39 ? -7.887 -41.75 -2.002 1 88.69 39 LEU B O 1
ATOM 2746 N N . GLU B 1 40 ? -9.578 -42.5 -3.283 1 90.19 40 GLU B N 1
ATOM 2747 C CA . GLU B 1 40 ? -10.547 -42.469 -2.193 1 90.19 40 GLU B CA 1
ATOM 2748 C C . GLU B 1 40 ? -10.188 -43.469 -1.1 1 90.19 40 GLU B C 1
ATOM 2750 O O . GLU B 1 40 ? -10.352 -43.188 0.088 1 90.19 40 GLU B O 1
ATOM 2755 N N . GLU B 1 41 ? -9.711 -44.562 -1.5 1 87.56 41 GLU B N 1
ATOM 2756 C CA . GLU B 1 41 ? -9.258 -45.562 -0.538 1 87.56 41 GLU B CA 1
ATOM 2757 C C . GLU B 1 41 ? -8.094 -45.031 0.297 1 87.56 41 GLU B C 1
ATOM 2759 O O . GLU B 1 41 ? -8.062 -45.219 1.516 1 87.56 41 GLU B O 1
ATOM 2764 N N . LYS B 1 42 ? -7.223 -44.406 -0.351 1 82.81 42 LYS B N 1
ATOM 2765 C CA . LYS B 1 42 ? -6.062 -43.844 0.337 1 82.81 42 LYS B CA 1
ATOM 2766 C C . LYS B 1 42 ? -6.473 -42.719 1.281 1 82.81 42 LYS B C 1
ATOM 2768 O O . LYS B 1 42 ? -5.887 -42.562 2.355 1 82.81 42 LYS B O 1
ATOM 2773 N N . CYS B 1 43 ? -7.477 -41.969 0.822 1 81.94 43 CYS B N 1
ATOM 2774 C CA . CYS B 1 43 ? -7.973 -40.875 1.622 1 81.94 43 CYS B CA 1
ATOM 2775 C C . CYS B 1 43 ? -8.906 -41.344 2.719 1 81.94 43 CYS B C 1
ATOM 2777 O O . CYS B 1 43 ? -9.172 -40.625 3.686 1 81.94 43 CYS B O 1
ATOM 2779 N N . GLY B 1 44 ? -9.375 -42.531 2.578 1 83.12 44 GLY B N 1
ATOM 2780 C CA . GLY B 1 44 ? -10.273 -43.156 3.547 1 83.12 44 GLY B CA 1
ATOM 2781 C C . GLY B 1 44 ? -11.695 -42.625 3.449 1 83.12 44 GLY B C 1
ATOM 2782 O O . GLY B 1 44 ? -12.484 -42.781 4.383 1 83.12 44 GLY B O 1
ATOM 2783 N N . SER B 1 45 ? -11.984 -41.844 2.469 1 86.56 45 SER B N 1
ATOM 2784 C CA . SER B 1 45 ? -13.305 -41.281 2.273 1 86.56 45 SER B CA 1
ATOM 2785 C C . SER B 1 45 ? -13.633 -41.125 0.792 1 86.56 45 SER B C 1
ATOM 2787 O O . SER B 1 45 ? -12.727 -41 -0.037 1 86.56 45 SER B O 1
ATOM 2789 N N . GLN B 1 46 ? -14.914 -41.188 0.533 1 90.06 46 GLN B N 1
ATOM 2790 C CA . GLN B 1 46 ? -15.367 -40.844 -0.814 1 90.06 46 GLN B CA 1
ATOM 2791 C C . GLN B 1 46 ? -15.148 -39.375 -1.118 1 90.06 46 GLN B C 1
ATOM 2793 O O . GLN B 1 46 ? -15.383 -38.531 -0.261 1 90.06 46 GLN B O 1
ATOM 2798 N N . LEU B 1 47 ? -14.672 -39.156 -2.301 1 91.81 47 LEU B N 1
ATOM 2799 C CA . LEU B 1 47 ? -14.414 -37.781 -2.691 1 91.81 47 LEU B CA 1
ATOM 2800 C C . LEU B 1 47 ? -15.484 -37.25 -3.648 1 91.81 47 LEU B C 1
ATOM 2802 O O . LEU B 1 47 ? -15.867 -36.094 -3.59 1 91.81 47 LEU B O 1
ATOM 2806 N N . ILE B 1 48 ? -16.016 -38.156 -4.492 1 91.56 48 ILE B N 1
ATOM 2807 C CA . ILE B 1 48 ? -17 -37.781 -5.508 1 91.56 48 ILE B CA 1
ATOM 2808 C C . ILE B 1 48 ? -18.234 -38.688 -5.391 1 91.56 48 ILE B C 1
ATOM 2810 O O . ILE B 1 48 ? -18.109 -39.906 -5.219 1 91.56 48 ILE B O 1
ATOM 2814 N N . VAL B 1 49 ? -19.344 -38 -5.324 1 88.81 49 VAL B N 1
ATOM 2815 C CA . VAL B 1 49 ? -20.609 -38.75 -5.301 1 88.81 49 VAL B CA 1
ATOM 2816 C C . VAL B 1 49 ? -21.344 -38.531 -6.625 1 88.81 49 VAL B C 1
ATOM 2818 O O . VAL B 1 49 ? -21.469 -37.406 -7.113 1 88.81 49 VAL B O 1
ATOM 2821 N N . ARG B 1 50 ? -21.656 -39.656 -7.219 1 79.75 50 ARG B N 1
ATOM 2822 C CA . ARG B 1 50 ? -22.406 -39.625 -8.469 1 79.75 50 ARG B CA 1
ATOM 2823 C C . ARG B 1 50 ? -23.859 -39.188 -8.227 1 79.75 50 ARG B C 1
ATOM 2825 O O . ARG B 1 50 ? -24.484 -39.656 -7.266 1 79.75 50 ARG B O 1
ATOM 2832 N N . GLN B 1 51 ? -24.234 -38.219 -8.961 1 79.12 51 GLN B N 1
ATOM 2833 C CA . GLN B 1 51 ? -25.625 -37.781 -8.844 1 79.12 51 GLN B CA 1
ATOM 2834 C C . GLN B 1 51 ? -26.531 -38.562 -9.797 1 79.12 51 GLN B C 1
ATOM 2836 O O . GLN B 1 51 ? -26.094 -39.031 -10.844 1 79.12 51 GLN B O 1
ATOM 2841 N N . THR B 1 52 ? -27.844 -38.719 -9.422 1 70.56 52 THR B N 1
ATOM 2842 C CA . THR B 1 52 ? -28.859 -39.469 -10.195 1 70.56 52 THR B CA 1
ATOM 2843 C C . THR B 1 52 ? -29.094 -38.781 -11.531 1 70.56 52 THR B C 1
ATOM 2845 O O . THR B 1 52 ? -29.375 -39.438 -12.531 1 70.56 52 THR B O 1
ATOM 2848 N N . ARG B 1 53 ? -29.188 -37.469 -11.547 1 62.78 53 ARG B N 1
ATOM 2849 C CA . ARG B 1 53 ? -29.578 -36.75 -12.75 1 62.78 53 ARG B CA 1
ATOM 2850 C C . ARG B 1 53 ? -28.359 -36.406 -13.609 1 62.78 53 ARG B C 1
ATOM 2852 O O . ARG B 1 53 ? -28.391 -35.469 -14.406 1 62.78 53 ARG B O 1
ATOM 2859 N N . GLY B 1 54 ? -27.406 -37.062 -13.344 1 67.19 54 GLY B N 1
ATOM 2860 C CA . GLY B 1 54 ? -26.234 -36.781 -14.156 1 67.19 54 GLY B CA 1
ATOM 2861 C C . GLY B 1 54 ? -25.297 -35.781 -13.5 1 67.19 54 GLY B C 1
ATOM 2862 O O . GLY B 1 54 ? -25.688 -35.062 -12.586 1 67.19 54 GLY B O 1
ATOM 2863 N N . GLY B 1 55 ? -23.859 -36.062 -13.531 1 76.25 55 GLY B N 1
ATOM 2864 C CA . GLY B 1 55 ? -22.875 -35.125 -12.992 1 76.25 55 GLY B CA 1
ATOM 2865 C C . GLY B 1 55 ? -22.234 -35.625 -11.711 1 76.25 55 GLY B C 1
ATOM 2866 O O . GLY B 1 55 ? -22.391 -36.812 -11.344 1 76.25 55 GLY B O 1
ATOM 2867 N N . ILE B 1 56 ? -21.359 -34.781 -11.172 1 84.75 56 ILE B N 1
ATOM 2868 C CA . ILE B 1 56 ? -20.656 -35.219 -9.969 1 84.75 56 ILE B CA 1
ATOM 2869 C C . ILE B 1 56 ? -20.828 -34.156 -8.875 1 84.75 56 ILE B C 1
ATOM 2871 O O . ILE B 1 56 ? -21.078 -32.969 -9.172 1 84.75 56 ILE B O 1
ATOM 2875 N N . LYS B 1 57 ? -21.031 -34.625 -7.605 1 87.69 57 LYS B N 1
ATOM 2876 C CA . LYS B 1 57 ? -20.969 -33.75 -6.434 1 87.69 57 LYS B CA 1
ATOM 2877 C C . LYS B 1 57 ? -19.734 -34.031 -5.586 1 87.69 57 LYS B C 1
ATOM 2879 O O . LYS B 1 57 ? -19.406 -35.188 -5.352 1 87.69 57 LYS B O 1
ATOM 2884 N N . LEU B 1 58 ? -19.094 -33 -5.262 1 86.56 58 LEU B N 1
ATOM 2885 C CA . LEU B 1 58 ? -17.922 -33.125 -4.406 1 86.56 58 LEU B CA 1
ATOM 2886 C C . LEU B 1 58 ? -18.328 -33.281 -2.943 1 86.56 58 LEU B C 1
ATOM 2888 O O . LEU B 1 58 ? -19.25 -32.625 -2.482 1 86.56 58 LEU B O 1
ATOM 2892 N N . THR B 1 59 ? -17.703 -34.25 -2.207 1 87.81 59 THR B N 1
ATOM 2893 C CA . THR B 1 59 ? -17.875 -34.344 -0.765 1 87.81 59 THR B CA 1
ATOM 2894 C C . THR B 1 59 ? -17.172 -33.219 -0.043 1 87.81 59 THR B C 1
ATOM 2896 O O . THR B 1 59 ? -16.375 -32.469 -0.648 1 87.81 59 THR B O 1
ATOM 2899 N N . ASN B 1 60 ? -17.453 -33.062 1.228 1 79.94 60 ASN B N 1
ATOM 2900 C CA . ASN B 1 60 ? -16.781 -32.062 2.041 1 79.94 60 ASN B CA 1
ATOM 2901 C C . ASN B 1 60 ? -15.273 -32.312 2.104 1 79.94 60 ASN B C 1
ATOM 2903 O O . ASN B 1 60 ? -14.484 -31.375 2.076 1 79.94 60 ASN B O 1
ATOM 2907 N N . THR B 1 61 ? -14.984 -33.594 2.174 1 79.25 61 THR B N 1
ATOM 2908 C CA . THR B 1 61 ? -13.57 -33.938 2.178 1 79.25 61 THR B CA 1
ATOM 2909 C C . THR B 1 61 ? -12.898 -33.531 0.88 1 79.25 61 THR B C 1
ATOM 2911 O O . THR B 1 61 ? -11.789 -32.969 0.901 1 79.25 61 THR B O 1
ATOM 2914 N N . ALA B 1 62 ? -13.555 -33.75 -0.198 1 82.44 62 ALA B N 1
ATOM 2915 C CA . ALA B 1 62 ? -13.016 -33.375 -1.506 1 82.44 62 ALA B CA 1
ATOM 2916 C C . ALA B 1 62 ? -12.805 -31.859 -1.604 1 82.44 62 ALA B C 1
ATOM 2918 O O . ALA B 1 62 ? -11.773 -31.406 -2.094 1 82.44 62 ALA B O 1
ATOM 2919 N N . LYS B 1 63 ? -13.711 -31.156 -1.12 1 78.19 63 LYS B N 1
ATOM 2920 C CA . LYS B 1 63 ? -13.633 -29.703 -1.163 1 78.19 63 LYS B CA 1
ATOM 2921 C C . LYS B 1 63 ? -12.445 -29.188 -0.356 1 78.19 63 LYS B C 1
ATOM 2923 O O . LYS B 1 63 ? -11.789 -28.219 -0.749 1 78.19 63 LYS B O 1
ATOM 2928 N N . ARG B 1 64 ? -12.18 -29.922 0.671 1 68.12 64 ARG B N 1
ATOM 2929 C CA . ARG B 1 64 ? -11.078 -29.531 1.541 1 68.12 64 ARG B CA 1
ATOM 2930 C C . ARG B 1 64 ? -9.734 -29.875 0.915 1 68.12 64 ARG B C 1
ATOM 2932 O O . ARG B 1 64 ? -8.758 -29.141 1.065 1 68.12 64 ARG B O 1
ATOM 2939 N N . ILE B 1 65 ? -9.703 -31 0.251 1 74 65 ILE B N 1
ATOM 2940 C CA . ILE B 1 65 ? -8.406 -31.5 -0.201 1 74 65 ILE B CA 1
ATOM 2941 C C . ILE B 1 65 ? -8.109 -30.953 -1.596 1 74 65 ILE B C 1
ATOM 2943 O O . ILE B 1 65 ? -6.945 -30.891 -2.002 1 74 65 ILE B O 1
ATOM 2947 N N . GLU B 1 66 ? -9.188 -30.547 -2.305 1 74.94 66 GLU B N 1
ATOM 2948 C CA . GLU B 1 66 ? -9.047 -30.141 -3.699 1 74.94 66 GLU B CA 1
ATOM 2949 C C . GLU B 1 66 ? -7.992 -29.047 -3.852 1 74.94 66 GLU B C 1
ATOM 2951 O O . GLU B 1 66 ? -7.117 -29.141 -4.715 1 74.94 66 GLU B O 1
ATOM 2956 N N . PRO B 1 67 ? -7.973 -28.125 -2.971 1 62.59 67 PRO B N 1
ATOM 2957 C CA . PRO B 1 67 ? -6.949 -27.094 -3.139 1 62.59 67 PRO B CA 1
ATOM 2958 C C . PRO B 1 67 ? -5.527 -27.641 -3.02 1 62.59 67 PRO B C 1
ATOM 2960 O O . PRO B 1 67 ? -4.629 -27.203 -3.732 1 62.59 67 PRO B O 1
ATOM 2963 N N . TYR B 1 68 ? -5.348 -28.562 -2.254 1 60.44 68 TYR B N 1
ATOM 2964 C CA . TYR B 1 68 ? -4.035 -29.172 -2.076 1 60.44 68 TYR B CA 1
ATOM 2965 C C . TYR B 1 68 ? -3.646 -29.984 -3.299 1 60.44 68 TYR B C 1
ATOM 2967 O O . TYR B 1 68 ? -2.5 -29.938 -3.75 1 60.44 68 TYR B O 1
ATOM 2975 N N . PHE B 1 69 ? -4.574 -30.766 -3.818 1 70.88 69 PHE B N 1
ATOM 2976 C CA . PHE B 1 69 ? -4.309 -31.562 -5.012 1 70.88 69 PHE B CA 1
ATOM 2977 C C . PHE B 1 69 ? -3.973 -30.672 -6.195 1 70.88 69 PHE B C 1
ATOM 2979 O O . PHE B 1 69 ? -3.09 -30.984 -6.996 1 70.88 69 PHE B O 1
ATOM 2986 N N . ARG B 1 70 ? -4.652 -29.578 -6.203 1 66.44 70 ARG B N 1
ATOM 2987 C CA . ARG B 1 70 ? -4.352 -28.625 -7.273 1 66.44 70 ARG B CA 1
ATOM 2988 C C . ARG B 1 70 ? -2.934 -28.094 -7.141 1 66.44 70 ARG B C 1
ATOM 2990 O O . ARG B 1 70 ? -2.213 -27.969 -8.133 1 66.44 70 ARG B O 1
ATOM 2997 N N . SER B 1 71 ? -2.543 -27.906 -5.977 1 59.34 71 SER B N 1
ATOM 2998 C CA . SER B 1 71 ? -1.177 -27.453 -5.727 1 59.34 71 SER B CA 1
ATOM 2999 C C . SER B 1 71 ? -0.162 -28.516 -6.129 1 59.34 71 SER B C 1
ATOM 3001 O O . SER B 1 71 ? 0.858 -28.203 -6.746 1 59.34 71 SER B O 1
ATOM 3003 N N . ILE B 1 72 ? -0.451 -29.719 -5.809 1 61.25 72 ILE B N 1
ATOM 3004 C CA . ILE B 1 72 ? 0.424 -30.844 -6.145 1 61.25 72 ILE B CA 1
ATOM 3005 C C . ILE B 1 72 ? 0.526 -30.969 -7.664 1 61.25 72 ILE B C 1
ATOM 3007 O O . ILE B 1 72 ? 1.623 -31.109 -8.211 1 61.25 72 ILE B O 1
ATOM 3011 N N . GLN B 1 73 ? -0.598 -30.969 -8.281 1 64.12 73 GLN B N 1
ATOM 3012 C CA . GLN B 1 73 ? -0.611 -31.094 -9.734 1 64.12 73 GLN B CA 1
ATOM 3013 C C . GLN B 1 73 ? 0.155 -29.953 -10.398 1 64.12 73 GLN B C 1
ATOM 3015 O O . GLN B 1 73 ? 0.903 -30.172 -11.352 1 64.12 73 GLN B O 1
ATOM 3020 N N . ALA B 1 74 ? -0.126 -28.859 -9.961 1 58.06 74 ALA B N 1
ATOM 3021 C CA . ALA B 1 74 ? 0.597 -27.703 -10.492 1 58.06 74 ALA B CA 1
ATOM 3022 C C . ALA B 1 74 ? 2.105 -27.891 -10.344 1 58.06 74 ALA B C 1
ATOM 3024 O O . ALA B 1 74 ? 2.863 -27.625 -11.281 1 58.06 74 ALA B O 1
ATOM 3025 N N . ASN B 1 75 ? 2.477 -28.375 -9.258 1 53.34 75 ASN B N 1
ATOM 3026 C CA . ASN B 1 75 ? 3.891 -28.625 -9 1 53.34 75 ASN B CA 1
ATOM 3027 C C . ASN B 1 75 ? 4.449 -29.703 -9.914 1 53.34 75 ASN B C 1
ATOM 3029 O O . ASN B 1 75 ? 5.578 -29.609 -10.391 1 53.34 75 ASN B O 1
ATOM 3033 N N . MET B 1 76 ? 3.648 -30.703 -10.125 1 55.31 76 MET B N 1
ATOM 3034 C CA . MET B 1 76 ? 4.051 -31.797 -11.023 1 55.31 76 MET B CA 1
ATOM 3035 C C . MET B 1 76 ? 4.191 -31.297 -12.453 1 55.31 76 MET B C 1
ATOM 3037 O O . MET B 1 76 ? 5.133 -31.656 -13.156 1 55.31 76 MET B O 1
ATOM 3041 N N . ASN B 1 77 ? 3.213 -30.578 -12.883 1 56.22 77 ASN B N 1
ATOM 3042 C CA . ASN B 1 77 ? 3.268 -30.016 -14.227 1 56.22 77 ASN B CA 1
ATOM 3043 C C . ASN B 1 77 ? 4.484 -29.109 -14.406 1 56.22 77 ASN B C 1
ATOM 3045 O O . ASN B 1 77 ? 5.125 -29.125 -15.461 1 56.22 77 ASN B O 1
ATOM 3049 N N . TRP B 1 78 ? 4.684 -28.547 -13.445 1 47.56 78 TRP B N 1
ATOM 3050 C CA . TRP B 1 78 ? 5.836 -27.656 -13.484 1 47.56 78 TRP B CA 1
ATOM 3051 C C . TRP B 1 78 ? 7.141 -28.438 -13.508 1 47.56 78 TRP B C 1
ATOM 3053 O O . TRP B 1 78 ? 8.078 -28.078 -14.219 1 47.56 78 TRP B O 1
ATOM 3063 N N . ALA B 1 79 ? 7.199 -29.359 -12.742 1 48.66 79 ALA B N 1
ATOM 3064 C CA . ALA B 1 79 ? 8.352 -30.266 -12.773 1 48.66 79 ALA B CA 1
ATOM 3065 C C . ALA B 1 79 ? 8.57 -30.828 -14.18 1 48.66 79 ALA B C 1
ATOM 3067 O O . ALA B 1 79 ? 9.703 -30.891 -14.664 1 48.66 79 ALA B O 1
ATOM 3068 N N . LYS B 1 80 ? 7.527 -31.172 -14.734 1 50.19 80 LYS B N 1
ATOM 3069 C CA . LYS B 1 80 ? 7.605 -31.703 -16.094 1 50.19 80 LYS B CA 1
ATOM 3070 C C . LYS B 1 80 ? 8.062 -30.625 -17.078 1 50.19 80 LYS B C 1
ATOM 3072 O O . LYS B 1 80 ? 8.898 -30.891 -17.938 1 50.19 80 LYS B O 1
ATOM 3077 N N . ALA B 1 81 ? 7.426 -29.5 -17 1 48.44 81 ALA B N 1
ATOM 3078 C CA . ALA B 1 81 ? 7.797 -28.391 -17.875 1 48.44 81 ALA B CA 1
ATOM 3079 C C . ALA B 1 81 ? 9.258 -27.984 -17.656 1 48.44 81 ALA B C 1
ATOM 3081 O O . ALA B 1 81 ? 9.961 -27.656 -18.609 1 48.44 81 ALA B O 1
ATOM 3082 N N . ALA B 1 82 ? 9.594 -27.938 -16.406 1 46.56 82 ALA B N 1
ATOM 3083 C CA . ALA B 1 82 ? 10.977 -27.641 -16.078 1 46.56 82 ALA B CA 1
ATOM 3084 C C . ALA B 1 82 ? 11.93 -28.625 -16.734 1 46.56 82 ALA B C 1
ATOM 3086 O O . ALA B 1 82 ? 13.047 -28.266 -17.109 1 46.56 82 ALA B O 1
ATOM 3087 N N . ILE B 1 83 ? 11.531 -29.75 -16.781 1 45.69 83 ILE B N 1
ATOM 3088 C CA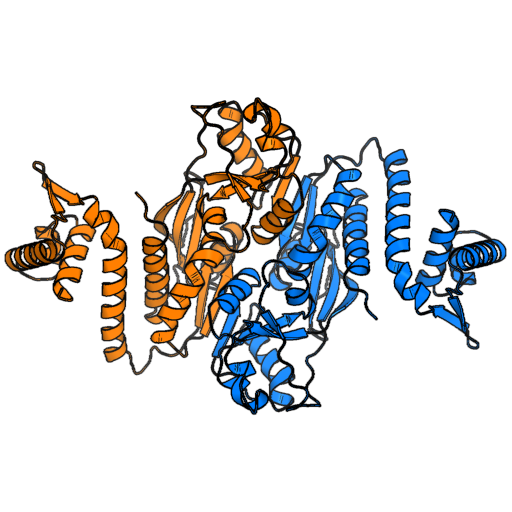 . ILE B 1 83 ? 12.32 -30.766 -17.469 1 45.69 83 ILE B CA 1
ATOM 3089 C C . ILE B 1 83 ? 12.352 -30.484 -18.969 1 45.69 83 ILE B C 1
ATOM 3091 O O . ILE B 1 83 ? 13.391 -30.625 -19.609 1 45.69 83 ILE B O 1
ATOM 3095 N N . ASP B 1 84 ? 11.234 -30.078 -19.438 1 44.81 84 ASP B N 1
ATOM 3096 C CA . ASP B 1 84 ? 11.164 -29.812 -20.875 1 44.81 84 ASP B CA 1
ATOM 3097 C C . ASP B 1 84 ? 11.773 -28.453 -21.203 1 44.81 84 ASP B C 1
ATOM 3099 O O . ASP B 1 84 ? 12.406 -28.281 -22.25 1 44.81 84 ASP B O 1
ATOM 3103 N N . ASN B 1 85 ? 11.219 -27.344 -20.672 1 44.53 85 ASN B N 1
ATOM 3104 C CA . ASN B 1 85 ? 11.57 -25.953 -20.938 1 44.53 85 ASN B CA 1
ATOM 3105 C C . ASN B 1 85 ? 12.922 -25.578 -20.328 1 44.53 85 ASN B C 1
ATOM 3107 O O . ASN B 1 85 ? 13.258 -24.406 -20.219 1 44.53 85 ASN B O 1
ATOM 3111 N N . THR B 1 86 ? 13.695 -26.344 -19.859 1 43.06 86 THR B N 1
ATOM 3112 C CA . THR B 1 86 ? 15 -25.906 -19.375 1 43.06 86 THR B CA 1
ATOM 3113 C C . THR B 1 86 ? 15.633 -24.906 -20.344 1 43.06 86 THR B C 1
ATOM 3115 O O . THR B 1 86 ? 16.547 -24.156 -19.969 1 43.06 86 THR B O 1
ATOM 3118 N N . LYS B 1 87 ? 15.57 -24.969 -21.594 1 43.97 87 LYS B N 1
ATOM 3119 C CA . LYS B 1 87 ? 16.5 -24.141 -22.359 1 43.97 87 LYS B CA 1
ATOM 3120 C C . LYS B 1 87 ? 16.047 -22.688 -22.391 1 43.97 87 LYS B C 1
ATOM 3122 O O . LYS B 1 87 ? 16.859 -21.781 -22.281 1 43.97 87 LYS B O 1
ATOM 3127 N N . THR B 1 88 ? 14.883 -22.172 -22.953 1 44.44 88 THR B N 1
ATOM 3128 C CA . THR B 1 88 ? 14.586 -20.844 -23.453 1 44.44 88 THR B CA 1
ATOM 3129 C C . THR B 1 88 ? 13.766 -20.047 -22.438 1 44.44 88 THR B C 1
ATOM 3131 O O . THR B 1 88 ? 13.789 -18.812 -22.438 1 44.44 88 THR B O 1
ATOM 3134 N N . GLY B 1 89 ? 12.977 -20.531 -21.5 1 49.81 89 GLY B N 1
ATOM 3135 C CA . GLY B 1 89 ? 11.867 -19.922 -20.797 1 49.81 89 GLY B CA 1
ATOM 3136 C C . GLY B 1 89 ? 12.289 -19.25 -19.5 1 49.81 89 GLY B C 1
ATOM 3137 O O . GLY B 1 89 ? 11.453 -18.656 -18.797 1 49.81 89 GLY B O 1
ATOM 3138 N N . ASP B 1 90 ? 13.578 -19.422 -19.156 1 58.12 90 ASP B N 1
ATOM 3139 C CA . ASP B 1 90 ? 14.109 -19 -17.859 1 58.12 90 ASP B CA 1
ATOM 3140 C C . ASP B 1 90 ? 14.492 -17.531 -17.891 1 58.12 90 ASP B C 1
ATOM 3142 O O . ASP B 1 90 ? 15.172 -17.047 -16.969 1 58.12 90 ASP B O 1
ATOM 3146 N N . TYR B 1 91 ? 14.078 -16.891 -19.109 1 62.12 91 TYR B N 1
ATOM 3147 C CA . TYR B 1 91 ? 14.422 -15.477 -19.156 1 62.12 91 TYR B CA 1
ATOM 3148 C C . TYR B 1 91 ? 13.203 -14.625 -19.5 1 62.12 91 TYR B C 1
ATOM 3150 O O . TYR B 1 91 ? 12.211 -15.141 -20.031 1 62.12 91 TYR B O 1
ATOM 3158 N N . GLY B 1 92 ? 13.008 -13.477 -18.984 1 77.69 92 GLY B N 1
ATOM 3159 C CA . GLY B 1 92 ? 11.945 -12.531 -19.297 1 77.69 92 GLY B CA 1
ATOM 3160 C C . GLY B 1 92 ? 11.477 -11.742 -18.078 1 77.69 92 GLY B C 1
ATOM 3161 O O . GLY B 1 92 ? 12.055 -11.852 -17 1 77.69 92 GLY B O 1
ATOM 3162 N N . VAL B 1 93 ? 10.461 -10.867 -18.484 1 83.81 93 VAL B N 1
ATOM 3163 C CA . VAL B 1 93 ? 9.891 -9.992 -17.453 1 83.81 93 VAL B CA 1
ATOM 3164 C C . VAL B 1 93 ? 8.406 -10.32 -17.281 1 83.81 93 VAL B C 1
ATOM 3166 O O . VAL B 1 93 ? 7.676 -10.484 -18.25 1 83.81 93 VAL B O 1
ATOM 3169 N N . LEU B 1 94 ? 8.062 -10.617 -16.109 1 90.5 94 LEU B N 1
ATOM 3170 C CA . LEU B 1 94 ? 6.656 -10.797 -15.758 1 90.5 94 LEU B CA 1
ATOM 3171 C C . LEU B 1 94 ? 6.176 -9.664 -14.859 1 90.5 94 LEU B C 1
ATOM 3173 O O . LEU B 1 94 ? 6.781 -9.391 -13.82 1 90.5 94 LEU B O 1
ATOM 3177 N N . ARG B 1 95 ? 5.16 -8.992 -15.281 1 91.62 95 ARG B N 1
ATOM 3178 C CA . ARG B 1 95 ? 4.543 -7.902 -14.531 1 91.62 95 ARG B CA 1
ATOM 3179 C C . ARG B 1 95 ? 3.148 -8.289 -14.055 1 91.62 95 ARG B C 1
ATOM 3181 O O . ARG B 1 95 ? 2.246 -8.5 -14.867 1 91.62 95 ARG B O 1
ATOM 3188 N N . VAL B 1 96 ? 2.988 -8.289 -12.727 1 94.75 96 VAL B N 1
ATOM 3189 C CA . VAL B 1 96 ? 1.746 -8.812 -12.164 1 94.75 96 VAL B CA 1
ATOM 3190 C C . VAL B 1 96 ? 1.172 -7.809 -11.164 1 94.75 96 VAL B C 1
ATOM 3192 O O . VAL B 1 96 ? 1.887 -7.316 -10.289 1 94.75 96 VAL B O 1
ATOM 3195 N N . GLY B 1 97 ? -0.11 -7.48 -11.367 1 94.81 97 GLY B N 1
ATOM 3196 C CA . GLY B 1 97 ? -0.86 -6.719 -10.375 1 94.81 97 GLY B CA 1
ATOM 3197 C C . GLY B 1 97 ? -1.674 -7.594 -9.445 1 94.81 97 GLY B C 1
ATOM 3198 O O . GLY B 1 97 ? -2.309 -8.555 -9.883 1 94.81 97 GLY B O 1
ATOM 3199 N N . VAL B 1 98 ? -1.565 -7.277 -8.172 1 94.81 98 VAL B N 1
ATOM 3200 C CA . VAL B 1 98 ? -2.354 -8.039 -7.207 1 94.81 98 VAL B CA 1
ATOM 3201 C C . VAL B 1 98 ? -3.088 -7.086 -6.266 1 94.81 98 VAL B C 1
ATOM 3203 O O . VAL B 1 98 ? -2.605 -5.984 -5.988 1 94.81 98 VAL B O 1
ATOM 3206 N N . THR B 1 99 ? -4.266 -7.535 -5.809 1 92.19 99 THR B N 1
ATOM 3207 C CA . THR B 1 99 ? -4.949 -6.77 -4.773 1 92.19 99 THR B CA 1
ATOM 3208 C C . THR B 1 99 ? -4.188 -6.848 -3.451 1 92.19 99 THR B C 1
ATOM 3210 O O . THR B 1 99 ? -3.467 -7.812 -3.201 1 92.19 99 THR B O 1
ATOM 3213 N N . PRO B 1 100 ? -4.441 -5.852 -2.578 1 87.88 100 PRO B N 1
ATOM 3214 C CA . PRO B 1 100 ? -3.762 -5.883 -1.281 1 87.88 100 PRO B CA 1
ATOM 3215 C C . PRO B 1 100 ? -4.004 -7.184 -0.519 1 87.88 100 PRO B C 1
ATOM 3217 O O . PRO B 1 100 ? -3.105 -7.676 0.171 1 87.88 100 PRO B O 1
ATOM 3220 N N . LEU B 1 101 ? -5.148 -7.742 -0.616 1 88.75 101 LEU B N 1
ATOM 3221 C CA . LEU B 1 101 ? -5.453 -9.016 0.029 1 88.75 101 LEU B CA 1
ATOM 3222 C C . LEU B 1 101 ? -4.477 -10.094 -0.414 1 88.75 101 LEU B C 1
ATOM 3224 O O . LEU B 1 101 ? -3.91 -10.805 0.42 1 88.75 101 LEU B O 1
ATOM 3228 N N . ILE B 1 102 ? -4.238 -10.18 -1.653 1 92.19 102 ILE B N 1
ATOM 3229 C CA . ILE B 1 102 ? -3.355 -11.195 -2.213 1 92.19 102 ILE B CA 1
ATOM 3230 C C . ILE B 1 102 ? -1.903 -10.852 -1.89 1 92.19 102 ILE B C 1
ATOM 3232 O O . ILE B 1 102 ? -1.105 -11.742 -1.573 1 92.19 102 ILE B O 1
ATOM 3236 N N . ALA B 1 103 ? -1.591 -9.586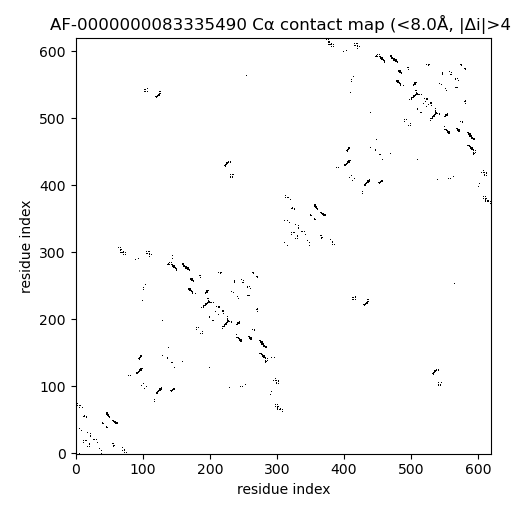 -1.986 1 91.12 103 ALA B N 1
ATOM 3237 C CA . ALA B 1 103 ? -0.237 -9.117 -1.7 1 91.12 103 ALA B CA 1
ATOM 3238 C C . ALA B 1 103 ? 0.188 -9.5 -0.285 1 91.12 103 ALA B C 1
ATOM 3240 O O . ALA B 1 103 ? 1.347 -9.852 -0.053 1 91.12 103 ALA B O 1
ATOM 3241 N N . THR B 1 104 ? -0.731 -9.531 0.604 1 86.81 104 THR B N 1
ATOM 3242 C CA . THR B 1 104 ? -0.351 -9.648 2.008 1 86.81 104 THR B CA 1
ATOM 3243 C C . THR B 1 104 ? -0.574 -11.07 2.514 1 86.81 104 THR B C 1
ATOM 3245 O O . THR B 1 104 ? -0.079 -11.438 3.58 1 86.81 104 THR B O 1
ATOM 3248 N N . THR B 1 105 ? -1.272 -11.93 1.745 1 87.88 105 THR B N 1
ATOM 3249 C CA . THR B 1 105 ? -1.642 -13.211 2.328 1 87.88 105 THR B CA 1
ATOM 3250 C C . THR B 1 105 ? -1.148 -14.367 1.456 1 87.88 105 THR B C 1
ATOM 3252 O O . THR B 1 105 ? -0.997 -15.492 1.934 1 87.88 105 THR B O 1
ATOM 3255 N N . VAL B 1 106 ? -0.91 -14.102 0.217 1 91.44 106 VAL B N 1
ATOM 3256 C CA . VAL B 1 106 ? -0.729 -15.211 -0.715 1 91.44 106 VAL B CA 1
ATOM 3257 C C . VAL B 1 106 ? 0.616 -15.07 -1.426 1 91.44 106 VAL B C 1
ATOM 3259 O O . VAL B 1 106 ? 1.285 -16.078 -1.699 1 91.44 106 VAL B O 1
ATOM 3262 N N . LEU B 1 107 ? 1.048 -13.891 -1.696 1 93.5 107 LEU B N 1
ATOM 3263 C CA . LEU B 1 107 ? 2.08 -13.617 -2.691 1 93.5 107 LEU B CA 1
ATOM 3264 C C . LEU B 1 107 ? 3.422 -14.195 -2.256 1 93.5 107 LEU B C 1
ATOM 3266 O O . LEU B 1 107 ? 4.203 -14.656 -3.09 1 93.5 107 LEU B O 1
ATOM 3270 N N . ASP B 1 108 ? 3.721 -14.156 -0.965 1 91.38 108 ASP B N 1
ATOM 3271 C CA . ASP B 1 108 ? 5.016 -14.641 -0.492 1 91.38 108 ASP B CA 1
ATOM 3272 C C . ASP B 1 108 ? 5.18 -16.141 -0.771 1 91.38 108 ASP B C 1
ATOM 3274 O O . ASP B 1 108 ? 6.207 -16.562 -1.296 1 91.38 108 ASP B O 1
ATOM 3278 N N . GLU B 1 109 ? 4.148 -16.875 -0.47 1 90.75 109 GLU B N 1
ATOM 3279 C CA . GLU B 1 109 ? 4.199 -18.312 -0.708 1 90.75 109 GLU B CA 1
ATOM 3280 C C . GLU B 1 109 ? 4.219 -18.625 -2.201 1 90.75 109 GLU B C 1
ATOM 3282 O O . GLU B 1 109 ? 4.961 -19.5 -2.646 1 90.75 109 GLU B O 1
ATOM 3287 N N . ALA B 1 110 ? 3.406 -17.969 -2.943 1 94.69 110 ALA B N 1
ATOM 3288 C CA . ALA B 1 110 ? 3.381 -18.156 -4.391 1 94.69 110 ALA B CA 1
ATOM 3289 C C . ALA B 1 110 ? 4.738 -17.828 -5.008 1 94.69 110 ALA B C 1
ATOM 3291 O O . ALA B 1 110 ? 5.191 -18.531 -5.922 1 94.69 110 ALA B O 1
ATOM 3292 N N . TYR B 1 111 ? 5.316 -16.75 -4.504 1 95.25 111 TYR B N 1
ATOM 3293 C CA . TYR B 1 111 ? 6.641 -16.344 -4.957 1 95.25 111 TYR B CA 1
ATOM 3294 C C . TYR B 1 111 ? 7.664 -17.453 -4.715 1 95.25 111 TYR B C 1
ATOM 3296 O O . TYR B 1 111 ? 8.461 -17.766 -5.598 1 95.25 111 TYR B O 1
ATOM 3304 N N . LYS B 1 112 ? 7.676 -18.031 -3.533 1 91.38 112 LYS B N 1
ATOM 3305 C CA . LYS B 1 112 ? 8.617 -19.094 -3.195 1 91.38 112 LYS B CA 1
ATOM 3306 C C . LYS B 1 112 ? 8.453 -20.281 -4.129 1 91.38 112 LYS B C 1
ATOM 3308 O O . LYS B 1 112 ? 9.445 -20.844 -4.625 1 91.38 112 LYS B O 1
ATOM 3313 N N . TRP B 1 113 ? 7.219 -20.578 -4.34 1 88.06 113 TRP B N 1
ATOM 3314 C CA . TRP B 1 113 ? 6.926 -21.672 -5.246 1 88.06 113 TRP B CA 1
ATOM 3315 C C . TRP B 1 113 ? 7.41 -21.375 -6.656 1 88.06 113 TRP B C 1
ATOM 3317 O O . TRP B 1 113 ? 8.039 -22.219 -7.301 1 88.06 113 TRP B O 1
ATOM 3327 N N . PHE B 1 114 ? 7.176 -20.234 -7.141 1 93.56 114 PHE B N 1
ATOM 3328 C CA . PHE B 1 114 ? 7.574 -19.828 -8.484 1 93.56 114 PHE B CA 1
ATOM 3329 C C . PHE B 1 114 ? 9.094 -19.859 -8.633 1 93.56 114 PHE B C 1
ATOM 3331 O O . PHE B 1 114 ? 9.609 -20.359 -9.633 1 93.56 114 PHE B O 1
ATOM 3338 N N . ARG B 1 115 ? 9.789 -19.281 -7.586 1 90.62 115 ARG B N 1
ATOM 3339 C CA . ARG B 1 115 ? 11.234 -19.125 -7.656 1 90.62 115 ARG B CA 1
ATOM 3340 C C . ARG B 1 115 ? 11.938 -20.484 -7.598 1 90.62 115 ARG B C 1
ATOM 3342 O O . ARG B 1 115 ? 13.07 -20.609 -8.062 1 90.62 115 ARG B O 1
ATOM 3349 N N . SER B 1 116 ? 11.328 -21.406 -7.035 1 85.19 116 SER B N 1
ATOM 3350 C CA . SER B 1 116 ? 11.906 -22.75 -7.016 1 85.19 116 SER B CA 1
ATOM 3351 C C . SER B 1 116 ? 12.039 -23.312 -8.422 1 85.19 116 SER B C 1
ATOM 3353 O O . SER B 1 116 ? 12.883 -24.188 -8.672 1 85.19 116 SER B O 1
ATOM 3355 N N . ARG B 1 117 ? 11.312 -22.75 -9.328 1 80.19 117 ARG B N 1
ATOM 3356 C CA . ARG B 1 117 ? 11.32 -23.234 -10.703 1 80.19 117 ARG B CA 1
ATOM 3357 C C . ARG B 1 117 ? 11.953 -22.234 -11.648 1 80.19 117 ARG B C 1
ATOM 3359 O O . ARG B 1 117 ? 12.656 -22.609 -12.586 1 80.19 117 ARG B O 1
ATOM 3366 N N . PHE B 1 118 ? 11.594 -21.031 -11.469 1 86.81 118 PHE B N 1
ATOM 3367 C CA . PHE B 1 118 ? 12.086 -19.953 -12.336 1 86.81 118 PHE B CA 1
ATOM 3368 C C . PHE B 1 118 ? 12.945 -18.969 -11.547 1 86.81 118 PHE B C 1
ATOM 3370 O O . PHE B 1 118 ? 12.438 -17.984 -11.016 1 86.81 118 PHE B O 1
ATOM 3377 N N . SER B 1 119 ? 14.203 -19.141 -11.602 1 84.06 119 SER B N 1
ATOM 3378 C CA . SER B 1 119 ? 15.094 -18.391 -10.719 1 84.06 119 SER B CA 1
ATOM 3379 C C . SER B 1 119 ? 15.555 -17.094 -11.383 1 84.06 119 SER B C 1
ATOM 3381 O O . SER B 1 119 ? 16.031 -16.188 -10.703 1 84.06 119 SER B O 1
ATOM 3383 N N . HIS B 1 120 ? 15.336 -17 -12.695 1 80.62 120 HIS B N 1
ATOM 3384 C CA . HIS B 1 120 ? 15.992 -15.883 -13.367 1 80.62 120 HIS B CA 1
ATOM 3385 C C . HIS B 1 120 ? 14.977 -14.953 -14.016 1 80.62 120 HIS B C 1
ATOM 3387 O O . HIS B 1 120 ? 15.344 -13.93 -14.602 1 80.62 120 HIS B O 1
ATOM 3393 N N . VAL B 1 121 ? 13.711 -15.289 -13.938 1 87.69 121 VAL B N 1
ATOM 3394 C CA . VAL B 1 121 ? 12.68 -14.422 -14.5 1 87.69 121 VAL B CA 1
ATOM 3395 C C . VAL B 1 121 ? 12.586 -13.133 -13.68 1 87.69 121 VAL B C 1
ATOM 3397 O O . VAL B 1 121 ? 12.594 -13.172 -12.445 1 87.69 121 VAL B O 1
ATOM 3400 N N . GLN B 1 122 ? 12.602 -12.039 -14.375 1 87.94 122 GLN B N 1
ATOM 3401 C CA . GLN B 1 122 ? 12.406 -10.766 -13.688 1 87.94 122 GLN B CA 1
ATOM 3402 C C . GLN B 1 122 ? 10.945 -10.547 -13.328 1 87.94 122 GLN B C 1
ATOM 3404 O O . GLN B 1 122 ? 10.062 -10.719 -14.18 1 87.94 122 GLN B O 1
ATOM 3409 N N . LEU B 1 123 ? 10.789 -10.242 -12.094 1 94.19 123 LEU B N 1
ATOM 3410 C CA . LEU B 1 123 ? 9.422 -10.086 -11.609 1 94.19 123 LEU B CA 1
ATOM 3411 C C . LEU B 1 123 ? 9.164 -8.648 -11.188 1 94.19 123 LEU B C 1
ATOM 3413 O O . LEU B 1 123 ? 10.023 -8 -10.586 1 94.19 123 LEU B O 1
ATOM 3417 N N . GLN B 1 124 ? 8.039 -8.141 -11.586 1 93.5 124 GLN B N 1
ATOM 3418 C CA . GLN B 1 124 ? 7.488 -6.895 -11.07 1 93.5 124 GLN B CA 1
ATOM 3419 C C . GLN B 1 124 ? 6.09 -7.109 -10.492 1 93.5 124 GLN B C 1
ATOM 3421 O O . GLN B 1 124 ? 5.184 -7.555 -11.203 1 93.5 124 GLN B O 1
ATOM 3426 N N . PHE B 1 125 ? 5.965 -6.809 -9.219 1 94.88 125 PHE B N 1
ATOM 3427 C CA . PHE B 1 125 ? 4.672 -6.883 -8.555 1 94.88 125 PHE B CA 1
ATOM 3428 C C . PHE B 1 125 ? 4.195 -5.496 -8.141 1 94.88 125 PHE B C 1
ATOM 3430 O O . PHE B 1 125 ? 4.973 -4.699 -7.609 1 94.88 125 PHE B O 1
ATOM 3437 N N . THR B 1 126 ? 2.975 -5.254 -8.398 1 89.81 126 THR B N 1
ATOM 3438 C CA . THR B 1 126 ? 2.354 -4.012 -7.957 1 89.81 126 THR B CA 1
ATOM 3439 C C . THR B 1 126 ? 1.009 -4.285 -7.285 1 89.81 126 THR B C 1
ATOM 3441 O O . THR B 1 126 ? 0.221 -5.098 -7.773 1 89.81 126 THR B O 1
ATOM 3444 N N . ASP B 1 127 ? 0.863 -3.678 -6.137 1 86.69 127 ASP B N 1
ATOM 3445 C CA . ASP B 1 127 ? -0.467 -3.791 -5.547 1 86.69 127 ASP B CA 1
ATOM 3446 C C . ASP B 1 127 ? -1.367 -2.643 -5.996 1 86.69 127 ASP B C 1
ATOM 3448 O O . ASP B 1 127 ? -0.889 -1.537 -6.254 1 86.69 127 ASP B O 1
ATOM 3452 N N . GLY B 1 128 ? -2.641 -2.979 -6.086 1 80.94 128 GLY B N 1
ATOM 3453 C CA . GLY B 1 128 ? -3.518 -1.894 -6.496 1 80.94 128 GLY B CA 1
ATOM 3454 C C . GLY B 1 128 ? -4.977 -2.301 -6.57 1 80.94 128 GLY B C 1
ATOM 3455 O O . GLY B 1 128 ? -5.316 -3.463 -6.328 1 80.94 128 GLY B O 1
ATOM 3456 N N . LEU B 1 129 ? -5.746 -1.196 -6.828 1 79.69 129 LEU B N 1
ATOM 3457 C CA . LEU B 1 129 ? -7.176 -1.352 -7.07 1 79.69 129 LEU B CA 1
ATOM 3458 C C . LEU B 1 129 ? -7.465 -1.462 -8.562 1 79.69 129 LEU B C 1
ATOM 3460 O O . LEU B 1 129 ? -6.57 -1.274 -9.391 1 79.69 129 LEU B O 1
ATOM 3464 N N . LEU B 1 130 ? -8.68 -1.835 -8.891 1 80.56 130 LEU B N 1
ATOM 3465 C CA . LEU B 1 130 ? -9.094 -2.041 -10.273 1 80.56 130 LEU B CA 1
ATOM 3466 C C . LEU B 1 130 ? -8.805 -0.805 -11.117 1 80.56 130 LEU B C 1
ATOM 3468 O O . LEU B 1 130 ? -8.445 -0.92 -12.297 1 80.56 130 LEU B O 1
ATOM 3472 N N . SER B 1 131 ? -8.953 0.321 -10.539 1 78.06 131 SER B N 1
ATOM 3473 C CA . SER B 1 131 ? -8.781 1.58 -11.258 1 78.06 131 SER B CA 1
ATOM 3474 C C . SER B 1 131 ? -7.355 1.742 -11.766 1 78.06 131 SER B C 1
ATOM 3476 O O . SER B 1 131 ? -7.121 2.379 -12.789 1 78.06 131 SER B O 1
ATOM 3478 N N . ASN B 1 132 ? -6.406 1.186 -11.07 1 80.12 132 ASN B N 1
ATOM 3479 C CA . ASN B 1 132 ? -5.008 1.269 -11.492 1 80.12 132 ASN B CA 1
ATOM 3480 C C . ASN B 1 132 ? -4.602 0.059 -12.328 1 80.12 132 ASN B C 1
ATOM 3482 O O . ASN B 1 132 ? -3.76 0.171 -13.219 1 80.12 132 ASN B O 1
ATOM 3486 N N . ILE B 1 133 ? -5.223 -1.017 -12.078 1 86.94 133 ILE B N 1
ATOM 3487 C CA . ILE B 1 133 ? -4.863 -2.281 -12.711 1 86.94 133 ILE B CA 1
ATOM 3488 C C . ILE B 1 133 ? -5.355 -2.293 -14.164 1 86.94 133 ILE B C 1
ATOM 3490 O O . ILE B 1 133 ? -4.621 -2.688 -15.07 1 86.94 133 ILE B O 1
ATOM 3494 N N . THR B 1 134 ? -6.512 -1.818 -14.398 1 85.88 134 THR B N 1
ATOM 3495 C CA . THR B 1 134 ? -7.148 -1.928 -15.711 1 85.88 134 THR B CA 1
ATOM 3496 C C . THR B 1 134 ? -6.355 -1.153 -16.75 1 85.88 134 THR B C 1
ATOM 3498 O O . THR B 1 134 ? -6.004 -1.7 -17.812 1 85.88 134 THR B O 1
ATOM 3501 N N . PRO B 1 135 ? -6.039 0.128 -16.453 1 80.25 135 PRO B N 1
ATOM 3502 C CA . PRO B 1 135 ? -5.25 0.852 -17.453 1 80.25 135 PRO B CA 1
ATOM 3503 C C . PRO B 1 135 ? -3.887 0.212 -17.703 1 80.25 135 PRO B C 1
ATOM 3505 O O . PRO B 1 135 ? -3.391 0.228 -18.844 1 80.25 135 PRO B O 1
ATOM 3508 N N . ALA B 1 136 ? -3.283 -0.316 -16.719 1 85.12 136 ALA B N 1
ATOM 3509 C CA . ALA B 1 136 ? -1.976 -0.951 -16.859 1 85.12 136 ALA B CA 1
ATOM 3510 C C . ALA B 1 136 ? -2.062 -2.193 -17.734 1 85.12 136 ALA B C 1
ATOM 3512 O O . ALA B 1 136 ? -1.167 -2.457 -18.547 1 85.12 136 ALA B O 1
ATOM 3513 N N . LEU B 1 137 ? -3.111 -2.943 -17.625 1 86.56 137 LEU B N 1
ATOM 3514 C CA . LEU B 1 137 ? -3.328 -4.125 -18.453 1 86.56 137 LEU B CA 1
ATOM 3515 C C . LEU B 1 137 ? -3.582 -3.732 -19.891 1 86.56 137 LEU B C 1
ATOM 3517 O O . LEU B 1 137 ? -3.021 -4.336 -20.812 1 86.56 137 LEU B O 1
ATOM 3521 N N . LYS B 1 138 ? -4.375 -2.742 -20.047 1 81.69 138 LYS B N 1
ATOM 3522 C CA . LYS B 1 138 ? -4.75 -2.301 -21.391 1 81.69 138 LYS B CA 1
ATOM 3523 C C . LYS B 1 138 ? -3.547 -1.745 -22.141 1 81.69 138 LYS B C 1
ATOM 3525 O O . LYS B 1 138 ? -3.441 -1.906 -23.359 1 81.69 138 LYS B O 1
ATOM 3530 N N . SER B 1 139 ? -2.656 -1.125 -21.406 1 77.75 139 SER B N 1
ATOM 3531 C CA . SER B 1 139 ? -1.479 -0.526 -22.031 1 77.75 139 SER B CA 1
ATOM 3532 C C . SER B 1 139 ? -0.315 -1.512 -22.078 1 77.75 139 SER B C 1
ATOM 3534 O O . SER B 1 139 ? 0.81 -1.137 -22.406 1 77.75 139 SER B O 1
ATOM 3536 N N . SER B 1 140 ? -0.461 -2.746 -21.609 1 78.62 140 SER B N 1
ATOM 3537 C CA . SER B 1 140 ? 0.513 -3.834 -21.625 1 78.62 140 SER B CA 1
ATOM 3538 C C . SER B 1 140 ? 1.702 -3.525 -20.734 1 78.62 140 SER B C 1
ATOM 3540 O O . SER B 1 140 ? 2.824 -3.959 -21 1 78.62 140 SER B O 1
ATOM 3542 N N . LYS B 1 141 ? 1.431 -2.691 -19.797 1 81.12 141 LYS B N 1
ATOM 3543 C CA . LYS B 1 141 ? 2.426 -2.451 -18.75 1 81.12 141 LYS B CA 1
ATOM 3544 C C . LYS B 1 141 ? 2.305 -3.477 -17.625 1 81.12 141 LYS B C 1
ATOM 3546 O O . LYS B 1 141 ? 3.141 -3.516 -16.719 1 81.12 141 LYS B O 1
ATOM 3551 N N . MET B 1 142 ? 1.266 -4.211 -17.766 1 89.31 142 MET B N 1
ATOM 3552 C CA . MET B 1 142 ? 0.983 -5.324 -16.859 1 89.31 142 MET B CA 1
ATOM 3553 C C . MET B 1 142 ? 0.517 -6.551 -17.641 1 89.31 142 MET B C 1
ATOM 3555 O O . MET B 1 142 ? -0.231 -6.426 -18.609 1 89.31 142 MET B O 1
ATOM 3559 N N . ASP B 1 143 ? 0.973 -7.664 -17.25 1 89.38 143 ASP B N 1
ATOM 3560 C CA . ASP B 1 143 ? 0.668 -8.883 -17.984 1 89.38 143 ASP B CA 1
ATOM 3561 C C . ASP B 1 143 ? -0.546 -9.594 -17.391 1 89.38 143 ASP B C 1
ATOM 3563 O O . ASP B 1 143 ? -1.396 -10.109 -18.125 1 89.38 143 ASP B O 1
ATOM 3567 N N . TYR B 1 144 ? -0.58 -9.688 -16.094 1 92.94 144 TYR B N 1
ATOM 3568 C CA . TYR B 1 144 ? -1.633 -10.344 -15.336 1 92.94 144 TYR B CA 1
ATOM 3569 C C . TYR B 1 144 ? -2.029 -9.523 -14.117 1 92.94 144 TYR B C 1
ATOM 3571 O O . TYR B 1 144 ? -1.266 -8.664 -13.664 1 92.94 144 TYR B O 1
ATOM 3579 N N . ALA B 1 145 ? -3.242 -9.828 -13.68 1 94.56 145 ALA B N 1
ATOM 3580 C CA . ALA B 1 145 ? -3.625 -9.219 -12.406 1 94.56 145 ALA B CA 1
ATOM 3581 C C . ALA B 1 145 ? -4.625 -10.094 -11.656 1 94.56 145 ALA B C 1
ATOM 3583 O O . ALA B 1 145 ? -5.434 -10.789 -12.273 1 94.56 145 ALA B O 1
ATOM 3584 N N . ILE B 1 146 ? -4.48 -10.164 -10.398 1 95.31 146 ILE B N 1
ATOM 3585 C CA . ILE B 1 146 ? -5.496 -10.688 -9.492 1 95.31 146 ILE B CA 1
ATOM 3586 C C . ILE B 1 146 ? -6.18 -9.539 -8.758 1 95.31 146 ILE B C 1
ATOM 3588 O O . ILE B 1 146 ? -5.559 -8.867 -7.93 1 95.31 146 ILE B O 1
ATOM 3592 N N . ALA B 1 147 ? -7.43 -9.344 -9.055 1 92.62 147 ALA B N 1
ATOM 3593 C CA . ALA B 1 147 ? -8.125 -8.156 -8.57 1 92.62 147 ALA B CA 1
ATOM 3594 C C . ALA B 1 147 ? -9.438 -8.531 -7.879 1 92.62 147 ALA B C 1
ATOM 3596 O O . ALA B 1 147 ? -9.859 -9.688 -7.93 1 92.62 147 ALA B O 1
ATOM 3597 N N . LEU B 1 148 ? -10 -7.559 -7.156 1 90.88 148 LEU B N 1
ATOM 3598 C CA . LEU B 1 148 ? -11.312 -7.691 -6.535 1 90.88 148 LEU B CA 1
ATOM 3599 C C . LEU B 1 148 ? -12.352 -6.852 -7.277 1 90.88 148 LEU B C 1
ATOM 3601 O O . LEU B 1 148 ? -12.102 -5.684 -7.59 1 90.88 148 LEU B O 1
ATOM 3605 N N . LEU B 1 149 ? -13.422 -7.52 -7.535 1 85.69 149 LEU B N 1
ATOM 3606 C CA . LEU B 1 149 ? -14.547 -6.863 -8.188 1 85.69 149 LEU B CA 1
ATOM 3607 C C . LEU B 1 149 ? -15.781 -6.891 -7.289 1 85.69 149 LEU B C 1
ATOM 3609 O O . LEU B 1 149 ? -16.047 -7.898 -6.629 1 85.69 149 LEU B O 1
ATOM 3613 N N . MET B 1 150 ? -16.328 -5.617 -7.164 1 78.12 150 MET B N 1
ATOM 3614 C CA . MET B 1 150 ? -17.641 -5.637 -6.531 1 78.12 150 MET B CA 1
ATOM 3615 C C . MET B 1 150 ? -18.672 -6.27 -7.453 1 78.12 150 MET B C 1
ATOM 3617 O O . MET B 1 150 ? -18.656 -6.035 -8.664 1 78.12 150 MET B O 1
ATOM 3621 N N . GLU B 1 151 ? -19.453 -7.047 -6.812 1 64.62 151 GLU B N 1
ATOM 3622 C CA . GLU B 1 151 ? -20.5 -7.723 -7.582 1 64.62 151 GLU B CA 1
ATOM 3623 C C . GLU B 1 151 ? -21.391 -6.719 -8.312 1 64.62 151 GLU B C 1
ATOM 3625 O O . GLU B 1 151 ? -21.719 -5.672 -7.758 1 64.62 151 GLU B O 1
ATOM 3630 N N . ASP B 1 152 ? -21.578 -6.871 -9.594 1 58.78 152 ASP B N 1
ATOM 3631 C CA . ASP B 1 152 ? -22.547 -6.184 -10.438 1 58.78 152 ASP B CA 1
ATOM 3632 C C . ASP B 1 152 ? -22.016 -4.824 -10.898 1 58.78 152 ASP B C 1
ATOM 3634 O O . ASP B 1 152 ? -22.766 -4.008 -11.43 1 58.78 152 ASP B O 1
ATOM 3638 N N . TRP B 1 153 ? -20.812 -4.586 -10.422 1 56.81 153 TRP B N 1
ATOM 3639 C CA . TRP B 1 153 ? -20.328 -3.289 -10.875 1 56.81 153 TRP B CA 1
ATOM 3640 C C . TRP B 1 153 ? -19.828 -3.363 -12.312 1 56.81 153 TRP B C 1
ATOM 3642 O O . TRP B 1 153 ? -19.219 -4.359 -12.719 1 56.81 153 TRP B O 1
ATOM 3652 N N . PHE B 1 154 ? -20.406 -2.346 -13.062 1 51.28 154 PHE B N 1
ATOM 3653 C CA . PHE B 1 154 ? -20.047 -2.256 -14.469 1 51.28 154 PHE B CA 1
ATOM 3654 C C . PHE B 1 154 ? -18.547 -1.982 -14.633 1 51.28 154 PHE B C 1
ATOM 3656 O O . PHE B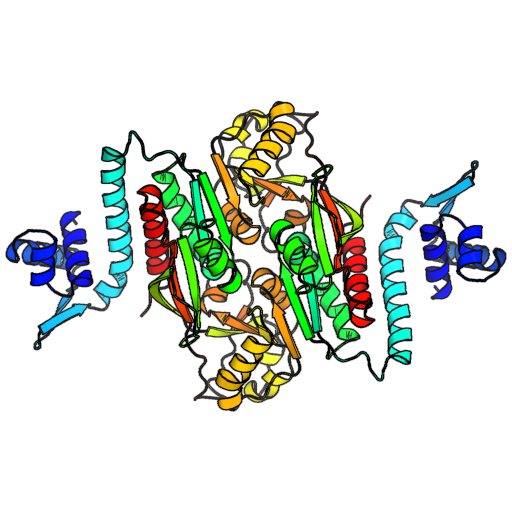 1 154 ? -18 -1.105 -13.961 1 51.28 154 PHE B O 1
ATOM 3663 N N . TRP B 1 155 ? -17.844 -2.967 -15 1 61.44 155 TRP B N 1
ATOM 3664 C CA . TRP B 1 155 ? -16.453 -2.736 -15.391 1 61.44 155 TRP B CA 1
ATOM 3665 C C . TRP B 1 155 ? -16.234 -3.078 -16.859 1 61.44 155 TRP B C 1
ATOM 3667 O O . TRP B 1 155 ? -16.719 -4.105 -17.344 1 61.44 155 TRP B O 1
ATOM 3677 N N . ASP B 1 156 ? -15.867 -1.952 -17.531 1 58.88 156 ASP B N 1
ATOM 3678 C CA . ASP B 1 156 ? -15.578 -2.145 -18.953 1 58.88 156 ASP B CA 1
ATOM 3679 C C . ASP B 1 156 ? -14.539 -3.24 -19.156 1 58.88 156 ASP B C 1
ATOM 3681 O O . ASP B 1 156 ? -13.336 -2.988 -19.047 1 58.88 156 ASP B O 1
ATOM 3685 N N . GLN B 1 157 ? -15.055 -4.32 -19.297 1 64.5 157 GLN B N 1
ATOM 3686 C CA . GLN B 1 157 ? -14.203 -5.488 -19.484 1 64.5 157 GLN B CA 1
ATOM 3687 C C . GLN B 1 157 ? -13.672 -5.559 -20.906 1 64.5 157 GLN B C 1
ATOM 3689 O O . GLN B 1 157 ? -13.016 -6.531 -21.297 1 64.5 157 GLN B O 1
ATOM 3694 N N . ASP B 1 158 ? -13.914 -4.461 -21.547 1 65.69 158 ASP B N 1
ATOM 3695 C CA . ASP B 1 158 ? -13.492 -4.555 -22.938 1 65.69 158 ASP B CA 1
ATOM 3696 C C . ASP B 1 158 ? -11.977 -4.75 -23.047 1 65.69 158 ASP B C 1
ATOM 3698 O O . ASP B 1 158 ? -11.211 -4.051 -22.391 1 65.69 158 ASP B O 1
ATOM 3702 N N . GLN B 1 159 ? -11.539 -5.758 -23.703 1 72.88 159 GLN B N 1
ATOM 3703 C CA . GLN B 1 159 ? -10.172 -6.062 -24.094 1 72.88 159 GLN B CA 1
ATOM 3704 C C . GLN B 1 159 ? -9.422 -6.77 -22.953 1 72.88 159 GLN B C 1
ATOM 3706 O O . GLN B 1 159 ? -8.203 -6.93 -23.016 1 72.88 159 GLN B O 1
ATOM 3711 N N . ILE B 1 160 ? -10.203 -7.016 -21.797 1 81.38 160 ILE B N 1
ATOM 3712 C CA . ILE B 1 160 ? -9.523 -7.719 -20.703 1 81.38 160 ILE B CA 1
ATOM 3713 C C . ILE B 1 160 ? -10.227 -9.047 -20.438 1 81.38 160 ILE B C 1
ATOM 3715 O O . ILE B 1 160 ? -11.453 -9.102 -20.312 1 81.38 160 ILE B O 1
ATOM 3719 N N . ALA B 1 161 ? -9.531 -10.109 -20.516 1 83.44 161 ALA B N 1
ATOM 3720 C CA . ALA B 1 161 ? -10.07 -11.422 -20.156 1 83.44 161 ALA B CA 1
ATOM 3721 C C . ALA B 1 161 ? -10.25 -11.531 -18.641 1 83.44 161 ALA B C 1
ATOM 3723 O O . ALA B 1 161 ? -9.344 -11.195 -17.875 1 83.44 161 ALA B O 1
ATOM 3724 N N . VAL B 1 162 ? -11.422 -11.992 -18.25 1 87.12 162 VAL B N 1
ATOM 3725 C CA . VAL B 1 162 ? -11.742 -12.078 -16.828 1 87.12 162 VAL B CA 1
ATOM 3726 C C . VAL B 1 162 ? -12.078 -13.523 -16.469 1 87.12 162 VAL B C 1
ATOM 3728 O O . VAL B 1 162 ? -12.883 -14.172 -17.141 1 87.12 162 VAL B O 1
ATOM 3731 N N . GLU B 1 163 ? -11.43 -14.031 -15.477 1 87.81 163 GLU B N 1
ATOM 3732 C CA . GLU B 1 163 ? -11.734 -15.336 -14.891 1 87.81 163 GLU B CA 1
ATOM 3733 C C . GLU B 1 163 ? -12.055 -15.211 -13.406 1 87.81 163 GLU B C 1
ATOM 3735 O O . GLU B 1 163 ? -11.219 -14.766 -12.617 1 87.81 163 GLU B O 1
ATOM 3740 N N . GLU B 1 164 ? -13.266 -15.633 -13 1 89.25 164 GLU B N 1
ATOM 3741 C CA . GLU B 1 164 ? -13.641 -15.586 -11.586 1 89.25 164 GLU B CA 1
ATOM 3742 C C . GLU B 1 164 ? -12.992 -16.719 -10.805 1 89.25 164 GLU B C 1
ATOM 3744 O O . GLU B 1 164 ? -12.992 -17.875 -11.25 1 89.25 164 GLU B O 1
ATOM 3749 N N . LEU B 1 165 ? -12.461 -16.328 -9.734 1 89.38 165 LEU B N 1
ATOM 3750 C CA . LEU B 1 165 ? -11.758 -17.328 -8.922 1 89.38 165 LEU B CA 1
ATOM 3751 C C . LEU B 1 165 ? -12.578 -17.703 -7.699 1 89.38 165 LEU B C 1
ATOM 3753 O O . LEU B 1 165 ? -12.906 -18.875 -7.508 1 89.38 165 LEU B O 1
ATOM 3757 N N . PHE B 1 166 ? -12.867 -16.672 -6.855 1 85.19 166 PHE B N 1
ATOM 3758 C CA . PHE B 1 166 ? -13.531 -16.906 -5.578 1 85.19 166 PHE B CA 1
ATOM 3759 C C . PHE B 1 166 ? -14.422 -15.727 -5.211 1 85.19 166 PHE B C 1
ATOM 3761 O O . PHE B 1 166 ? -14.227 -14.617 -5.711 1 85.19 166 PHE B O 1
ATOM 3768 N N . SER B 1 167 ? -15.406 -16.141 -4.379 1 88.62 167 SER B N 1
ATOM 3769 C CA . SER B 1 167 ? -16.203 -15.102 -3.727 1 88.62 167 SER B CA 1
ATOM 3770 C C . SER B 1 167 ? -15.781 -14.914 -2.273 1 88.62 167 SER B C 1
ATOM 3772 O O . SER B 1 167 ? -15.523 -15.891 -1.564 1 88.62 167 SER B O 1
ATOM 3774 N N . LEU B 1 168 ? -15.625 -13.625 -1.915 1 88.94 168 LEU B N 1
ATOM 3775 C CA . LEU B 1 168 ? -15.148 -13.312 -0.57 1 88.94 168 LEU B CA 1
ATOM 3776 C C . LEU B 1 168 ? -16.141 -12.398 0.157 1 88.94 168 LEU B C 1
ATOM 3778 O O . LEU B 1 168 ? -16.594 -11.406 -0.406 1 88.94 168 LEU B O 1
ATOM 3782 N N . PRO B 1 169 ? -16.438 -12.773 1.367 1 89.5 169 PRO B N 1
ATOM 3783 C CA . PRO B 1 169 ? -17.281 -11.867 2.16 1 89.5 169 PRO B CA 1
ATOM 3784 C C . PRO B 1 169 ? -16.531 -10.625 2.625 1 89.5 169 PRO B C 1
ATOM 3786 O O . PRO B 1 169 ? -15.289 -10.625 2.66 1 89.5 169 PRO B O 1
ATOM 3789 N N . GLN B 1 170 ? -17.281 -9.57 2.836 1 91.38 170 GLN B N 1
ATOM 3790 C CA . GLN B 1 170 ? -16.719 -8.352 3.424 1 91.38 170 GLN B CA 1
ATOM 3791 C C . GLN B 1 170 ? -17.484 -7.961 4.688 1 91.38 170 GLN B C 1
ATOM 3793 O O . GLN B 1 170 ? -18.547 -8.5 4.973 1 91.38 170 GLN B O 1
ATOM 3798 N N . GLY B 1 171 ? -16.953 -7.094 5.461 1 91.69 171 GLY B N 1
ATOM 3799 C CA . GLY B 1 171 ? -17.578 -6.637 6.691 1 91.69 171 GLY B CA 1
ATOM 3800 C C . GLY B 1 171 ? -16.922 -5.379 7.254 1 91.69 171 GLY B C 1
ATOM 3801 O O . GLY B 1 171 ? -15.945 -4.879 6.703 1 91.69 171 GLY B O 1
ATOM 3802 N N . PHE B 1 172 ? -17.594 -4.906 8.375 1 94.38 172 PHE B N 1
ATOM 3803 C CA . PHE B 1 172 ? -17.047 -3.783 9.125 1 94.38 172 PHE B CA 1
ATOM 3804 C C . PHE B 1 172 ? -15.969 -4.254 10.094 1 94.38 172 PHE B C 1
ATOM 3806 O O . PHE B 1 172 ? -16.125 -5.277 10.758 1 94.38 172 PHE B O 1
ATOM 3813 N N . VAL B 1 173 ? -14.898 -3.488 10.125 1 93.69 173 VAL B N 1
ATOM 3814 C CA . VAL B 1 173 ? -13.789 -3.836 11.008 1 93.69 173 VAL B CA 1
ATOM 3815 C C . VAL B 1 173 ? -13.312 -2.592 11.75 1 93.69 173 VAL B C 1
ATOM 3817 O O . VAL B 1 173 ? -13.305 -1.493 11.195 1 93.69 173 VAL B O 1
ATOM 3820 N N . ALA B 1 174 ? -12.984 -2.768 12.992 1 94.06 174 ALA B N 1
ATOM 3821 C CA . ALA B 1 174 ? -12.391 -1.736 13.836 1 94.06 174 ALA B CA 1
ATOM 3822 C C . ALA B 1 174 ? -11.273 -2.311 14.703 1 94.06 174 ALA B C 1
ATOM 3824 O O . ALA B 1 174 ? -11.086 -3.527 14.758 1 94.06 174 ALA B O 1
ATOM 3825 N N . ARG B 1 175 ? -10.422 -1.38 15.219 1 91.88 175 ARG B N 1
ATOM 3826 C CA . ARG B 1 175 ? -9.391 -1.859 16.125 1 91.88 175 ARG B CA 1
ATOM 3827 C C . ARG B 1 175 ? -10.008 -2.594 17.312 1 91.88 175 ARG B C 1
ATOM 3829 O O . ARG B 1 175 ? -11.156 -2.336 17.688 1 91.88 175 ARG B O 1
ATOM 3836 N N . GLU B 1 176 ? -9.273 -3.496 17.984 1 89.94 176 GLU B N 1
ATOM 3837 C CA . GLU B 1 176 ? -9.766 -4.391 19.031 1 89.94 176 GLU B CA 1
ATOM 3838 C C . GLU B 1 176 ? -10.359 -3.602 20.203 1 89.94 176 GLU B C 1
ATOM 3840 O O . GLU B 1 176 ? -11.352 -4.02 20.797 1 89.94 176 GLU B O 1
ATOM 3845 N N . ASN B 1 177 ? -9.797 -2.502 20.578 1 92.31 177 ASN B N 1
ATOM 3846 C CA . ASN B 1 177 ? -10.25 -1.726 21.719 1 92.31 177 ASN B CA 1
ATOM 3847 C C . ASN B 1 177 ? -11.156 -0.574 21.297 1 92.31 177 ASN B C 1
ATOM 3849 O O . ASN B 1 177 ? -11.297 0.411 22.031 1 92.31 177 ASN B O 1
ATOM 3853 N N . HIS B 1 178 ? -11.727 -0.688 20.172 1 94.94 178 HIS B N 1
ATOM 3854 C CA . HIS B 1 178 ? -12.625 0.35 19.672 1 94.94 178 HIS B CA 1
ATOM 3855 C C . HIS B 1 178 ? -13.867 0.477 20.562 1 94.94 178 HIS B C 1
ATOM 3857 O O . HIS B 1 178 ? -14.453 -0.53 20.953 1 94.94 178 HIS B O 1
ATOM 3863 N N . PRO B 1 179 ? -14.383 1.672 20.812 1 95.56 179 PRO B N 1
ATOM 3864 C CA . PRO B 1 179 ? -15.555 1.905 21.672 1 95.56 179 PRO B CA 1
ATOM 3865 C C . PRO B 1 179 ? -16.812 1.25 21.125 1 95.56 179 PRO B C 1
ATOM 3867 O O . PRO B 1 179 ? -17.75 0.964 21.891 1 95.56 179 PRO B O 1
ATOM 3870 N N . ILE B 1 180 ? -16.875 1.022 19.875 1 95.06 180 ILE B N 1
ATOM 3871 C CA . ILE B 1 180 ? -18.078 0.486 19.25 1 95.06 180 ILE B CA 1
ATOM 3872 C C . ILE B 1 180 ? -18.391 -0.892 19.828 1 95.06 180 ILE B C 1
ATOM 3874 O O . ILE B 1 180 ? -19.547 -1.317 19.844 1 95.06 180 ILE B O 1
ATOM 3878 N N . PHE B 1 181 ? -17.438 -1.623 20.297 1 93.88 181 PHE B N 1
ATOM 3879 C CA . PHE B 1 181 ? -17.641 -2.98 20.781 1 93.88 181 PHE B CA 1
ATOM 3880 C C . PHE B 1 181 ? -18.266 -2.969 22.172 1 93.88 181 PHE B C 1
ATOM 3882 O O . PHE B 1 181 ? -18.734 -4.004 22.656 1 93.88 181 PHE B O 1
ATOM 3889 N N . GLN B 1 182 ? -18.328 -1.862 22.766 1 92.44 182 GLN B N 1
ATOM 3890 C CA . GLN B 1 182 ? -19 -1.697 24.047 1 92.44 182 GLN B CA 1
ATOM 3891 C C . GLN B 1 182 ? -20.375 -1.072 23.875 1 92.44 182 GLN B C 1
ATOM 3893 O O . GLN B 1 182 ? -21.109 -0.898 24.859 1 92.44 182 GLN B O 1
ATOM 3898 N N . SER B 1 183 ? -20.641 -0.781 22.703 1 91.44 183 SER B N 1
ATOM 3899 C CA . SER B 1 183 ? -21.922 -0.148 22.438 1 91.44 183 SER B CA 1
ATOM 3900 C C . SER B 1 183 ? -23.078 -1.132 22.625 1 91.44 183 SER B C 1
ATOM 3902 O O . SER B 1 183 ? -22.969 -2.301 22.234 1 91.44 183 SER B O 1
ATOM 3904 N N . ARG B 1 184 ? -24.266 -0.679 23.109 1 88.25 184 ARG B N 1
ATOM 3905 C CA . ARG B 1 184 ? -25.469 -1.492 23.266 1 88.25 184 ARG B CA 1
ATOM 3906 C C . ARG B 1 184 ? -26.172 -1.708 21.938 1 88.25 184 ARG B C 1
ATOM 3908 O O . ARG B 1 184 ? -26.891 -2.697 21.766 1 88.25 184 ARG B O 1
ATOM 3915 N N . ASP B 1 185 ? -26 -0.757 21.031 1 88.88 185 ASP B N 1
ATOM 3916 C CA . ASP B 1 185 ? -26.578 -0.841 19.703 1 88.88 185 ASP B CA 1
ATOM 3917 C C . ASP B 1 185 ? -25.578 -0.417 18.641 1 88.88 185 ASP B C 1
ATOM 3919 O O . ASP B 1 185 ? -25.656 0.699 18.109 1 88.88 185 ASP B O 1
ATOM 3923 N N . PRO B 1 186 ? -24.75 -1.286 18.188 1 89.62 186 PRO B N 1
ATOM 3924 C CA . PRO B 1 186 ? -23.719 -0.959 17.219 1 89.62 186 PRO B CA 1
ATOM 3925 C C . PRO B 1 186 ? -24.281 -0.5 15.875 1 89.62 186 PRO B C 1
ATOM 3927 O O . PRO B 1 186 ? -23.656 0.284 15.164 1 89.62 186 PRO B O 1
ATOM 3930 N N . LYS B 1 187 ? -25.422 -0.962 15.594 1 88.38 187 LYS B N 1
ATOM 3931 C CA . LYS B 1 187 ? -26.062 -0.541 14.344 1 88.38 187 LYS B CA 1
ATOM 3932 C C . LYS B 1 187 ? -26.297 0.968 14.328 1 88.38 187 LYS B C 1
ATOM 3934 O O . LYS B 1 187 ? -26.047 1.626 13.32 1 88.38 187 LYS B O 1
ATOM 3939 N N . MET B 1 188 ? -26.703 1.5 15.422 1 86.38 188 MET B N 1
ATOM 3940 C CA . MET B 1 188 ? -27 2.924 15.523 1 86.38 188 MET B CA 1
ATOM 3941 C C . MET B 1 188 ? -25.734 3.744 15.695 1 86.38 188 MET B C 1
ATOM 3943 O O . MET B 1 188 ? -25.625 4.855 15.172 1 86.38 188 MET B O 1
ATOM 3947 N N . THR B 1 189 ? -24.844 3.209 16.359 1 92 189 THR B N 1
ATOM 3948 C CA . THR B 1 189 ? -23.656 3.994 16.703 1 92 189 THR B CA 1
ATOM 3949 C C . THR B 1 189 ? -22.641 3.963 15.578 1 92 189 THR B C 1
ATOM 3951 O O . THR B 1 189 ? -21.734 4.809 15.523 1 92 189 THR B O 1
ATOM 3954 N N . LEU B 1 190 ? -22.797 3.07 14.656 1 93.31 190 LEU B N 1
ATOM 3955 C CA . LEU B 1 190 ? -21.875 2.891 13.547 1 93.31 190 LEU B CA 1
ATOM 3956 C C . LEU B 1 190 ? -21.75 4.172 12.734 1 93.31 190 LEU B C 1
ATOM 3958 O O . LEU B 1 190 ? -20.656 4.531 12.297 1 93.31 190 LEU B O 1
ATOM 3962 N N . SER B 1 191 ? -22.844 4.852 12.594 1 91 191 SER B N 1
ATOM 3963 C CA . SER B 1 191 ? -22.906 6.035 11.742 1 91 191 SER B CA 1
ATOM 3964 C C . SER B 1 191 ? -22.203 7.223 12.398 1 91 191 SER B C 1
ATOM 3966 O O . SER B 1 191 ? -21.938 8.234 11.742 1 91 191 SER B O 1
ATOM 3968 N N . HIS B 1 192 ? -21.875 7.098 13.672 1 92.06 192 HIS B N 1
ATOM 3969 C CA . HIS B 1 192 ? -21.25 8.195 14.406 1 92.06 192 HIS B CA 1
ATOM 3970 C C . HIS B 1 192 ? -19.75 8.25 14.148 1 92.06 192 HIS B C 1
ATOM 3972 O O . HIS B 1 192 ? -19.078 9.211 14.523 1 92.06 192 HIS B O 1
ATOM 3978 N N . TYR B 1 193 ? -19.25 7.254 13.484 1 94.19 193 TYR B N 1
ATOM 3979 C CA . TYR B 1 193 ? -17.812 7.168 13.25 1 94.19 193 TYR B CA 1
ATOM 3980 C C . TYR B 1 193 ? -17.484 7.434 11.789 1 94.19 193 TYR B C 1
ATOM 3982 O O . TYR B 1 193 ? -18.359 7.344 10.922 1 94.19 193 TYR B O 1
ATOM 3990 N N . GLU B 1 194 ? -16.266 7.848 11.57 1 94.94 194 GLU B N 1
ATOM 3991 C CA . GLU B 1 194 ? -15.766 7.98 10.195 1 94.94 194 GLU B CA 1
ATOM 3992 C C . GLU B 1 194 ? -15.453 6.617 9.594 1 94.94 194 GLU B C 1
ATOM 3994 O O . GLU B 1 194 ? -14.844 5.766 10.242 1 94.94 194 GLU B O 1
ATOM 3999 N N . TRP B 1 195 ? -15.977 6.445 8.336 1 96 195 TRP B N 1
ATOM 4000 C CA . TRP B 1 195 ? -15.766 5.18 7.641 1 96 195 TRP B CA 1
ATOM 4001 C C . TRP B 1 195 ? -14.609 5.289 6.648 1 96 195 TRP B C 1
ATOM 4003 O O . TRP B 1 195 ? -14.523 6.262 5.895 1 96 195 TRP B O 1
ATOM 4013 N N . LEU B 1 196 ? -13.727 4.312 6.738 1 95.44 196 LEU B N 1
ATOM 4014 C CA . LEU B 1 196 ? -12.688 4.145 5.73 1 95.44 196 LEU B CA 1
ATOM 4015 C C . LEU B 1 196 ? -13.156 3.219 4.613 1 95.44 196 LEU B C 1
ATOM 4017 O O . LEU B 1 196 ? -13.516 2.064 4.867 1 95.44 196 LEU B O 1
ATOM 4021 N N . ILE B 1 197 ? -13.18 3.744 3.396 1 93.31 197 ILE B N 1
ATOM 4022 C CA . ILE B 1 197 ? -13.602 2.975 2.23 1 93.31 197 ILE B CA 1
ATOM 4023 C C . ILE B 1 197 ? -12.445 2.877 1.233 1 93.31 197 ILE B C 1
ATOM 4025 O O . ILE B 1 197 ? -11.82 3.883 0.905 1 93.31 197 ILE B O 1
ATOM 4029 N N . THR B 1 198 ? -12.141 1.645 0.789 1 88.62 198 THR B N 1
ATOM 4030 C CA . THR B 1 198 ? -11.031 1.423 -0.125 1 88.62 198 THR B CA 1
ATOM 4031 C C . THR B 1 198 ? -11.5 1.457 -1.575 1 88.62 198 THR B C 1
ATOM 4033 O O . THR B 1 198 ? -11.383 0.466 -2.297 1 88.62 198 THR B O 1
ATOM 4036 N N . ILE B 1 199 ? -12.078 2.482 -1.952 1 82.69 199 ILE B N 1
ATOM 4037 C CA . ILE B 1 199 ? -12.531 2.824 -3.297 1 82.69 199 ILE B CA 1
ATOM 4038 C C . ILE B 1 199 ? -11.93 4.164 -3.719 1 82.69 199 ILE B C 1
ATOM 4040 O O . ILE B 1 199 ? -11.531 4.965 -2.873 1 82.69 199 ILE B O 1
ATOM 4044 N N . ASP B 1 200 ? -11.727 4.395 -4.98 1 76.5 200 ASP B N 1
ATOM 4045 C CA . ASP B 1 200 ? -10.93 5.543 -5.391 1 76.5 200 ASP B CA 1
ATOM 4046 C C . ASP B 1 200 ? -11.812 6.688 -5.879 1 76.5 200 ASP B C 1
ATOM 4048 O O . ASP B 1 200 ? -11.328 7.637 -6.496 1 76.5 200 ASP B O 1
ATOM 4052 N N . SER B 1 201 ? -13.094 6.555 -5.742 1 80.06 201 SER B N 1
ATOM 4053 C CA . SER B 1 201 ? -14.008 7.625 -6.137 1 80.06 201 SER B CA 1
ATOM 4054 C C . SER B 1 201 ? -15.102 7.836 -5.098 1 80.06 201 SER B C 1
ATOM 4056 O O . SER B 1 201 ? -15.695 6.875 -4.613 1 80.06 201 SER B O 1
ATOM 4058 N N . PHE B 1 202 ? -15.32 9.133 -4.816 1 82.81 202 PHE B N 1
ATOM 4059 C CA . PHE B 1 202 ? -16.375 9.438 -3.855 1 82.81 202 PHE B CA 1
ATOM 4060 C C . PHE B 1 202 ? -17.734 9.07 -4.414 1 82.81 202 PHE B C 1
ATOM 4062 O O . PHE B 1 202 ? -18.625 8.656 -3.67 1 82.81 202 PHE B O 1
ATOM 4069 N N . GLU B 1 203 ? -17.812 9.203 -5.684 1 81.25 203 GLU B N 1
ATOM 4070 C CA . GLU B 1 203 ? -19.094 8.836 -6.309 1 81.25 203 GLU B CA 1
ATOM 4071 C C . GLU B 1 203 ? -19.375 7.348 -6.148 1 81.25 203 GLU B C 1
ATOM 4073 O O . GLU B 1 203 ? -20.484 6.957 -5.793 1 81.25 203 GLU B O 1
ATOM 4078 N N . GLU B 1 204 ? -18.391 6.578 -6.422 1 82.88 204 GLU B N 1
ATOM 4079 C CA . GLU B 1 204 ? -18.531 5.133 -6.277 1 82.88 204 GLU B CA 1
ATOM 4080 C C . GLU B 1 204 ? -18.75 4.746 -4.816 1 82.88 204 GLU B C 1
ATOM 4082 O O . GLU B 1 204 ? -19.547 3.848 -4.516 1 82.88 204 GLU B O 1
ATOM 4087 N N . ALA B 1 205 ? -18.047 5.41 -3.943 1 88.75 205 ALA B N 1
ATOM 4088 C CA . ALA B 1 205 ? -18.203 5.141 -2.518 1 88.75 205 ALA B CA 1
ATOM 4089 C C . ALA B 1 205 ? -19.625 5.48 -2.049 1 88.75 205 ALA B C 1
ATOM 4091 O O . ALA B 1 205 ? -20.234 4.715 -1.298 1 88.75 205 ALA B O 1
ATOM 4092 N N . ASP B 1 206 ? -20.109 6.586 -2.508 1 85.19 206 ASP B N 1
ATOM 4093 C CA . ASP B 1 206 ? -21.453 7 -2.145 1 85.19 206 ASP B CA 1
ATOM 4094 C C . ASP B 1 206 ? -22.5 5.996 -2.646 1 85.19 206 ASP B C 1
ATOM 4096 O O . ASP B 1 206 ? -23.453 5.672 -1.936 1 85.19 206 ASP B O 1
ATOM 4100 N N . SER B 1 207 ? -22.328 5.594 -3.857 1 85.12 207 SER B N 1
ATOM 4101 C CA . SER B 1 207 ? -23.219 4.59 -4.426 1 85.12 207 SER B CA 1
ATOM 4102 C C . SER B 1 207 ? -23.172 3.295 -3.623 1 85.12 207 SER B C 1
ATOM 4104 O O . SER B 1 207 ? -24.219 2.711 -3.32 1 85.12 207 SER B O 1
ATOM 4106 N N . PHE B 1 208 ? -22.031 2.9 -3.234 1 89.88 208 PHE B N 1
ATOM 4107 C CA . PHE B 1 208 ? -21.844 1.697 -2.434 1 89.88 208 PHE B CA 1
ATOM 4108 C C . PHE B 1 208 ? -22.531 1.83 -1.082 1 89.88 208 PHE B C 1
ATOM 4110 O O . PHE B 1 208 ? -23.281 0.94 -0.67 1 89.88 208 PHE B O 1
ATOM 4117 N N . ILE B 1 209 ? -22.328 2.895 -0.443 1 91.62 209 ILE B N 1
ATOM 4118 C CA . ILE B 1 209 ? -22.891 3.131 0.882 1 91.62 209 ILE B CA 1
ATOM 4119 C C . ILE B 1 209 ? -24.422 3.184 0.793 1 91.62 209 ILE B C 1
ATOM 4121 O O . ILE B 1 209 ? -25.125 2.549 1.588 1 91.62 209 ILE B O 1
ATOM 4125 N N . SER B 1 210 ? -24.891 3.873 -0.168 1 89.06 210 SER B N 1
ATOM 4126 C CA . SER B 1 210 ? -26.328 4.023 -0.322 1 89.06 210 SER B CA 1
ATOM 4127 C C . SER B 1 210 ? -27 2.688 -0.652 1 89.06 210 SER B C 1
ATOM 4129 O O . SER B 1 210 ? -27.938 2.271 0.025 1 89.06 210 SER B O 1
ATOM 4131 N N . GLN B 1 211 ? -26.438 2.008 -1.571 1 86.81 211 GLN B N 1
ATOM 4132 C CA . GLN B 1 211 ? -27.078 0.808 -2.109 1 86.81 211 GLN B CA 1
ATOM 4133 C C . GLN B 1 211 ? -26.875 -0.386 -1.184 1 86.81 211 GLN B C 1
ATOM 4135 O O . GLN B 1 211 ? -27.766 -1.226 -1.034 1 86.81 211 GLN B O 1
ATOM 4140 N N . CYS B 1 212 ? -25.719 -0.411 -0.548 1 89.25 212 CYS B N 1
ATOM 4141 C CA . CYS B 1 212 ? -25.375 -1.651 0.135 1 89.25 212 CYS B CA 1
ATOM 4142 C C . CYS B 1 212 ? -25.531 -1.508 1.644 1 89.25 212 CYS B C 1
ATOM 4144 O O . CYS B 1 212 ? -25.594 -2.506 2.363 1 89.25 212 CYS B O 1
ATOM 4146 N N . ILE B 1 213 ? -25.609 -0.32 2.109 1 91.38 213 ILE B N 1
ATOM 4147 C CA . ILE B 1 213 ? -25.594 -0.167 3.561 1 91.38 213 ILE B CA 1
ATOM 4148 C C . ILE B 1 213 ? -26.844 0.603 4.012 1 91.38 213 ILE B C 1
ATOM 4150 O O . ILE B 1 213 ? -27.672 0.071 4.742 1 91.38 213 ILE B O 1
ATOM 4154 N N . VAL B 1 214 ? -27.078 1.739 3.455 1 89.44 214 VAL B N 1
ATOM 4155 C CA . VAL B 1 214 ? -28.172 2.602 3.881 1 89.44 214 VAL B CA 1
ATOM 4156 C C . VAL B 1 214 ? -29.5 1.946 3.539 1 89.44 214 VAL B C 1
ATOM 4158 O O . VAL B 1 214 ? -30.438 1.952 4.352 1 89.44 214 VAL B O 1
ATOM 4161 N N . ASN B 1 215 ? -29.562 1.377 2.428 1 89.75 215 ASN B N 1
ATOM 4162 C CA . ASN B 1 215 ? -30.781 0.727 1.979 1 89.75 215 ASN B CA 1
ATOM 4163 C C . ASN B 1 215 ? -31.141 -0.462 2.867 1 89.75 215 ASN B C 1
ATOM 4165 O O . ASN B 1 215 ? -32.281 -0.949 2.83 1 89.75 215 ASN B O 1
ATOM 4169 N N . GLN B 1 216 ? -30.234 -0.865 3.664 1 89.25 216 GLN B N 1
ATOM 4170 C CA . GLN B 1 216 ? -30.484 -1.994 4.551 1 89.25 216 GLN B CA 1
ATOM 4171 C C . GLN B 1 216 ? -30.75 -1.523 5.977 1 89.25 216 GLN B C 1
ATOM 4173 O O . GLN B 1 216 ? -30.797 -2.334 6.906 1 89.25 216 GLN B O 1
ATOM 4178 N N . GLY B 1 217 ? -30.797 -0.257 6.16 1 87.94 217 GLY B N 1
ATOM 4179 C CA . GLY B 1 217 ? -31.266 0.261 7.434 1 87.94 217 GLY B CA 1
ATOM 4180 C C . GLY B 1 217 ? -30.156 0.84 8.297 1 87.94 217 GLY B C 1
ATOM 4181 O O . GLY B 1 217 ? -30.391 1.214 9.445 1 87.94 217 GLY B O 1
ATOM 4182 N N . ILE B 1 218 ? -29.016 0.837 7.785 1 90.44 218 ILE B N 1
ATOM 4183 C CA . ILE B 1 218 ? -27.922 1.457 8.516 1 90.44 218 ILE B CA 1
ATOM 4184 C C . ILE B 1 218 ? -27.75 2.91 8.078 1 90.44 218 ILE B C 1
ATOM 4186 O O . ILE B 1 218 ? -27.75 3.203 6.879 1 90.44 218 ILE B O 1
ATOM 4190 N N . GLU B 1 219 ? -27.656 3.734 8.984 1 90.5 219 GLU B N 1
ATOM 4191 C CA . GLU B 1 219 ? -27.531 5.16 8.688 1 90.5 219 GLU B CA 1
ATOM 4192 C C . GLU B 1 219 ? -26.188 5.477 8.047 1 90.5 219 GLU B C 1
ATOM 4194 O O . GLU B 1 219 ? -25.172 4.836 8.344 1 90.5 219 GLU B O 1
ATOM 4199 N N . LYS B 1 220 ? -26.25 6.5 7.215 1 89.62 220 LYS B N 1
ATOM 4200 C CA . LYS B 1 220 ? -25.016 6.973 6.59 1 89.62 220 LYS B CA 1
ATOM 4201 C C . LYS B 1 220 ? -24.047 7.52 7.629 1 89.62 220 LYS B C 1
ATOM 4203 O O . LYS B 1 220 ? -24.453 8.188 8.578 1 89.62 220 LYS B O 1
ATOM 4208 N N . PRO B 1 221 ? -22.734 7.289 7.402 1 90.19 221 PRO B N 1
ATOM 4209 C CA . PRO B 1 221 ? -21.75 7.773 8.367 1 90.19 221 PRO B CA 1
ATOM 4210 C C . PRO B 1 221 ? -21.609 9.297 8.359 1 90.19 221 PRO B C 1
ATOM 4212 O O . PRO B 1 221 ? -21.984 9.945 7.379 1 90.19 221 PRO B O 1
ATOM 4215 N N . LEU B 1 222 ? -21.062 9.758 9.484 1 78.25 222 LEU B N 1
ATOM 4216 C CA . LEU B 1 222 ? -20.734 11.172 9.641 1 78.25 222 LEU B CA 1
ATOM 4217 C C . LEU B 1 222 ? -19.781 11.633 8.547 1 78.25 222 LEU B C 1
ATOM 4219 O O . LEU B 1 222 ? -19.938 12.727 8 1 78.25 222 LEU B O 1
ATOM 4223 N N . SER B 1 223 ? -18.844 10.859 8.297 1 87.56 223 SER B N 1
ATOM 4224 C CA . SER B 1 223 ? -17.844 11.18 7.285 1 87.56 223 SER B CA 1
ATOM 4225 C C . SER B 1 223 ? -17.25 9.914 6.668 1 87.56 223 SER B C 1
ATOM 4227 O O . SER B 1 223 ? -17.281 8.852 7.281 1 87.56 223 SER B O 1
ATOM 4229 N N . VAL B 1 224 ? -16.891 10.148 5.371 1 91.12 224 VAL B N 1
ATOM 4230 C CA . VAL B 1 224 ? -16.266 9.062 4.617 1 91.12 224 VAL B CA 1
ATOM 4231 C C . VAL B 1 224 ? -14.883 9.477 4.145 1 91.12 224 VAL B C 1
ATOM 4233 O O . VAL B 1 224 ? -14.688 10.594 3.662 1 91.12 224 VAL B O 1
ATOM 4236 N N . MET B 1 225 ? -14.016 8.625 4.414 1 94.88 225 MET B N 1
ATOM 4237 C CA . MET B 1 225 ? -12.656 8.82 3.912 1 94.88 225 MET B CA 1
ATOM 4238 C C . MET B 1 225 ? -12.266 7.723 2.93 1 94.88 225 MET B C 1
ATOM 4240 O O . MET B 1 225 ? -12.5 6.539 3.193 1 94.88 225 MET B O 1
ATOM 4244 N N . LEU B 1 226 ? -11.773 8.156 1.779 1 92.38 226 LEU B N 1
ATOM 4245 C CA . LEU B 1 226 ? -11.266 7.191 0.806 1 92.38 226 LEU B CA 1
ATOM 4246 C C . LEU B 1 226 ? -9.773 6.957 1.005 1 92.38 226 LEU B C 1
ATOM 4248 O O . LEU B 1 226 ? -8.992 7.91 1.047 1 92.38 226 LEU B O 1
ATOM 4252 N N . VAL B 1 227 ? -9.422 5.664 1.137 1 91.81 227 VAL B N 1
ATOM 4253 C CA . VAL B 1 227 ? -8.039 5.32 1.432 1 91.81 227 VAL B CA 1
ATOM 4254 C C . VAL B 1 227 ? -7.66 4.031 0.708 1 91.81 227 VAL B C 1
ATOM 4256 O O . VAL B 1 227 ? -8.531 3.264 0.294 1 91.81 227 VAL B O 1
ATOM 4259 N N . ASP B 1 228 ? -6.312 3.883 0.494 1 86.06 228 ASP B N 1
ATOM 4260 C CA . ASP B 1 228 ? -5.859 2.555 0.09 1 86.06 228 ASP B CA 1
ATOM 4261 C C . ASP B 1 228 ? -5.645 1.653 1.305 1 86.06 228 ASP B C 1
ATOM 4263 O O . ASP B 1 228 ? -5.816 2.09 2.445 1 86.06 228 ASP B O 1
ATOM 4267 N N . THR B 1 229 ? -5.301 0.45 1.048 1 83.31 229 THR B N 1
ATOM 4268 C CA . THR B 1 229 ? -5.289 -0.563 2.096 1 83.31 229 THR B CA 1
ATOM 4269 C C . THR B 1 229 ? -4.207 -0.262 3.127 1 83.31 229 THR B C 1
ATOM 4271 O O . THR B 1 229 ? -4.418 -0.432 4.328 1 83.31 229 THR B O 1
ATOM 4274 N N . LEU B 1 230 ? -3.029 0.14 2.66 1 83 230 LEU B N 1
ATOM 4275 C CA . LEU B 1 230 ? -1.945 0.443 3.59 1 83 230 LEU B CA 1
ATOM 4276 C C . LEU B 1 230 ? -2.348 1.559 4.547 1 83 230 LEU B C 1
ATOM 4278 O O . LEU B 1 230 ? -2.158 1.438 5.762 1 83 230 LEU B O 1
ATOM 4282 N N . ILE B 1 231 ? -2.904 2.576 4.047 1 88.69 231 ILE B N 1
ATOM 4283 C CA . ILE B 1 231 ? -3.34 3.715 4.848 1 88.69 231 ILE B CA 1
ATOM 4284 C C . ILE B 1 231 ? -4.512 3.305 5.734 1 88.69 231 ILE B C 1
ATOM 4286 O O . ILE B 1 231 ? -4.594 3.711 6.895 1 88.69 231 ILE B O 1
ATOM 4290 N N . CYS B 1 232 ? -5.367 2.545 5.184 1 90.12 232 CYS B N 1
ATOM 4291 C CA . CYS B 1 232 ? -6.492 2.023 5.949 1 90.12 232 CYS B CA 1
ATOM 4292 C C . CYS B 1 232 ? -6.016 1.319 7.215 1 90.12 232 CYS B C 1
ATOM 4294 O O . CYS B 1 232 ? -6.504 1.601 8.312 1 90.12 232 CYS B O 1
ATOM 4296 N N . TYR B 1 233 ? -5.074 0.529 7.039 1 84.56 233 TYR B N 1
ATOM 4297 C CA . TYR B 1 233 ? -4.547 -0.231 8.164 1 84.56 233 TYR B CA 1
ATOM 4298 C C . TYR B 1 233 ? -3.959 0.697 9.219 1 84.56 233 TYR B C 1
ATOM 4300 O O . TYR B 1 233 ? -4.23 0.54 10.414 1 84.56 233 TYR B O 1
ATOM 4308 N N . LYS B 1 234 ? -3.178 1.57 8.773 1 86.12 234 LYS B N 1
ATOM 4309 C CA . LYS B 1 234 ? -2.516 2.475 9.711 1 86.12 234 LYS B CA 1
ATOM 4310 C C . LYS B 1 234 ? -3.533 3.299 10.492 1 86.12 234 LYS B C 1
ATOM 4312 O O . LYS B 1 234 ? -3.42 3.439 11.711 1 86.12 234 LYS B O 1
ATOM 4317 N N . LEU B 1 235 ? -4.512 3.795 9.852 1 91.19 235 LEU B N 1
ATOM 4318 C CA . LEU B 1 235 ? -5.52 4.613 10.516 1 91.19 235 LEU B CA 1
ATOM 4319 C C . LEU B 1 235 ? -6.348 3.775 11.484 1 91.19 235 LEU B C 1
ATOM 4321 O O . LEU B 1 235 ? -6.66 4.227 12.586 1 91.19 235 LEU B O 1
ATOM 4325 N N . LEU B 1 236 ? -6.664 2.572 11.109 1 91.12 236 LEU B N 1
ATOM 4326 C CA . LEU B 1 236 ? -7.445 1.701 11.984 1 91.12 236 LEU B CA 1
ATOM 4327 C C . LEU B 1 236 ? -6.695 1.422 13.281 1 91.12 236 LEU B C 1
ATOM 4329 O O . LEU B 1 236 ? -7.312 1.305 14.344 1 91.12 236 LEU B O 1
ATOM 4333 N N . GLN B 1 237 ? -5.469 1.304 13.172 1 86.44 237 GLN B N 1
ATOM 4334 C CA . GLN B 1 237 ? -4.656 0.942 14.328 1 86.44 237 GLN B CA 1
ATOM 4335 C C . GLN B 1 237 ? -4.668 2.051 15.375 1 86.44 237 GLN B C 1
ATOM 4337 O O . GLN B 1 237 ? -4.578 1.778 16.578 1 86.44 237 GLN B O 1
ATOM 4342 N N . SER B 1 238 ? -4.852 3.27 14.969 1 88.06 238 SER B N 1
ATOM 4343 C CA . SER B 1 238 ? -4.547 4.363 15.883 1 88.06 238 SER B CA 1
ATOM 4344 C C . SER B 1 238 ? -5.742 5.297 16.047 1 88.06 238 SER B C 1
ATOM 4346 O O . SER B 1 238 ? -5.676 6.277 16.781 1 88.06 238 SER B O 1
ATOM 4348 N N . THR B 1 239 ? -6.742 5.035 15.312 1 91.94 239 THR B N 1
ATOM 4349 C CA . THR B 1 239 ? -7.898 5.922 15.375 1 91.94 239 THR B CA 1
ATOM 4350 C C . THR B 1 239 ? -9.172 5.125 15.633 1 91.94 239 THR B C 1
ATOM 4352 O O . THR B 1 239 ? -9.141 3.896 15.719 1 91.94 239 THR B O 1
ATOM 4355 N N . ASP B 1 240 ? -10.273 5.879 15.773 1 93.62 240 ASP B N 1
ATOM 4356 C CA . ASP B 1 240 ? -11.562 5.23 15.992 1 93.62 240 ASP B CA 1
ATOM 4357 C C . ASP B 1 240 ? -12.359 5.129 14.688 1 93.62 240 ASP B C 1
ATOM 4359 O O . ASP B 1 240 ? -13.586 5.148 14.703 1 93.62 240 ASP B O 1
ATOM 4363 N N . CYS B 1 241 ? -11.648 5.109 13.617 1 95.56 241 CYS B N 1
ATOM 4364 C CA . CYS B 1 241 ? -12.297 4.859 12.328 1 95.56 241 CYS B CA 1
ATOM 4365 C C . CYS B 1 241 ? -12.766 3.412 12.227 1 95.56 241 CYS B C 1
ATOM 4367 O O . CYS B 1 241 ? -12.273 2.545 12.953 1 95.56 241 CYS B O 1
ATOM 4369 N N . ILE B 1 242 ? -13.758 3.23 11.359 1 95.81 242 ILE B N 1
ATOM 4370 C CA . ILE B 1 242 ? -14.266 1.905 11.016 1 95.81 242 ILE B CA 1
ATOM 4371 C C . ILE B 1 242 ? -14.117 1.665 9.516 1 95.81 242 ILE B C 1
ATOM 4373 O O . ILE B 1 242 ? -14.398 2.557 8.711 1 95.81 242 ILE B O 1
ATOM 4377 N N . ALA B 1 243 ? -13.664 0.485 9.141 1 95.12 243 ALA B N 1
ATOM 4378 C CA . ALA B 1 243 ? -13.422 0.213 7.727 1 95.12 243 ALA B CA 1
ATOM 4379 C C . ALA B 1 243 ? -14.367 -0.868 7.211 1 95.12 243 ALA B C 1
ATOM 4381 O O . ALA B 1 243 ? -14.867 -1.688 7.984 1 95.12 243 ALA B O 1
ATOM 4382 N N . VAL B 1 244 ? -14.68 -0.795 5.949 1 93.5 244 VAL B N 1
ATOM 4383 C CA . VAL B 1 244 ? -15.32 -1.884 5.219 1 93.5 244 VAL B CA 1
ATOM 4384 C C . VAL B 1 244 ? -14.289 -2.604 4.352 1 93.5 244 VAL B C 1
ATOM 4386 O O . VAL B 1 244 ? -13.758 -2.025 3.4 1 93.5 244 VAL B O 1
ATOM 4389 N N . VAL B 1 245 ? -13.977 -3.861 4.684 1 90.94 245 VAL B N 1
ATOM 4390 C CA . VAL B 1 245 ? -12.898 -4.57 4 1 90.94 245 VAL B CA 1
ATOM 4391 C C . VAL B 1 245 ? -13.266 -6.043 3.842 1 90.94 245 VAL B C 1
ATOM 4393 O O . VAL B 1 245 ? -14.156 -6.547 4.531 1 90.94 245 VAL B O 1
ATOM 4396 N N . PRO B 1 246 ? -12.547 -6.711 2.863 1 89.31 246 PRO B N 1
ATOM 4397 C CA . PRO B 1 246 ? -12.695 -8.172 2.848 1 89.31 246 PRO B CA 1
ATOM 4398 C C . PRO B 1 246 ? -12.344 -8.812 4.188 1 89.31 246 PRO B C 1
ATOM 4400 O O . PRO B 1 246 ? -11.305 -8.508 4.77 1 89.31 246 PRO B O 1
ATOM 4403 N N . LYS B 1 247 ? -13.195 -9.734 4.652 1 85.94 247 LYS B N 1
ATOM 4404 C CA . LYS B 1 247 ? -12.992 -10.352 5.957 1 85.94 247 LYS B CA 1
ATOM 4405 C C . LYS B 1 247 ? -11.656 -11.078 6.016 1 85.94 247 LYS B C 1
ATOM 4407 O O . LYS B 1 247 ? -11.016 -11.125 7.07 1 85.94 247 LYS B O 1
ATOM 4412 N N . ALA B 1 248 ? -11.219 -11.578 4.93 1 83.94 248 ALA B N 1
ATOM 4413 C CA . ALA B 1 248 ? -9.977 -12.344 4.863 1 83.94 248 ALA B CA 1
ATOM 4414 C C . ALA B 1 248 ? -8.766 -11.461 5.168 1 83.94 248 ALA B C 1
ATOM 4416 O O . ALA B 1 248 ? -7.703 -11.961 5.535 1 83.94 248 ALA B O 1
ATOM 4417 N N . LEU B 1 249 ? -8.82 -10.172 4.973 1 82.44 249 LEU B N 1
ATOM 4418 C CA . LEU B 1 249 ? -7.711 -9.258 5.211 1 82.44 249 LEU B CA 1
ATOM 4419 C C . LEU B 1 249 ? -7.367 -9.195 6.695 1 82.44 249 LEU B C 1
ATOM 4421 O O . LEU B 1 249 ? -6.199 -9.055 7.066 1 82.44 249 LEU B O 1
ATOM 4425 N N . PHE B 1 250 ? -8.25 -9.203 7.578 1 76.25 250 PHE B N 1
ATOM 4426 C CA . PHE B 1 250 ? -7.957 -9 8.992 1 76.25 250 PHE B CA 1
ATOM 4427 C C . PHE B 1 250 ? -7.793 -10.336 9.711 1 76.25 250 PHE B C 1
ATOM 4429 O O . PHE B 1 250 ? -7.32 -10.375 10.844 1 76.25 250 PHE B O 1
ATOM 4436 N N . GLN B 1 251 ? -8.125 -11.352 9.086 1 70.12 251 GLN B N 1
ATOM 4437 C CA . GLN B 1 251 ? -7.93 -12.664 9.695 1 70.12 251 GLN B CA 1
ATOM 4438 C C . GLN B 1 251 ? -6.516 -13.188 9.445 1 70.12 251 GLN B C 1
ATOM 4440 O O . GLN B 1 251 ? -5.984 -13.961 10.242 1 70.12 251 GLN B O 1
ATOM 4445 N N . ASN B 1 252 ? -5.895 -12.68 8.398 1 62.25 252 ASN B N 1
ATOM 4446 C CA . ASN B 1 252 ? -4.672 -13.344 7.973 1 62.25 252 ASN B CA 1
ATOM 4447 C C . ASN B 1 252 ? -3.553 -12.344 7.699 1 62.25 252 ASN B C 1
ATOM 4449 O O . ASN B 1 252 ? -2.463 -12.727 7.27 1 62.25 252 ASN B O 1
ATOM 4453 N N . ALA B 1 253 ? -3.766 -11.102 7.973 1 61.28 253 ALA B N 1
ATOM 4454 C CA . ALA B 1 253 ? -2.713 -10.188 7.543 1 61.28 253 ALA B CA 1
ATOM 4455 C C . ALA B 1 253 ? -1.95 -9.625 8.742 1 61.28 253 ALA B C 1
ATOM 4457 O O . ALA B 1 253 ? -2.557 -9.133 9.695 1 61.28 253 ALA B O 1
ATOM 4458 N N . PRO B 1 254 ? -0.61 -9.984 8.805 1 58.56 254 PRO B N 1
ATOM 4459 C CA . PRO B 1 254 ? 0.191 -9.547 9.953 1 58.56 254 PRO B CA 1
ATOM 4460 C C . PRO B 1 254 ? -0.012 -8.07 10.281 1 58.56 254 PRO B C 1
ATOM 4462 O O . PRO B 1 254 ? 0.003 -7.688 11.453 1 58.56 254 PRO B O 1
ATOM 4465 N N . GLY B 1 255 ? -0.287 -7.238 9.383 1 59.28 255 GLY B N 1
ATOM 4466 C CA . GLY B 1 255 ? -0.473 -5.824 9.648 1 59.28 255 GLY B CA 1
ATOM 4467 C C . GLY B 1 255 ? -1.76 -5.52 10.391 1 59.28 255 GLY B C 1
ATOM 4468 O O . GLY B 1 255 ? -1.84 -4.531 11.133 1 59.28 255 GLY B O 1
ATOM 4469 N N . PHE B 1 256 ? -2.596 -6.469 10.211 1 61.22 256 PHE B N 1
ATOM 4470 C CA . PHE B 1 256 ? -3.912 -6.184 10.773 1 61.22 256 PHE B CA 1
ATOM 4471 C C . PHE B 1 256 ? -4.113 -6.934 12.086 1 61.22 256 PHE B C 1
ATOM 4473 O O . PHE B 1 256 ? -5.25 -7.18 12.5 1 61.22 256 PHE B O 1
ATOM 4480 N N . VAL B 1 257 ? -3.025 -7.047 12.672 1 63.44 257 VAL B N 1
ATOM 4481 C CA . VAL B 1 257 ? -3.104 -7.695 13.977 1 63.44 257 VAL B CA 1
ATOM 4482 C C . VAL B 1 257 ? -3.822 -6.781 14.969 1 63.44 257 VAL B C 1
ATOM 4484 O O . VAL B 1 257 ? -3.756 -5.555 14.852 1 63.44 257 VAL B O 1
ATOM 4487 N N . ARG B 1 258 ? -4.898 -7.164 15.664 1 78.12 258 ARG B N 1
ATOM 4488 C CA . ARG B 1 258 ? -5.621 -6.477 16.734 1 78.12 258 ARG B CA 1
ATOM 4489 C C . ARG B 1 258 ? -6.84 -5.746 16.172 1 78.12 258 ARG B C 1
ATOM 4491 O O . ARG B 1 258 ? -7.156 -4.637 16.625 1 78.12 258 ARG B O 1
ATOM 4498 N N . MET B 1 259 ? -7.246 -6.23 15.055 1 88.06 259 MET B N 1
ATOM 4499 C CA . MET B 1 259 ? -8.508 -5.75 14.5 1 88.06 259 MET B CA 1
ATOM 4500 C C . MET B 1 259 ? -9.641 -6.738 14.781 1 88.06 259 MET B C 1
ATOM 4502 O O . MET B 1 259 ? -9.391 -7.93 14.977 1 88.06 259 MET B O 1
ATOM 4506 N N . ARG B 1 260 ? -10.82 -6.254 14.883 1 89.25 260 ARG B N 1
ATOM 4507 C CA . ARG B 1 260 ? -12 -7.066 15.164 1 89.25 260 ARG B CA 1
ATOM 4508 C C . ARG B 1 260 ? -13.156 -6.691 14.25 1 89.25 260 ARG B C 1
ATOM 4510 O O . ARG B 1 260 ? -13.398 -5.508 13.992 1 89.25 260 ARG B O 1
ATOM 4517 N N . ALA B 1 261 ? -13.812 -7.762 13.773 1 90.12 261 ALA B N 1
ATOM 4518 C CA . ALA B 1 261 ? -14.984 -7.539 12.93 1 90.12 261 ALA B CA 1
ATOM 4519 C C . ALA B 1 261 ? -16.188 -7.129 13.773 1 90.12 261 ALA B C 1
ATOM 4521 O O . ALA B 1 261 ? -16.391 -7.641 14.875 1 90.12 261 ALA B O 1
ATOM 4522 N N . LEU B 1 262 ? -16.922 -6.219 13.172 1 91.5 262 LEU B N 1
ATOM 4523 C CA . LEU B 1 262 ? -18.172 -5.855 13.812 1 91.5 262 LEU B CA 1
ATOM 4524 C C . LEU B 1 262 ? -19.297 -6.82 13.414 1 91.5 262 LEU B C 1
ATOM 4526 O O . LEU B 1 262 ? -19.531 -7.039 12.227 1 91.5 262 LEU B O 1
ATOM 4530 N N . ASP B 1 263 ? -19.812 -7.422 14.398 1 84.81 263 ASP B N 1
ATOM 4531 C CA . ASP B 1 263 ? -20.969 -8.289 14.188 1 84.81 263 ASP B CA 1
ATOM 4532 C C . ASP B 1 263 ? -22.281 -7.523 14.391 1 84.81 263 ASP B C 1
ATOM 4534 O O . ASP B 1 263 ? -22.609 -7.156 15.523 1 84.81 263 ASP B O 1
ATOM 4538 N N . LEU B 1 264 ? -22.953 -7.312 13.289 1 84.62 264 LEU B N 1
ATOM 4539 C CA . LEU B 1 264 ? -24.203 -6.559 13.375 1 84.62 264 LEU B CA 1
ATOM 4540 C C . LEU B 1 264 ? -25.406 -7.5 13.383 1 84.62 264 LEU B C 1
ATOM 4542 O O . LEU B 1 264 ? -26.547 -7.055 13.234 1 84.62 264 LEU B O 1
ATOM 4546 N N . TYR B 1 265 ? -25.141 -8.773 13.523 1 73.44 265 TYR B N 1
ATOM 4547 C CA . TYR B 1 265 ? -26.188 -9.781 13.414 1 73.44 265 TYR B CA 1
ATOM 4548 C C . TYR B 1 265 ? -27.297 -9.539 14.438 1 73.44 265 TYR B C 1
ATOM 4550 O O . TYR B 1 265 ? -28.484 -9.695 14.133 1 73.44 265 TYR B O 1
ATOM 4558 N N . GLN B 1 266 ? -26.906 -9.266 15.617 1 72.94 266 GLN B N 1
ATOM 4559 C CA . GLN B 1 266 ? -27.891 -9.086 16.672 1 72.94 266 GLN B CA 1
ATOM 4560 C C . GLN B 1 266 ? -28.75 -7.844 16.422 1 72.94 266 GLN B C 1
ATOM 4562 O O . GLN B 1 266 ? -29.969 -7.879 16.594 1 72.94 266 GLN B O 1
ATOM 4567 N N . SER B 1 267 ? -28.203 -6.855 15.984 1 75.69 267 SER B N 1
ATOM 4568 C CA . SER B 1 267 ? -28.906 -5.578 15.844 1 75.69 267 SER B CA 1
ATOM 4569 C C . SER B 1 267 ? -29.484 -5.422 14.438 1 75.69 267 SER B C 1
ATOM 4571 O O . SER B 1 267 ? -30.438 -4.652 14.242 1 75.69 267 SER B O 1
ATOM 4573 N N . ALA B 1 268 ? -28.922 -6.074 13.516 1 77.19 268 ALA B N 1
ATOM 4574 C CA . ALA B 1 268 ? -29.391 -6.059 12.133 1 77.19 268 ALA B CA 1
ATOM 4575 C C . ALA B 1 268 ? -29.266 -7.441 11.5 1 77.19 268 ALA B C 1
ATOM 4577 O O . ALA B 1 268 ? -28.422 -7.652 10.625 1 77.19 268 ALA B O 1
ATOM 4578 N N . PRO B 1 269 ? -30.156 -8.336 11.781 1 77.44 269 PRO B N 1
ATOM 4579 C CA . PRO B 1 269 ? -30.031 -9.734 11.367 1 77.44 269 PRO B CA 1
ATOM 4580 C C . PRO B 1 269 ? -30.078 -9.906 9.852 1 77.44 269 PRO B C 1
ATOM 4582 O O . PRO B 1 269 ? -29.516 -10.859 9.312 1 77.44 269 PRO B O 1
ATOM 4585 N N . CYS B 1 270 ? -30.688 -8.977 9.195 1 82.19 270 CYS B N 1
ATOM 4586 C CA . CYS B 1 270 ? -30.844 -9.133 7.758 1 82.19 270 CYS B CA 1
ATOM 4587 C C . CYS B 1 270 ? -29.781 -8.344 7.004 1 82.19 270 CYS B C 1
ATOM 4589 O O . CYS B 1 270 ? -29.75 -8.344 5.77 1 82.19 270 CYS B O 1
ATOM 4591 N N . PHE B 1 271 ? -28.922 -7.75 7.77 1 87.69 271 PHE B N 1
ATOM 4592 C CA . PHE B 1 271 ? -27.891 -6.949 7.121 1 87.69 271 PHE B CA 1
ATOM 4593 C C . PHE B 1 271 ? -26.797 -7.836 6.566 1 87.69 271 PHE B C 1
ATOM 4595 O O . PHE B 1 271 ? -26.297 -8.727 7.262 1 87.69 271 PHE B O 1
ATOM 4602 N N . SER B 1 272 ? -26.516 -7.602 5.289 1 87.62 272 SER B N 1
ATOM 4603 C CA . SER B 1 272 ? -25.375 -8.273 4.672 1 87.62 272 SER B CA 1
ATOM 4604 C C . SER B 1 272 ? -24.734 -7.398 3.594 1 87.62 272 SER B C 1
ATOM 4606 O O . SER B 1 272 ? -25.438 -6.723 2.842 1 87.62 272 SER B O 1
ATOM 4608 N N . LEU B 1 273 ? -23.484 -7.406 3.637 1 90.44 273 LEU B N 1
ATOM 4609 C CA . LEU B 1 273 ? -22.766 -6.73 2.557 1 90.44 273 LEU B CA 1
ATOM 4610 C C . LEU B 1 273 ? -22.578 -7.664 1.366 1 90.44 273 LEU B C 1
ATOM 4612 O O . LEU B 1 273 ? -22.391 -8.875 1.542 1 90.44 273 LEU B O 1
ATOM 4616 N N . PRO B 1 274 ? -22.609 -7.043 0.134 1 88.81 274 PRO B N 1
ATOM 4617 C CA . PRO B 1 274 ? -22.344 -7.902 -1.022 1 88.81 274 PRO B CA 1
ATOM 4618 C C . PRO B 1 274 ? -20.938 -8.508 -0.996 1 88.81 274 PRO B C 1
ATOM 4620 O O . PRO B 1 274 ? -19.984 -7.852 -0.562 1 88.81 274 PRO B O 1
ATOM 4623 N N . ASN B 1 275 ? -20.906 -9.711 -1.479 1 90.25 275 ASN B N 1
ATOM 4624 C CA . ASN B 1 275 ? -19.594 -10.352 -1.59 1 90.25 275 ASN B CA 1
ATOM 4625 C C . ASN B 1 275 ? -18.734 -9.695 -2.668 1 90.25 275 ASN B C 1
ATOM 4627 O O . ASN B 1 275 ? -19.266 -9.055 -3.578 1 90.25 275 ASN B O 1
ATOM 4631 N N . LEU B 1 276 ? -17.438 -9.875 -2.486 1 90.69 276 LEU B N 1
ATOM 4632 C CA . LEU B 1 276 ? -16.469 -9.5 -3.508 1 90.69 276 LEU B CA 1
ATOM 4633 C C . LEU B 1 276 ? -16.047 -10.711 -4.34 1 90.69 276 LEU B C 1
ATOM 4635 O O . LEU B 1 276 ? -15.977 -11.828 -3.822 1 90.69 276 LEU B O 1
ATOM 4639 N N . LYS B 1 277 ? -15.836 -10.398 -5.578 1 90.69 277 LYS B N 1
ATOM 4640 C CA . LYS B 1 277 ? -15.336 -11.453 -6.453 1 90.69 277 LYS B CA 1
ATOM 4641 C C . LYS B 1 277 ? -13.844 -11.289 -6.711 1 90.69 277 LYS B C 1
ATOM 4643 O O . LYS B 1 277 ? -13.391 -10.234 -7.156 1 90.69 277 LYS B O 1
ATOM 4648 N N . LEU B 1 278 ? -13.141 -12.297 -6.332 1 92.44 278 LEU B N 1
ATOM 4649 C CA . LEU B 1 278 ? -11.742 -12.352 -6.727 1 92.44 278 LEU B CA 1
ATOM 4650 C C . LEU B 1 278 ? -11.602 -12.852 -8.156 1 92.44 278 LEU B C 1
ATOM 4652 O O . LEU B 1 278 ? -12.148 -13.898 -8.516 1 92.44 278 LEU B O 1
ATOM 4656 N N . VAL B 1 279 ? -10.844 -12.086 -8.984 1 92.12 279 VAL B N 1
ATOM 4657 C CA . VAL B 1 279 ? -10.805 -12.438 -10.406 1 92.12 279 VAL B CA 1
ATOM 4658 C C . VAL B 1 279 ? -9.359 -12.406 -10.906 1 92.12 279 VAL B C 1
ATOM 4660 O O . VAL B 1 279 ? -8.531 -11.656 -10.375 1 92.12 279 VAL B O 1
ATOM 4663 N N . LEU B 1 280 ? -9.094 -13.219 -11.891 1 93.12 280 LEU B N 1
ATOM 4664 C CA . LEU B 1 280 ? -7.875 -13.156 -12.688 1 93.12 280 LEU B CA 1
ATOM 4665 C C . LEU B 1 280 ? -8.094 -12.359 -13.969 1 93.12 280 LEU B C 1
ATOM 4667 O O . LEU B 1 280 ? -9.039 -12.625 -14.711 1 93.12 280 LEU B O 1
ATOM 4671 N N . LEU B 1 281 ? -7.254 -11.359 -14.117 1 91.69 281 LEU B N 1
ATOM 4672 C CA . LEU B 1 281 ? -7.305 -10.539 -15.32 1 91.69 281 LEU B CA 1
ATOM 4673 C C . LEU B 1 281 ? -6.055 -10.742 -16.172 1 91.69 281 LEU B C 1
ATOM 4675 O O . LEU B 1 281 ? -4.949 -10.867 -15.633 1 91.69 281 LEU B O 1
ATOM 4679 N N . ARG B 1 282 ? -6.23 -10.734 -17.484 1 87.81 282 ARG B N 1
ATOM 4680 C CA . ARG B 1 282 ? -5.113 -10.914 -18.406 1 87.81 282 ARG B CA 1
ATOM 4681 C C . ARG B 1 282 ? -5.145 -9.859 -19.516 1 87.81 282 ARG B C 1
ATOM 4683 O O . ARG B 1 282 ? -6.219 -9.492 -20 1 87.81 282 ARG B O 1
ATOM 4690 N N . SER B 1 283 ? -3.861 -9.453 -19.781 1 80.69 283 SER B N 1
ATOM 4691 C CA . SER B 1 283 ? -3.76 -8.562 -20.938 1 80.69 283 SER B CA 1
ATOM 4692 C C . SER B 1 283 ? -4.137 -9.281 -22.234 1 80.69 283 SER B C 1
ATOM 4694 O O . SER B 1 283 ? -3.73 -10.422 -22.453 1 80.69 283 SER B O 1
ATOM 4696 N N . PRO B 1 284 ? -4.945 -8.695 -23 1 66.06 284 PRO B N 1
ATOM 4697 C CA . PRO B 1 284 ? -5.379 -9.336 -24.234 1 66.06 284 PRO B CA 1
ATOM 4698 C C . PRO B 1 284 ? -4.234 -9.523 -25.234 1 66.06 284 PRO B C 1
ATOM 4700 O O . PRO B 1 284 ? -4.285 -10.422 -26.078 1 66.06 284 PRO B O 1
ATOM 4703 N N . ALA B 1 285 ? -3.287 -8.641 -25.219 1 61.28 285 ALA B N 1
ATOM 4704 C CA . ALA B 1 285 ? -2.295 -8.516 -26.281 1 61.28 285 ALA B CA 1
ATOM 4705 C C . ALA B 1 285 ? -1.118 -9.461 -26.047 1 61.28 285 ALA B C 1
ATOM 4707 O O . ALA B 1 285 ? -0.286 -9.656 -26.938 1 61.28 285 ALA B O 1
ATOM 4708 N N . LYS B 1 286 ? -1.025 -9.922 -24.906 1 62.34 286 LYS B N 1
ATOM 4709 C CA . LYS B 1 286 ? 0.216 -10.656 -24.672 1 62.34 286 LYS B CA 1
ATOM 4710 C C . LYS B 1 286 ? -0.037 -12.156 -24.625 1 62.34 286 LYS B C 1
ATOM 4712 O O . LYS B 1 286 ? -1.001 -12.609 -24 1 62.34 286 LYS B O 1
ATOM 4717 N N . PRO B 1 287 ? 0.808 -12.805 -25.406 1 57.59 287 PRO B N 1
ATOM 4718 C CA . PRO B 1 287 ? 0.716 -14.266 -25.344 1 57.59 287 PRO B CA 1
ATOM 4719 C C . PRO B 1 287 ? 1.037 -14.805 -23.953 1 57.59 287 PRO B C 1
ATOM 4721 O O . PRO B 1 287 ? 1.816 -14.203 -23.203 1 57.59 287 PRO B O 1
ATOM 4724 N N . VAL B 1 288 ? 0.347 -15.82 -23.688 1 61.03 288 VAL B N 1
ATOM 4725 C CA . VAL B 1 288 ? 0.572 -16.547 -22.438 1 61.03 288 VAL B CA 1
ATOM 4726 C C . VAL B 1 288 ? 1.977 -17.141 -22.438 1 61.03 288 VAL B C 1
ATOM 4728 O O . VAL B 1 288 ? 2.352 -17.859 -23.359 1 61.03 288 VAL B O 1
ATOM 4731 N N . ASN B 1 289 ? 2.848 -16.609 -21.625 1 71.38 289 ASN B N 1
ATOM 4732 C CA . ASN B 1 289 ? 4.168 -17.203 -21.5 1 71.38 289 ASN B CA 1
ATOM 4733 C C . ASN B 1 289 ? 4.211 -18.219 -20.359 1 71.38 289 ASN B C 1
ATOM 4735 O O . ASN B 1 289 ? 3.395 -18.156 -19.438 1 71.38 289 ASN B O 1
ATOM 4739 N N . HIS B 1 290 ? 5.043 -19.25 -20.516 1 77.19 290 HIS B N 1
ATOM 4740 C CA . HIS B 1 290 ? 5.105 -20.375 -19.578 1 77.19 290 HIS B CA 1
ATOM 4741 C C . HIS B 1 290 ? 5.367 -19.906 -18.156 1 77.19 290 HIS B C 1
ATOM 4743 O O . HIS B 1 290 ? 4.734 -20.391 -17.219 1 77.19 290 HIS B O 1
ATOM 4749 N N . ALA B 1 291 ? 6.301 -19 -18.016 1 84.81 291 ALA B N 1
ATOM 4750 C CA . ALA B 1 291 ? 6.621 -18.484 -16.688 1 84.81 291 ALA B CA 1
ATOM 4751 C C . ALA B 1 291 ? 5.43 -17.75 -16.078 1 84.81 291 ALA B C 1
ATOM 4753 O O . ALA B 1 291 ? 5.141 -17.906 -14.883 1 84.81 291 ALA B O 1
ATOM 4754 N N . GLY B 1 292 ? 4.746 -17.047 -16.938 1 88.88 292 GLY B N 1
ATOM 4755 C CA . GLY B 1 292 ? 3.561 -16.344 -16.469 1 88.88 292 GLY B CA 1
ATOM 4756 C C . GLY B 1 292 ? 2.441 -17.281 -16.047 1 88.88 292 GLY B C 1
ATOM 4757 O O . GLY B 1 292 ? 1.83 -17.078 -14.992 1 88.88 292 GLY B O 1
ATOM 4758 N N . GLU B 1 293 ? 2.236 -18.281 -16.828 1 84.69 293 GLU B N 1
ATOM 4759 C CA . GLU B 1 293 ? 1.207 -19.25 -16.5 1 84.69 293 GLU B CA 1
ATOM 4760 C C . GLU B 1 293 ? 1.542 -19.984 -15.203 1 84.69 293 GLU B C 1
ATOM 4762 O O . GLU B 1 293 ? 0.656 -20.266 -14.391 1 84.69 293 GLU B O 1
ATOM 4767 N N . PHE B 1 294 ? 2.775 -20.219 -15.117 1 86.62 294 PHE B N 1
ATOM 4768 C CA . PHE B 1 294 ? 3.182 -20.922 -13.906 1 86.62 294 PHE B CA 1
ATOM 4769 C C . PHE B 1 294 ? 3.016 -20.016 -12.688 1 86.62 294 PHE B C 1
ATOM 4771 O O . PHE B 1 294 ? 2.572 -20.484 -11.625 1 86.62 294 PHE B O 1
ATOM 4778 N N . LEU B 1 295 ? 3.375 -18.781 -12.742 1 93 295 LEU B N 1
ATOM 4779 C CA . LEU B 1 295 ? 3.211 -17.859 -11.633 1 93 295 LEU B CA 1
ATOM 4780 C C . LEU B 1 295 ? 1.746 -17.75 -11.227 1 93 295 LEU B C 1
ATOM 4782 O O . LEU B 1 295 ? 1.421 -17.781 -10.039 1 93 295 LEU B O 1
ATOM 4786 N N . ILE B 1 296 ? 0.917 -17.625 -12.219 1 92.25 296 ILE B N 1
ATOM 4787 C CA . ILE B 1 296 ? -0.515 -17.531 -11.961 1 92.25 296 ILE B CA 1
ATOM 4788 C C . ILE B 1 296 ? -1.01 -18.797 -11.289 1 92.25 296 ILE B C 1
ATOM 4790 O O . ILE B 1 296 ? -1.817 -18.75 -10.359 1 92.25 296 ILE B O 1
ATOM 4794 N N . HIS B 1 297 ? -0.544 -19.859 -11.766 1 87.56 297 HIS B N 1
ATOM 4795 C CA . HIS B 1 297 ? -0.886 -21.125 -11.141 1 87.56 297 HIS B CA 1
ATOM 4796 C C . HIS B 1 297 ? -0.46 -21.156 -9.68 1 87.56 297 HIS B C 1
ATOM 4798 O O . HIS B 1 297 ? -1.218 -21.609 -8.812 1 87.56 297 HIS B O 1
ATOM 4804 N N . CYS B 1 298 ? 0.749 -20.719 -9.391 1 91.56 298 CYS B N 1
ATOM 4805 C CA . CYS B 1 298 ? 1.238 -20.656 -8.016 1 91.56 298 CYS B CA 1
ATOM 4806 C C . CYS B 1 298 ? 0.328 -19.797 -7.152 1 91.56 298 CYS B C 1
ATOM 4808 O O . CYS B 1 298 ? -0.032 -20.188 -6.039 1 91.56 298 CYS B O 1
ATOM 4810 N N . ILE B 1 299 ? -0.092 -18.672 -7.676 1 94 299 ILE B N 1
ATOM 4811 C CA . ILE B 1 299 ? -0.915 -17.734 -6.926 1 94 299 ILE B CA 1
ATOM 4812 C C . ILE B 1 299 ? -2.291 -18.328 -6.668 1 94 299 ILE B C 1
ATOM 4814 O O . ILE B 1 299 ? -2.764 -18.359 -5.527 1 94 299 ILE B O 1
ATOM 4818 N N . ILE B 1 300 ? -2.873 -18.906 -7.691 1 89.81 300 ILE B N 1
ATOM 4819 C CA . ILE B 1 300 ? -4.223 -19.453 -7.582 1 89.81 300 ILE B CA 1
ATOM 4820 C C . ILE B 1 300 ? -4.215 -20.656 -6.645 1 89.81 300 ILE B C 1
ATOM 4822 O O . ILE B 1 300 ? -5.117 -20.812 -5.816 1 89.81 300 ILE B O 1
ATOM 4826 N N . SER B 1 301 ? -3.244 -21.438 -6.727 1 86 301 SER B N 1
ATOM 4827 C CA . SER B 1 301 ? -3.141 -22.594 -5.855 1 86 301 SER B CA 1
ATOM 4828 C C . SER B 1 301 ? -2.986 -22.188 -4.395 1 86 301 SER B C 1
ATOM 4830 O O . SER B 1 301 ? -3.574 -22.797 -3.504 1 86 301 SER B O 1
ATOM 4832 N N . THR B 1 302 ? -2.184 -21.203 -4.199 1 88.19 302 THR B N 1
ATOM 4833 C CA . THR B 1 302 ? -1.995 -20.703 -2.84 1 88.19 302 THR B CA 1
ATOM 4834 C C . THR B 1 302 ? -3.285 -20.094 -2.305 1 88.19 302 THR B C 1
ATOM 4836 O O . THR B 1 302 ? -3.609 -20.234 -1.126 1 88.19 302 THR B O 1
ATOM 4839 N N . ILE B 1 303 ? -4.004 -19.375 -3.174 1 87.75 303 ILE B N 1
ATOM 4840 C CA . ILE B 1 303 ? -5.293 -18.797 -2.803 1 87.75 303 ILE B CA 1
ATOM 4841 C C . ILE B 1 303 ? -6.238 -19.906 -2.344 1 87.75 303 ILE B C 1
ATOM 4843 O O . ILE B 1 303 ? -6.875 -19.797 -1.293 1 87.75 303 ILE B O 1
ATOM 4847 N N . LYS B 1 304 ? -6.332 -20.891 -3.1 1 80.88 304 LYS B N 1
ATOM 4848 C CA . LYS B 1 304 ? -7.23 -22.016 -2.809 1 80.88 304 LYS B CA 1
ATOM 4849 C C . LYS B 1 304 ? -6.863 -22.672 -1.485 1 80.88 304 LYS B C 1
ATOM 4851 O O . LYS B 1 304 ? -7.742 -23.094 -0.731 1 80.88 304 LYS B O 1
ATOM 4856 N N . ALA B 1 305 ? -5.621 -22.75 -1.207 1 76.19 305 ALA B N 1
ATOM 4857 C CA . ALA B 1 305 ? -5.148 -23.359 0.033 1 76.19 305 ALA B CA 1
ATOM 4858 C C . ALA B 1 305 ? -5.5 -22.484 1.24 1 76.19 305 ALA B C 1
ATOM 4860 O O . ALA B 1 305 ? -5.75 -23.016 2.332 1 76.19 305 ALA B O 1
ATOM 4861 N N . ARG B 1 306 ? -5.508 -21.203 1.063 1 76.94 306 ARG B N 1
ATOM 4862 C CA . ARG B 1 306 ? -5.652 -20.281 2.182 1 76.94 306 ARG B CA 1
ATOM 4863 C C . ARG B 1 306 ? -7.117 -19.953 2.434 1 76.94 306 ARG B C 1
ATOM 4865 O O . ARG B 1 306 ? -7.527 -19.766 3.582 1 76.94 306 ARG B O 1
ATOM 4872 N N . PHE B 1 307 ? -7.793 -19.578 1.408 1 74.25 307 PHE B N 1
ATOM 4873 C CA . PHE B 1 307 ? -9.148 -19.078 1.584 1 74.25 307 PHE B CA 1
ATOM 4874 C C . PHE B 1 307 ? -10.172 -20.172 1.364 1 74.25 307 PHE B C 1
ATOM 4876 O O . PHE B 1 307 ? -11.375 -19.969 1.56 1 74.25 307 PHE B O 1
ATOM 4883 N N . ASN B 1 308 ? -10.133 -21.25 1.642 1 58.81 308 ASN B N 1
ATOM 4884 C CA . ASN B 1 308 ? -11.023 -22.406 1.481 1 58.81 308 ASN B CA 1
ATOM 4885 C C . ASN B 1 308 ? -12.445 -21.969 1.146 1 58.81 308 ASN B C 1
ATOM 4887 O O . ASN B 1 308 ? -13.188 -21.516 2.025 1 58.81 308 ASN B O 1
ATOM 4891 N N . PRO B 1 309 ? -12.789 -21.547 0.041 1 46.47 309 PRO B N 1
ATOM 4892 C CA . PRO B 1 309 ? -14.227 -21.328 -0.157 1 46.47 309 PRO B CA 1
ATOM 4893 C C . PRO B 1 309 ? -15.078 -22.484 0.335 1 46.47 309 PRO B C 1
ATOM 4895 O O . PRO B 1 309 ? -14.727 -23.656 0.101 1 46.47 309 PRO B O 1
ATOM 4898 N N . VAL B 1 310 ? -15.805 -22.359 1.317 1 33.09 310 VAL B N 1
ATOM 4899 C CA . VAL B 1 310 ? -16.812 -23.375 1.621 1 33.09 310 VAL B CA 1
ATOM 4900 C C . VAL B 1 310 ? -17.656 -23.641 0.38 1 33.09 310 VAL B C 1
ATOM 4902 O O . VAL B 1 310 ? -17.984 -22.719 -0.374 1 33.09 310 VAL B O 1
#

Secondary structure (DSSP, 8-state):
--HHHHHHHHHHHHHTSHHHHHHHHTS-HHHHHHHHHHHHHHHTS--EEE-TTSSEEE-HHHHHHHHHHHHHHHHHHHHHHHHHSTTTTT--EEEEEE-HHHHHHTHHHHHHHHHTT-SS-EEEEEE--HHHHHHHHHTTS-SEEEEEEETT-----TT-EEEEEEEE-EEEEEETT-GGGG-S-HHHHGGGSEEEE--S-HHHHHHHHHHHTGGGTPPPPSEEEE--HHHHHHHHHHSS-EEEEEHHHHHH-GGGTTEEE---TTT-TT--PPPEEEEEEE-SSS---HHHHHHHHHHHHHHHHHH---/--HHHHHHHHHHHHHTSHHHHHHHHTS-HHHHHHHHHHHHHHHTS--EEE-TTSSEEE-HHHHHHHHHHHHHHHHHHHHHHHHHSTTTTT--EEEEEE-HHHHHHTHHHHHHHHHTT-SS-EEEEEE--HHHHHHHHHTTS-SEEEEEEETT-----TT-EEEEEEEE-EEEEEETT-GGGG-S-HHHHGGGSEEEE--S-HHHHHHHIIIIIGGGTPPPPSEEEE--HHHHHHHHHHSS-EEEEEHHHHHH-GGGTTEEE---TTT-TT--PPPEEEEEEE-SSS---HHHHHHHHHHHHHHHHHH---

Nearest PDB structures (foldseek):
  9f14-assembly1_A  TM=5.844E-01  e=5.168E-21  Klebsiella aerogenes
  3fxu-assembly1_B-2  TM=6.869E-01  e=4.508E-17  Comamonas testosteroni
  3k1n-assembly1_A  TM=5.147E-01  e=7.250E-18  Acinetobacter baylyi ADP1
  2esn-assembly1_C  TM=5.257E-01  e=5.970E-16  Pseudomonas aeruginosa
  2f78-assembly1_A  TM=7.015E-01  e=2.445E-12  Acinetobacter baylyi

pLDDT: mean 82.2, std 12.88, range [33.09, 96.25]

Sequence (620 aa):
MKTNQIQYFLAIIDHGGIRAAARSLAISQSAVTKALSELEEKCGSQLIVRQTRGGIKLTNTAKRIEPYFRSIQANMNWAKAAIDNTKTGDYGVLRVGVTPLIATTVLDEAYKWFRSRFSHVQLQFTDGLLSNITPALKSSKMDYAIALLMEDWFWDQDQIAVEELFSLPQGFVARENHPIFQSRDPKMTLSHYEWLITIDSFEEADSFISQCIVNQGIEKPLSVMLVDTLICYKLLQSTDCIAVVPKALFQNAPGFVRMRALDLYQSAPCFSLPNLKLVLLRSPAKPVNHAGEFLIHCIISTIKARFNPVMKTNQIQYFLAIIDHGGIRAAARSLAISQSAVTKALSELEEKCGSQLIVRQTRGGIKLTNTAKRIEPYFRSIQANMNWAKAAIDNTKTGDYGVLRVGVTPLIATTVLDEAYKWFRSRFSHVQLQFTDGLLSNITPALKSSKMDYAIALLMEDWFWDQDQIAVEELFSLPQGFVARENHPIFQSRDPKMTLSHYEWLITIDSFEEADSFISQCIVNQGIEKPLSVMLVDTLICYKLLQSTDCIAVVPKALFQNAPGFVRMRALDLYQSAPCFSLPNLKLVLLRSPAKPVNHAGEFLIHCIISTIKARFNPV